Protein AF-0000000081026151 (afdb_homodimer)

Organism: Petromyzon marinus (NCBI:txid7757)

Structure (mmCIF, N/CA/C/O backbone):
data_AF-0000000081026151-model_v1
#
loop_
_entity.id
_entity.type
_entity.pdbx_description
1 polymer 'Formin-binding protein 1-like'
#
loop_
_atom_site.group_PDB
_atom_site.id
_atom_site.type_symbol
_atom_site.label_atom_id
_atom_site.label_alt_id
_atom_site.label_comp_id
_atom_site.label_asym_id
_atom_site.label_entity_id
_atom_site.label_seq_id
_atom_site.pdbx_PDB_ins_code
_atom_site.Cartn_x
_atom_site.Cartn_y
_atom_site.Cartn_z
_atom_site.occupancy
_atom_site.B_iso_or_equiv
_atom_site.auth_seq_id
_atom_site.auth_comp_id
_atom_site.auth_asym_id
_atom_site.auth_atom_id
_atom_site.pdbx_PDB_model_num
ATOM 1 N N . MET A 1 1 ? -4.771 -45.297 -5.489 1 75.77 1 MET A N 1
ATOM 2 C CA . MET A 1 1 ? -4.758 -44.981 -6.915 1 75.77 1 MET A CA 1
ATOM 3 C C . MET A 1 1 ? -3.414 -44.392 -7.329 1 75.77 1 MET A C 1
ATOM 5 O O . MET A 1 1 ? -2.868 -43.532 -6.636 1 75.77 1 MET A O 1
ATOM 9 N N . ALA A 1 2 ? -2.714 -45.149 -8.142 1 89.31 2 ALA A N 1
ATOM 10 C CA . ALA A 1 2 ? -1.409 -44.763 -8.671 1 89.31 2 ALA A CA 1
ATOM 11 C C . ALA A 1 2 ? -1.439 -44.674 -10.195 1 89.31 2 ALA A C 1
ATOM 13 O O . ALA A 1 2 ? -2.162 -45.426 -10.852 1 89.31 2 ALA A O 1
ATOM 14 N N . TRP A 1 3 ? -0.783 -43.691 -10.734 1 95.64 3 TRP A N 1
ATOM 15 C CA . TRP A 1 3 ? -0.807 -43.449 -12.173 1 95.64 3 TRP A CA 1
ATOM 16 C C . TRP A 1 3 ? -0.325 -44.677 -12.939 1 95.64 3 TRP A C 1
ATOM 18 O O . TRP A 1 3 ? -0.889 -45.028 -13.978 1 95.64 3 TRP A O 1
ATOM 28 N N . GLY A 1 4 ? 0.71 -45.338 -12.323 1 91.32 4 GLY A N 1
ATOM 29 C CA . GLY A 1 4 ? 1.267 -46.502 -12.992 1 91.32 4 GLY A CA 1
ATOM 30 C C . GLY A 1 4 ? 0.285 -47.653 -13.103 1 91.32 4 GLY A C 1
ATOM 31 O O . GLY A 1 4 ? 0.382 -48.473 -14.019 1 91.32 4 GLY A O 1
ATOM 32 N N . VAL A 1 5 ? -0.725 -47.719 -12.237 1 89.96 5 VAL A N 1
ATOM 33 C CA . VAL A 1 5 ? -1.685 -48.817 -12.19 1 89.96 5 VAL A CA 1
ATOM 34 C C . VAL A 1 5 ? -2.96 -48.42 -12.93 1 89.96 5 VAL A C 1
ATOM 36 O O . VAL A 1 5 ? -3.459 -49.174 -13.769 1 89.96 5 VAL A O 1
ATOM 39 N N . ASP A 1 6 ? -3.437 -47.22 -12.746 1 91.91 6 ASP A N 1
ATOM 40 C CA . ASP A 1 6 ? -4.77 -46.821 -13.191 1 91.91 6 ASP A CA 1
ATOM 41 C C . ASP A 1 6 ? -4.71 -46.122 -14.547 1 91.91 6 ASP A C 1
ATOM 43 O O . ASP A 1 6 ? -5.722 -46.016 -15.242 1 91.91 6 ASP A O 1
ATOM 47 N N . LEU A 1 7 ? -3.517 -45.635 -14.962 1 93.61 7 LEU A N 1
ATOM 48 C CA . LEU A 1 7 ? -3.441 -44.811 -16.163 1 93.61 7 LEU A CA 1
ATOM 49 C C . LEU A 1 7 ? -2.477 -45.416 -17.178 1 93.61 7 LEU A C 1
ATOM 51 O O . LEU A 1 7 ? -1.86 -44.692 -17.963 1 93.61 7 LEU A O 1
ATOM 55 N N . TRP A 1 8 ? -2.321 -46.635 -17.198 1 88.56 8 TRP A N 1
ATOM 56 C CA . TRP A 1 8 ? -1.344 -47.341 -18.021 1 88.56 8 TRP A CA 1
ATOM 57 C C . TRP A 1 8 ? -1.61 -47.105 -19.504 1 88.56 8 TRP A C 1
ATOM 59 O O . TRP A 1 8 ? -0.701 -47.218 -20.329 1 88.56 8 TRP A O 1
ATOM 69 N N . ASP A 1 9 ? -2.842 -46.676 -19.928 1 88.82 9 ASP A N 1
ATOM 70 C CA . ASP A 1 9 ? -3.213 -46.468 -21.324 1 88.82 9 ASP A CA 1
ATOM 71 C C . ASP A 1 9 ? -3.466 -44.99 -21.611 1 88.82 9 ASP A C 1
ATOM 73 O O . ASP A 1 9 ? -3.957 -44.636 -22.685 1 88.82 9 ASP A O 1
ATOM 77 N N . GLN A 1 10 ? -3.22 -44.195 -20.695 1 93.34 10 GLN A N 1
ATOM 78 C CA . GLN A 1 10 ? -3.649 -42.805 -20.805 1 93.34 10 GLN A CA 1
ATOM 79 C C . GLN A 1 10 ? -2.452 -41.869 -20.95 1 93.34 10 GLN A C 1
ATOM 81 O O . GLN A 1 10 ? -2.383 -40.833 -20.286 1 93.34 10 GLN A O 1
ATOM 86 N N . PHE A 1 11 ? -1.473 -42.222 -21.752 1 94.69 11 PHE A N 1
ATOM 87 C CA . PHE A 1 11 ? -0.254 -41.437 -21.905 1 94.69 11 PHE A CA 1
ATOM 88 C C . PHE A 1 11 ? -0.577 -40.021 -22.366 1 94.69 11 PHE A C 1
ATOM 90 O O . PHE A 1 11 ? -0.049 -39.049 -21.821 1 94.69 11 PHE A O 1
ATOM 97 N N . ASP A 1 12 ? -1.51 -39.792 -23.312 1 94.33 12 ASP A N 1
ATOM 98 C CA . ASP A 1 12 ? -1.834 -38.476 -23.854 1 94.33 12 ASP A CA 1
ATOM 99 C C . ASP A 1 12 ? -2.497 -37.595 -22.798 1 94.33 12 ASP A C 1
ATOM 101 O O . ASP A 1 12 ? -2.241 -36.39 -22.737 1 94.33 12 ASP A O 1
ATOM 105 N N . ALA A 1 13 ? -3.354 -38.199 -22.033 1 95.09 13 ALA A N 1
ATOM 106 C CA . ALA A 1 13 ? -4.035 -37.448 -20.983 1 95.09 13 ALA A CA 1
ATOM 107 C C . ALA A 1 13 ? -3.047 -36.961 -19.927 1 95.09 13 ALA A C 1
ATOM 109 O O . ALA A 1 13 ? -3.13 -35.819 -19.47 1 95.09 13 ALA A O 1
ATOM 110 N N . VAL A 1 14 ? -2.109 -37.816 -19.592 1 96.63 14 VAL A N 1
ATOM 111 C CA . VAL A 1 14 ? -1.106 -37.463 -18.593 1 96.63 14 VAL A CA 1
ATOM 112 C C . VAL A 1 14 ? -0.18 -36.383 -19.148 1 96.63 14 VAL A C 1
ATOM 114 O O . VAL A 1 14 ? 0.225 -35.472 -18.423 1 96.63 14 VAL A O 1
ATOM 117 N N . GLU A 1 15 ? 0.134 -36.499 -20.4 1 96.65 15 GLU A N 1
ATOM 118 C CA . GLU A 1 15 ? 0.95 -35.48 -21.054 1 96.65 15 GLU A CA 1
ATOM 119 C C . GLU A 1 15 ? 0.268 -34.115 -21.009 1 96.65 15 GLU A C 1
ATOM 121 O O . GLU A 1 15 ? 0.903 -33.109 -20.685 1 96.65 15 GLU A O 1
ATOM 126 N N . ARG A 1 16 ? -0.965 -34.072 -21.315 1 96.53 16 ARG A N 1
ATOM 127 C CA . ARG A 1 16 ? -1.717 -32.821 -21.298 1 96.53 16 ARG A CA 1
ATOM 128 C C . ARG A 1 16 ? -1.774 -32.236 -19.891 1 96.53 16 ARG A C 1
ATOM 130 O O . ARG A 1 16 ? -1.583 -31.032 -19.705 1 96.53 16 ARG A O 1
ATOM 137 N N . HIS A 1 17 ? -1.991 -33.056 -18.915 1 96.72 17 HIS A N 1
ATOM 138 C CA . HIS A 1 17 ? -2.114 -32.594 -17.537 1 96.72 17 HIS A CA 1
ATOM 139 C C . HIS A 1 17 ? -0.795 -32.023 -17.027 1 96.72 17 HIS A C 1
ATOM 141 O O . HIS A 1 17 ? -0.777 -30.976 -16.377 1 96.72 17 HIS A O 1
ATOM 147 N N . THR A 1 18 ? 0.289 -32.788 -17.216 1 97.27 18 THR A N 1
ATOM 148 C CA . THR A 1 18 ? 1.577 -32.309 -16.727 1 97.27 18 THR A CA 1
ATOM 149 C C . THR A 1 18 ? 1.971 -31.01 -17.423 1 97.27 18 THR A C 1
ATOM 151 O O . THR A 1 18 ? 2.654 -30.168 -16.837 1 97.27 18 THR A O 1
ATOM 154 N N . GLY A 1 19 ? 1.565 -30.889 -18.731 1 97.41 19 GLY A N 1
ATOM 155 C CA . GLY A 1 19 ? 1.757 -29.616 -19.408 1 97.41 19 GLY A CA 1
ATOM 156 C C . GLY A 1 19 ? 0.989 -28.477 -18.765 1 97.41 19 GLY A C 1
ATOM 157 O O . GLY A 1 19 ? 1.53 -27.385 -18.575 1 97.41 19 GLY A O 1
ATOM 158 N N . TRP A 1 20 ? -0.258 -28.712 -18.457 1 95.92 20 TRP A N 1
ATOM 159 C CA . TRP A 1 20 ? -1.103 -27.748 -17.761 1 95.92 20 TRP A CA 1
ATOM 160 C C . TRP A 1 20 ? -0.501 -27.371 -16.411 1 95.92 20 TRP A C 1
ATOM 162 O O . TRP A 1 20 ? -0.542 -26.206 -16.01 1 95.92 20 TRP A O 1
ATOM 172 N N . GLY A 1 21 ? 0.062 -28.384 -15.755 1 96.33 21 GLY A N 1
ATOM 173 C CA . GLY A 1 21 ? 0.699 -28.126 -14.473 1 96.33 21 GLY A CA 1
ATOM 174 C C . GLY A 1 21 ? 1.841 -27.131 -14.565 1 96.33 21 GLY A C 1
ATOM 175 O O . GLY A 1 21 ? 1.97 -26.247 -13.716 1 96.33 21 GLY A O 1
ATOM 176 N N . LEU A 1 22 ? 2.62 -27.263 -15.542 1 96.24 22 LEU A N 1
ATOM 177 C CA . LEU A 1 22 ? 3.739 -26.348 -15.738 1 96.24 22 LEU A CA 1
ATOM 178 C C . LEU A 1 22 ? 3.243 -24.942 -16.057 1 96.24 22 LEU A C 1
ATOM 180 O O . LEU A 1 22 ? 3.818 -23.955 -15.591 1 96.24 22 LEU A O 1
ATOM 184 N N . GLU A 1 23 ? 2.23 -24.822 -16.836 1 95.21 23 GLU A N 1
ATOM 185 C CA . GLU A 1 23 ? 1.638 -23.523 -17.14 1 95.21 23 GLU A CA 1
ATOM 186 C C . GLU A 1 23 ? 1.092 -22.857 -15.88 1 95.21 23 GLU A C 1
ATOM 188 O O . GLU A 1 23 ? 1.168 -21.635 -15.735 1 95.21 23 GLU A O 1
ATOM 193 N N . PHE A 1 24 ? 0.54 -23.692 -15.071 1 95.17 24 PHE A N 1
ATOM 194 C CA . PHE A 1 24 ? 0.029 -23.188 -13.802 1 95.17 24 PHE A CA 1
ATOM 195 C C . PHE A 1 24 ? 1.154 -22.588 -12.966 1 95.17 24 PHE A C 1
ATOM 197 O O . PHE A 1 24 ? 0.983 -21.531 -12.354 1 95.17 24 PHE A O 1
ATOM 204 N N . LEU A 1 25 ? 2.233 -23.273 -12.938 1 94.88 25 LEU A N 1
ATOM 205 C CA . LEU A 1 25 ? 3.394 -22.775 -12.209 1 94.88 25 LEU A CA 1
ATOM 206 C C . LEU A 1 25 ? 3.856 -21.435 -12.772 1 94.88 25 LEU A C 1
ATOM 208 O O . LEU A 1 25 ? 4.218 -20.531 -12.015 1 94.88 25 LEU A O 1
ATOM 212 N N . GLU A 1 26 ? 3.852 -21.303 -14 1 94.11 26 GLU A N 1
ATOM 213 C CA . GLU A 1 26 ? 4.231 -20.055 -14.655 1 94.11 26 GLU A CA 1
ATOM 214 C C . GLU A 1 26 ? 3.248 -18.936 -14.321 1 94.11 26 GLU A C 1
ATOM 216 O O . GLU A 1 26 ? 3.651 -17.79 -14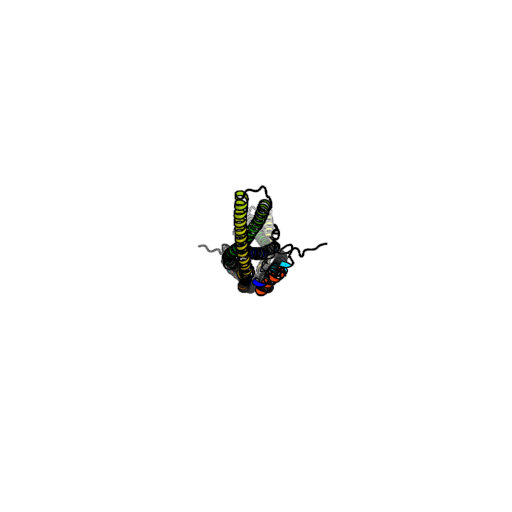.113 1 94.11 26 GLU A O 1
ATOM 221 N N . ARG A 1 27 ? 2.021 -19.232 -14.337 1 94.75 27 ARG A N 1
ATOM 222 C CA . ARG A 1 27 ? 0.983 -18.268 -13.987 1 94.75 27 ARG A CA 1
ATOM 223 C C . ARG A 1 27 ? 1.164 -17.761 -12.56 1 94.75 27 ARG A C 1
ATOM 225 O O . ARG A 1 27 ? 1.039 -16.562 -12.301 1 94.75 27 ARG A O 1
ATOM 232 N N . LEU A 1 28 ? 1.459 -18.698 -11.676 1 95.71 28 LEU A N 1
ATOM 233 C CA . LEU A 1 28 ? 1.71 -18.332 -10.287 1 95.71 28 LEU A CA 1
ATOM 234 C C . LEU A 1 28 ? 2.911 -17.397 -10.179 1 95.71 28 LEU A C 1
ATOM 236 O O . LEU A 1 28 ? 2.867 -16.404 -9.45 1 95.71 28 LEU A O 1
ATOM 240 N N . SER A 1 29 ? 3.954 -17.727 -10.896 1 95.9 29 SER A N 1
ATOM 241 C CA . SER A 1 29 ? 5.155 -16.898 -10.89 1 95.9 29 SER A CA 1
ATOM 242 C C . SER A 1 29 ? 4.862 -15.495 -11.41 1 95.9 29 SER A C 1
ATOM 244 O O . SER A 1 29 ? 5.329 -14.506 -10.841 1 95.9 29 SER A O 1
ATOM 246 N N . LYS A 1 30 ? 4.141 -15.392 -12.441 1 96.26 30 LYS A N 1
ATOM 247 C CA . LYS A 1 30 ? 3.781 -14.104 -13.025 1 96.26 30 LYS A CA 1
ATOM 248 C C . LYS A 1 30 ? 2.927 -13.282 -12.064 1 96.26 30 LYS A C 1
ATOM 250 O O . LYS A 1 30 ? 3.103 -12.067 -11.951 1 96.26 30 LYS A O 1
ATOM 255 N N . PHE A 1 31 ? 2.02 -13.914 -11.396 1 97.86 31 PHE A N 1
ATOM 256 C CA . PHE A 1 31 ? 1.183 -13.257 -10.399 1 97.86 31 PHE A CA 1
ATOM 257 C C . PHE A 1 31 ? 2.037 -12.613 -9.314 1 97.86 31 PHE A C 1
ATOM 259 O O . PHE A 1 31 ? 1.859 -11.436 -8.992 1 97.86 31 PHE A O 1
ATOM 266 N N . VAL A 1 32 ? 2.938 -13.373 -8.774 1 97.83 32 VAL A N 1
ATOM 267 C CA . VAL A 1 32 ? 3.764 -12.873 -7.68 1 97.83 32 VAL A CA 1
ATOM 268 C C . VAL A 1 32 ? 4.659 -11.743 -8.183 1 97.83 32 VAL A C 1
ATOM 270 O O . VAL A 1 32 ? 4.894 -10.764 -7.47 1 97.83 32 VAL A O 1
ATOM 273 N N . ARG A 1 33 ? 5.132 -11.888 -9.393 1 97.59 33 ARG A N 1
ATOM 274 C CA . ARG A 1 33 ? 5.965 -10.84 -9.975 1 97.59 33 ARG A CA 1
ATOM 275 C C . ARG A 1 33 ? 5.197 -9.527 -10.084 1 97.59 33 ARG A C 1
ATOM 277 O O . ARG A 1 33 ? 5.71 -8.469 -9.714 1 97.59 33 ARG A O 1
ATOM 284 N N . GLU A 1 34 ? 4.034 -9.6 -10.565 1 98.34 34 GLU A N 1
ATOM 285 C CA . GLU A 1 34 ? 3.222 -8.397 -10.72 1 98.34 34 GLU A CA 1
ATOM 286 C C . GLU A 1 34 ? 2.807 -7.833 -9.364 1 98.34 34 GLU A C 1
ATOM 288 O O . GLU A 1 34 ? 2.677 -6.617 -9.205 1 98.34 34 GLU A O 1
ATOM 293 N N . ARG A 1 35 ? 2.594 -8.743 -8.437 1 98.39 35 ARG A N 1
ATOM 294 C CA . ARG A 1 35 ? 2.341 -8.291 -7.073 1 98.39 35 ARG A CA 1
ATOM 295 C C . ARG A 1 35 ? 3.534 -7.514 -6.524 1 98.39 35 ARG A C 1
ATOM 297 O O . ARG A 1 35 ? 3.361 -6.504 -5.839 1 98.39 35 ARG A O 1
ATOM 304 N N . ALA A 1 36 ? 4.699 -7.995 -6.762 1 98.16 36 ALA A N 1
ATOM 305 C CA . ALA A 1 36 ? 5.915 -7.299 -6.35 1 98.16 36 ALA A CA 1
ATOM 306 C C . ALA A 1 36 ? 6.015 -5.929 -7.014 1 98.16 36 ALA A C 1
ATOM 308 O O . ALA A 1 36 ? 6.426 -4.953 -6.381 1 98.16 36 ALA A O 1
ATOM 309 N N . ASP A 1 37 ? 5.613 -5.859 -8.265 1 98.35 37 ASP A N 1
ATOM 310 C CA . ASP A 1 37 ? 5.652 -4.594 -8.992 1 98.35 37 ASP A CA 1
ATOM 311 C C . ASP A 1 37 ? 4.685 -3.581 -8.383 1 98.35 37 ASP A C 1
ATOM 313 O O . ASP A 1 37 ? 5.004 -2.395 -8.28 1 98.35 37 ASP A O 1
ATOM 317 N N . VAL A 1 38 ? 3.51 -4.019 -8.038 1 98.61 38 VAL A N 1
ATOM 318 C CA . VAL A 1 38 ? 2.514 -3.157 -7.411 1 98.61 38 VAL A CA 1
ATOM 319 C C . VAL A 1 38 ? 3.055 -2.619 -6.088 1 98.61 38 VAL A C 1
ATOM 321 O O . VAL A 1 38 ? 2.899 -1.435 -5.781 1 98.61 38 VAL A O 1
ATOM 324 N N . GLU A 1 39 ? 3.719 -3.481 -5.354 1 98.3 39 GLU A N 1
ATOM 325 C CA . GLU A 1 39 ? 4.301 -3.08 -4.077 1 98.3 39 GLU A CA 1
ATOM 326 C C . GLU A 1 39 ? 5.415 -2.056 -4.275 1 98.3 39 GLU A C 1
ATOM 328 O O . GLU A 1 39 ? 5.526 -1.096 -3.509 1 98.3 39 GLU A O 1
ATOM 333 N N . ALA A 1 40 ? 6.21 -2.267 -5.223 1 98.45 40 ALA A N 1
ATOM 334 C CA . ALA A 1 40 ? 7.299 -1.34 -5.518 1 98.45 40 ALA A CA 1
ATOM 335 C C . ALA A 1 40 ? 6.761 0.031 -5.918 1 98.45 40 ALA A C 1
ATOM 337 O O . ALA A 1 40 ? 7.309 1.06 -5.518 1 98.45 40 ALA A O 1
ATOM 338 N N . ALA A 1 41 ? 5.721 0.032 -6.691 1 98.58 41 ALA A N 1
ATOM 339 C CA . ALA A 1 41 ? 5.097 1.286 -7.106 1 98.58 41 ALA A CA 1
ATOM 340 C C . ALA A 1 41 ? 4.501 2.024 -5.911 1 98.58 41 ALA A C 1
ATOM 342 O O . ALA A 1 41 ? 4.621 3.248 -5.807 1 98.58 41 ALA A O 1
ATOM 343 N N . TYR A 1 42 ? 3.878 1.34 -5.042 1 98.63 42 TYR A N 1
ATOM 344 C CA . TYR A 1 42 ? 3.309 1.909 -3.825 1 98.63 42 TYR A CA 1
ATOM 345 C C . TYR A 1 42 ? 4.393 2.545 -2.963 1 98.63 42 TYR A C 1
ATOM 347 O O . TYR A 1 42 ? 4.247 3.684 -2.512 1 98.63 42 TYR A O 1
ATOM 355 N N . ALA A 1 43 ? 5.501 1.822 -2.789 1 98.62 43 ALA A N 1
ATOM 356 C CA . ALA A 1 43 ? 6.622 2.327 -2 1 98.62 43 ALA A CA 1
ATOM 357 C C . ALA A 1 43 ? 7.186 3.61 -2.606 1 98.62 43 ALA A C 1
ATOM 359 O O . ALA A 1 43 ? 7.498 4.559 -1.884 1 98.62 43 ALA A O 1
ATOM 360 N N . LYS A 1 44 ? 7.29 3.616 -3.869 1 98.58 44 LYS A N 1
ATOM 361 C CA . LYS A 1 44 ? 7.814 4.786 -4.568 1 98.58 44 LYS A CA 1
ATOM 362 C C . LYS A 1 44 ? 6.912 6 -4.362 1 98.58 44 LYS A C 1
ATOM 364 O O . LYS A 1 44 ? 7.398 7.112 -4.149 1 98.58 44 LYS A O 1
ATOM 369 N N . GLN A 1 45 ? 5.599 5.827 -4.43 1 98.71 45 GLN A N 1
ATOM 370 C CA . GLN A 1 45 ? 4.651 6.917 -4.224 1 98.71 45 GLN A CA 1
ATOM 371 C C . GLN A 1 45 ? 4.739 7.46 -2.8 1 98.71 45 GLN A C 1
ATOM 373 O O . GLN A 1 45 ? 4.651 8.671 -2.586 1 98.71 45 GLN A O 1
ATOM 378 N N . LEU A 1 46 ? 4.912 6.569 -1.81 1 98.5 46 LEU A N 1
ATOM 379 C CA . LEU A 1 46 ? 5.065 6.983 -0.419 1 98.5 46 LEU A CA 1
ATOM 380 C C . LEU A 1 46 ? 6.337 7.805 -0.234 1 98.5 46 LEU A C 1
ATOM 382 O O . LEU A 1 46 ? 6.326 8.823 0.462 1 98.5 46 LEU A O 1
ATOM 386 N N . ARG A 1 47 ? 7.431 7.381 -0.916 1 98.16 47 ARG A N 1
ATOM 387 C CA . ARG A 1 47 ? 8.696 8.105 -0.847 1 98.16 47 ARG A CA 1
ATOM 388 C C . ARG A 1 47 ? 8.565 9.496 -1.459 1 98.16 47 ARG A C 1
ATOM 390 O O . ARG A 1 47 ? 9.114 10.466 -0.933 1 98.16 47 ARG A O 1
ATOM 397 N N . ASN A 1 48 ? 7.883 9.536 -2.551 1 98.13 48 ASN A N 1
ATOM 398 C CA . ASN A 1 48 ? 7.67 10.821 -3.209 1 98.13 48 ASN A CA 1
ATOM 399 C C . ASN A 1 48 ? 6.853 11.77 -2.336 1 98.13 48 ASN A C 1
ATOM 401 O O . ASN A 1 48 ? 7.124 12.971 -2.295 1 98.13 48 ASN A O 1
ATOM 405 N N . LEU A 1 49 ? 5.869 11.243 -1.709 1 98.24 49 LEU A N 1
ATOM 406 C CA . LEU A 1 49 ? 5.041 12.039 -0.81 1 98.24 49 LEU A CA 1
ATOM 407 C C . LEU A 1 49 ? 5.865 12.576 0.356 1 98.24 49 LEU A C 1
ATOM 409 O O . LEU A 1 49 ? 5.736 13.745 0.726 1 98.24 49 LEU A O 1
ATOM 413 N N . GLN A 1 50 ? 6.687 11.756 0.968 1 97.94 50 GLN A N 1
ATOM 414 C CA . GLN A 1 50 ? 7.574 12.169 2.05 1 97.94 50 GLN A CA 1
ATOM 415 C C . GLN A 1 50 ? 8.49 13.307 1.607 1 97.94 50 GLN A C 1
ATOM 417 O O . GLN A 1 50 ? 8.643 14.301 2.32 1 97.94 50 GLN A O 1
ATOM 422 N N . LYS A 1 51 ? 9.131 13.176 0.429 1 96.9 51 LYS A N 1
ATOM 423 C CA . LYS A 1 51 ? 10.074 14.161 -0.093 1 96.9 51 LYS A CA 1
ATOM 424 C C . LYS A 1 51 ? 9.381 15.491 -0.374 1 96.9 51 LYS A C 1
ATOM 426 O O . LYS A 1 51 ? 9.97 16.557 -0.182 1 96.9 51 LYS A O 1
ATOM 431 N N . LYS A 1 52 ? 8.174 15.397 -0.847 1 97 52 LYS A N 1
ATOM 432 C CA . LYS A 1 52 ? 7.409 16.588 -1.203 1 97 52 LYS A CA 1
ATOM 433 C C . LYS A 1 52 ? 7.148 17.461 0.021 1 97 52 LYS A C 1
ATOM 435 O O . LYS A 1 52 ? 7.191 18.69 -0.065 1 97 52 LYS A O 1
ATOM 440 N N . TYR A 1 53 ? 6.947 16.878 1.213 1 96.96 53 TYR A N 1
ATOM 441 C CA . TYR A 1 53 ? 6.502 17.639 2.375 1 96.96 53 TYR A CA 1
ATOM 442 C C . TYR A 1 53 ? 7.645 17.85 3.36 1 96.96 53 TYR A C 1
ATOM 444 O O . TYR A 1 53 ? 7.528 18.644 4.297 1 96.96 53 TYR A O 1
ATOM 452 N N . LEU A 1 54 ? 8.719 17.112 3.131 1 92.88 54 LEU A N 1
ATOM 453 C CA . LEU A 1 54 ? 9.905 17.352 3.946 1 92.88 54 LEU A CA 1
ATOM 454 C C . LEU A 1 54 ? 10.602 18.641 3.524 1 92.88 54 LEU A C 1
ATOM 456 O O . LEU A 1 54 ? 10.986 18.793 2.362 1 92.88 54 LEU A O 1
ATOM 460 N N . PRO A 1 55 ? 10.665 19.574 4.365 1 86.91 55 PRO A N 1
ATOM 461 C CA . PRO A 1 55 ? 11.324 20.828 3.993 1 86.91 55 PRO A CA 1
ATOM 462 C C . PRO A 1 55 ? 12.811 20.648 3.696 1 86.91 55 PRO A C 1
ATOM 464 O O . PRO A 1 55 ? 13.485 19.854 4.357 1 86.91 55 PRO A O 1
ATOM 467 N N . LYS A 1 56 ? 13.198 21.278 2.639 1 84.12 56 LYS A N 1
ATOM 468 C CA . LYS A 1 56 ? 14.611 21.237 2.273 1 84.12 56 LYS A CA 1
ATOM 469 C C . LYS A 1 56 ? 15.48 21.853 3.366 1 84.12 56 LYS A C 1
ATOM 471 O O . LYS A 1 56 ? 16.553 21.334 3.68 1 84.12 56 LYS A O 1
ATOM 476 N N . ARG A 1 57 ? 15.01 22.978 4.079 1 87.78 57 ARG A N 1
ATOM 477 C CA . ARG A 1 57 ? 15.695 23.626 5.193 1 87.78 57 ARG A CA 1
ATOM 478 C C . ARG A 1 57 ? 14.74 23.873 6.355 1 87.78 57 ARG A C 1
ATOM 480 O O . ARG A 1 57 ? 13.694 24.502 6.184 1 87.78 57 ARG A O 1
ATOM 487 N N . VAL A 1 58 ? 15.113 23.284 7.479 1 85.21 58 VAL A N 1
ATOM 488 C CA . VAL A 1 58 ? 14.315 23.489 8.684 1 85.21 58 VAL A CA 1
ATOM 489 C C . VAL A 1 58 ? 14.928 24.607 9.525 1 85.21 58 VAL A C 1
ATOM 491 O O . VAL A 1 58 ? 16.099 24.536 9.904 1 85.21 58 VAL A O 1
ATOM 494 N N . THR A 1 59 ? 14.12 25.61 9.751 1 88.83 59 THR A N 1
ATOM 495 C CA . THR A 1 59 ? 14.607 26.739 10.535 1 88.83 59 THR A CA 1
ATOM 496 C C . THR A 1 59 ? 14.656 26.387 12.019 1 88.83 59 THR A C 1
ATOM 498 O O . THR A 1 59 ? 13.955 25.479 12.47 1 88.83 59 THR A O 1
ATOM 501 N N . GLU A 1 60 ? 15.515 27.069 12.694 1 87.88 60 GLU A N 1
ATOM 502 C CA . GLU A 1 60 ? 15.629 26.853 14.133 1 87.88 60 GLU A CA 1
ATOM 503 C C . GLU A 1 60 ? 14.307 27.138 14.84 1 87.88 60 GLU A C 1
ATOM 505 O O . GLU A 1 60 ? 13.978 26.492 15.837 1 87.88 60 GLU A O 1
ATOM 510 N N . GLU A 1 61 ? 13.557 28.028 14.327 1 88.87 61 GLU A N 1
ATOM 511 C CA . GLU A 1 61 ? 12.257 28.364 14.899 1 88.87 61 GLU A CA 1
ATOM 512 C C . GLU A 1 61 ? 11.274 27.206 14.754 1 88.87 61 GLU A C 1
ATOM 514 O O . GLU A 1 61 ? 10.598 26.835 15.716 1 88.87 61 GLU A O 1
ATOM 519 N N . GLU A 1 62 ? 11.26 26.709 13.656 1 89.81 62 GLU A N 1
ATOM 520 C CA . GLU A 1 62 ? 10.345 25.6 13.401 1 89.81 62 GLU A CA 1
ATOM 521 C C . GLU A 1 62 ? 10.665 24.403 14.292 1 89.81 62 GLU A C 1
ATOM 523 O O . GLU A 1 62 ? 9.759 23.714 14.763 1 89.81 62 GLU A O 1
ATOM 528 N N . LYS A 1 63 ? 11.884 24.192 14.643 1 90 63 LYS A N 1
ATOM 529 C CA . LYS A 1 63 ? 12.326 23.07 15.466 1 90 63 LYS A CA 1
ATOM 530 C C . LYS A 1 63 ? 11.902 23.254 16.92 1 90 63 LYS A C 1
ATOM 532 O O . LYS A 1 63 ? 11.849 22.288 17.684 1 90 63 LYS A O 1
ATOM 537 N N . SER A 1 64 ? 11.657 24.403 17.154 1 94.84 64 SER A N 1
ATOM 538 C CA . SER A 1 64 ? 11.354 24.697 18.551 1 94.84 64 SER A CA 1
ATOM 539 C C . SER A 1 64 ? 9.901 24.369 18.882 1 94.84 64 SER A C 1
ATOM 541 O O . SER A 1 64 ? 9.541 24.239 20.054 1 94.84 64 SER A O 1
ATOM 543 N N . TYR A 1 65 ? 9.08 24.3 17.927 1 96.75 65 TYR A N 1
ATOM 544 C CA . TYR A 1 65 ? 7.668 24.013 18.155 1 96.75 65 TYR A CA 1
ATOM 545 C C . TYR A 1 65 ? 7.413 22.511 18.179 1 96.75 65 TYR A C 1
ATOM 547 O O . TYR A 1 65 ? 7.876 21.782 17.299 1 96.75 65 TYR A O 1
ATOM 555 N N . THR A 1 66 ? 6.712 22.017 19.147 1 97.93 66 THR A N 1
ATOM 556 C CA . THR A 1 66 ? 6.415 20.596 19.29 1 97.93 66 THR A CA 1
ATOM 557 C C . THR A 1 66 ? 5.543 20.107 18.138 1 97.93 66 THR A C 1
ATOM 559 O O . THR A 1 66 ? 5.657 18.955 17.712 1 97.93 66 THR A O 1
ATOM 562 N N . SER A 1 67 ? 4.632 20.926 17.641 1 97.17 67 SER A N 1
ATOM 563 C CA . SER A 1 67 ? 3.772 20.56 16.52 1 97.17 67 SER A CA 1
ATOM 564 C C . SER A 1 67 ? 4.59 20.281 15.264 1 97.17 67 SER A C 1
ATOM 566 O O . SER A 1 67 ? 4.334 19.306 14.554 1 97.17 67 SER A O 1
ATOM 568 N N . CYS A 1 68 ? 5.59 21.088 14.986 1 96.28 68 CYS A N 1
ATOM 569 C CA . CYS A 1 68 ? 6.444 20.892 13.82 1 96.28 68 CYS A CA 1
ATOM 570 C C . CYS A 1 68 ? 7.277 19.624 13.961 1 96.28 68 CYS A C 1
ATOM 572 O O . CYS A 1 68 ? 7.401 18.848 13.012 1 96.28 68 CYS A O 1
ATOM 574 N N . ARG A 1 69 ? 7.829 19.441 15.164 1 96.74 69 ARG A N 1
ATOM 575 C CA . ARG A 1 69 ? 8.621 18.239 15.407 1 96.74 69 ARG A CA 1
ATOM 576 C C . ARG A 1 69 ? 7.787 16.981 15.195 1 96.74 69 ARG A C 1
ATOM 578 O O . ARG A 1 69 ? 8.276 15.991 14.647 1 96.74 69 ARG A O 1
ATOM 585 N N . ALA A 1 70 ? 6.598 17.064 15.66 1 98.09 70 ALA A N 1
ATOM 586 C CA . ALA A 1 70 ? 5.708 15.917 15.496 1 98.09 70 ALA A CA 1
ATOM 587 C C . ALA A 1 70 ? 5.428 15.646 14.021 1 98.09 70 ALA A C 1
ATOM 589 O O . ALA A 1 70 ? 5.431 14.493 13.584 1 98.09 70 ALA A O 1
ATOM 590 N N . PHE A 1 71 ? 5.213 16.656 13.264 1 97.54 71 PHE A N 1
ATOM 591 C CA . PHE A 1 71 ? 4.949 16.495 11.839 1 97.54 71 PHE A CA 1
ATOM 592 C C . PHE A 1 71 ? 6.176 15.947 11.119 1 97.54 71 PHE A C 1
ATOM 594 O O . PHE A 1 71 ? 6.063 15.039 10.293 1 97.54 71 PHE A O 1
ATOM 601 N N . PHE A 1 72 ? 7.335 16.468 11.46 1 96.62 72 PHE A N 1
ATOM 602 C CA . PHE A 1 72 ? 8.568 15.977 10.855 1 96.62 72 PHE A CA 1
ATOM 603 C C . PHE A 1 72 ? 8.791 14.509 11.196 1 96.62 72 PHE A C 1
ATOM 605 O O . PHE A 1 72 ? 9.208 13.724 10.342 1 96.62 72 PHE A O 1
ATOM 612 N N . ALA A 1 73 ? 8.5 14.174 12.447 1 97.11 73 ALA A N 1
ATOM 613 C CA . ALA A 1 73 ? 8.613 12.777 12.856 1 97.11 73 ALA A CA 1
ATOM 614 C C . ALA A 1 73 ? 7.676 11.889 12.042 1 97.11 73 ALA A C 1
ATOM 616 O O . ALA A 1 73 ? 8.042 10.776 11.659 1 97.11 73 ALA A O 1
ATOM 617 N N . THR A 1 74 ? 6.492 12.385 11.79 1 97.95 74 THR A N 1
ATOM 618 C CA . THR A 1 74 ? 5.523 11.658 10.977 1 97.95 74 THR A CA 1
ATOM 619 C C . THR A 1 74 ? 6.063 11.428 9.569 1 97.95 74 THR A C 1
ATOM 621 O O . THR A 1 74 ? 5.955 10.325 9.029 1 97.95 74 THR A O 1
ATOM 624 N N . LEU A 1 75 ? 6.666 12.419 8.978 1 97.84 75 LEU A N 1
ATOM 625 C CA . LEU A 1 75 ? 7.223 12.309 7.634 1 97.84 75 LEU A CA 1
ATOM 626 C C . LEU A 1 75 ? 8.389 11.326 7.608 1 97.84 75 LEU A C 1
ATOM 628 O O . LEU A 1 75 ? 8.53 10.549 6.662 1 97.84 75 LEU A O 1
ATOM 632 N N . HIS A 1 76 ? 9.159 11.372 8.669 1 97.45 76 HIS A N 1
ATOM 633 C CA . HIS A 1 76 ? 10.261 10.421 8.758 1 97.45 76 HIS A CA 1
ATOM 634 C C . HIS A 1 76 ? 9.747 8.987 8.841 1 97.45 76 HIS A C 1
ATOM 636 O O . HIS A 1 76 ? 10.289 8.09 8.191 1 97.45 76 HIS A O 1
ATOM 642 N N . GLN A 1 77 ? 8.747 8.829 9.622 1 98.32 77 GLN A N 1
ATOM 643 C CA . GLN A 1 77 ? 8.171 7.494 9.751 1 98.32 77 GLN A CA 1
ATOM 644 C C . GLN A 1 77 ? 7.531 7.043 8.441 1 98.32 77 GLN A C 1
ATOM 646 O O . GLN A 1 77 ? 7.535 5.853 8.12 1 98.32 77 GLN A O 1
ATOM 651 N N . LEU A 1 78 ? 6.976 7.975 7.692 1 97.88 78 LEU A N 1
ATOM 652 C CA . LEU A 1 78 ? 6.459 7.642 6.37 1 97.88 78 LEU A CA 1
ATOM 653 C C . LEU A 1 78 ? 7.566 7.098 5.474 1 97.88 78 LEU A C 1
ATOM 655 O O . LEU A 1 78 ? 7.335 6.185 4.678 1 97.88 78 LEU A O 1
ATOM 659 N N . GLY A 1 79 ? 8.744 7.661 5.625 1 97.88 79 GLY A N 1
ATOM 660 C CA . GLY A 1 79 ? 9.891 7.15 4.893 1 97.88 79 GLY A CA 1
ATOM 661 C C . GLY A 1 79 ? 10.249 5.723 5.264 1 97.88 79 GLY A C 1
ATOM 662 O O . GLY A 1 79 ? 10.527 4.9 4.389 1 97.88 79 GLY A O 1
ATOM 663 N N . GLU A 1 80 ? 10.278 5.453 6.518 1 98.38 80 GLU A N 1
ATOM 664 C CA . GLU A 1 80 ? 10.529 4.092 6.984 1 98.38 80 GLU A CA 1
ATOM 665 C C . GLU A 1 80 ? 9.444 3.134 6.5 1 98.38 80 GLU A C 1
ATOM 667 O O . GLU A 1 80 ? 9.737 2.004 6.104 1 98.38 80 GLU A O 1
ATOM 672 N N . TYR A 1 81 ? 8.238 3.629 6.638 1 97.97 81 TYR A N 1
ATOM 673 C CA . TYR A 1 81 ? 7.078 2.898 6.138 1 97.97 81 TYR A CA 1
ATOM 674 C C . TYR A 1 81 ? 7.268 2.509 4.677 1 97.97 81 TYR A C 1
ATOM 676 O O . TYR A 1 81 ? 7.063 1.351 4.305 1 97.97 81 TYR A O 1
ATOM 684 N N . ALA A 1 82 ? 7.7 3.419 3.833 1 98.22 82 ALA A N 1
ATOM 685 C CA . ALA A 1 82 ? 7.989 3.161 2.425 1 98.22 82 ALA A CA 1
ATOM 686 C C . ALA A 1 82 ? 9.113 2.14 2.273 1 98.22 82 ALA A C 1
ATOM 688 O O . ALA A 1 82 ? 9.051 1.265 1.407 1 98.22 82 ALA A O 1
ATOM 689 N N . GLY A 1 83 ? 10.121 2.231 3.092 1 98.43 83 GLY A N 1
ATOM 690 C CA . GLY A 1 83 ? 11.242 1.305 3.059 1 98.43 83 GLY A CA 1
ATOM 691 C C . GLY A 1 83 ? 10.834 -0.136 3.302 1 98.43 83 GLY A C 1
ATOM 692 O O . GLY A 1 83 ? 11.357 -1.051 2.663 1 98.43 83 GLY A O 1
ATOM 693 N N . HIS A 1 84 ? 9.906 -0.35 4.189 1 98.15 84 HIS A N 1
ATOM 694 C CA . HIS A 1 84 ? 9.423 -1.696 4.473 1 98.15 84 HIS A CA 1
ATOM 695 C C . HIS A 1 84 ? 8.694 -2.285 3.269 1 98.15 84 HIS A C 1
ATOM 697 O O . HIS A 1 84 ? 8.828 -3.476 2.979 1 98.15 84 HIS A O 1
ATOM 703 N N . HIS A 1 85 ? 7.922 -1.487 2.557 1 97.84 85 HIS A N 1
ATOM 704 C CA . HIS A 1 85 ? 7.236 -1.954 1.357 1 97.84 85 HIS A CA 1
ATOM 705 C C . HIS A 1 85 ? 8.225 -2.225 0.228 1 97.84 85 HIS A C 1
ATOM 707 O O . HIS A 1 85 ? 8.027 -3.145 -0.568 1 97.84 85 HIS A O 1
ATOM 713 N N . GLU A 1 86 ? 9.304 -1.441 0.15 1 97.85 86 GLU A N 1
ATOM 714 C CA . GLU A 1 86 ? 10.365 -1.708 -0.817 1 97.85 86 GLU A CA 1
ATOM 715 C C . GLU A 1 86 ? 11.027 -3.057 -0.55 1 97.85 86 GLU A C 1
ATOM 717 O O . GLU A 1 86 ? 11.266 -3.832 -1.479 1 97.85 86 GLU A O 1
ATOM 722 N N . GLN A 1 87 ? 11.346 -3.243 0.678 1 97.76 87 GLN A N 1
ATOM 723 C CA . GLN A 1 87 ? 11.968 -4.506 1.062 1 97.76 87 GLN A CA 1
ATOM 724 C C . GLN A 1 87 ? 11.052 -5.686 0.752 1 97.76 87 GLN A C 1
ATOM 726 O O . GLN A 1 87 ? 11.519 -6.744 0.323 1 97.76 87 GLN A O 1
ATOM 731 N N . LEU A 1 88 ? 9.782 -5.559 1.016 1 97.97 88 LEU A N 1
ATOM 732 C CA . LEU A 1 88 ? 8.813 -6.598 0.688 1 97.97 88 LEU A CA 1
ATOM 733 C C . LEU A 1 88 ? 8.816 -6.891 -0.809 1 97.97 88 LEU A C 1
ATOM 735 O O . LEU A 1 88 ? 8.854 -8.053 -1.219 1 97.97 88 LEU A O 1
ATOM 739 N N . ALA A 1 89 ? 8.775 -5.845 -1.639 1 97.91 89 ALA A N 1
ATOM 740 C CA . ALA A 1 89 ? 8.809 -6.012 -3.089 1 97.91 89 ALA A CA 1
ATOM 741 C C . ALA A 1 89 ? 10.052 -6.784 -3.523 1 97.91 89 ALA A C 1
ATOM 743 O O . ALA A 1 89 ? 9.966 -7.701 -4.344 1 97.91 89 ALA A O 1
ATOM 744 N N . ASP A 1 90 ? 11.142 -6.496 -2.929 1 97.17 90 ASP A N 1
ATOM 745 C CA . ASP A 1 90 ? 12.403 -7.155 -3.255 1 97.17 90 ASP A CA 1
ATOM 746 C C . ASP A 1 90 ? 12.38 -8.624 -2.84 1 97.17 90 ASP A C 1
ATOM 748 O O . ASP A 1 90 ? 12.863 -9.489 -3.572 1 97.17 90 ASP A O 1
ATOM 752 N N . THR A 1 91 ? 11.884 -8.816 -1.66 1 97.05 91 THR A N 1
ATOM 753 C CA . THR A 1 91 ? 11.81 -10.183 -1.155 1 97.05 91 THR A CA 1
ATOM 754 C C . THR A 1 91 ? 10.93 -11.045 -2.056 1 97.05 91 THR A C 1
ATOM 756 O O . THR A 1 91 ? 11.288 -12.179 -2.381 1 97.05 91 THR A O 1
ATOM 759 N N . LEU A 1 92 ? 9.754 -10.556 -2.489 1 97.22 92 LEU A N 1
ATOM 760 C CA . LEU A 1 92 ? 8.855 -11.282 -3.379 1 97.22 92 LEU A CA 1
ATOM 761 C C . LEU A 1 92 ? 9.522 -11.552 -4.723 1 97.22 92 LEU A C 1
ATOM 763 O O . LEU A 1 92 ? 9.448 -12.666 -5.246 1 97.22 92 LEU A O 1
ATOM 767 N N . ALA A 1 93 ? 10.234 -10.582 -5.274 1 95.04 93 ALA A N 1
ATOM 768 C CA . ALA A 1 93 ? 10.871 -10.705 -6.583 1 95.04 93 ALA A CA 1
ATOM 769 C C . ALA A 1 93 ? 12.019 -11.71 -6.543 1 95.04 93 ALA A C 1
ATOM 771 O O . ALA A 1 93 ? 12.112 -12.589 -7.402 1 95.04 93 ALA A O 1
ATOM 772 N N . ASP A 1 94 ? 12.786 -11.633 -5.505 1 92.6 94 ASP A N 1
ATOM 773 C CA . ASP A 1 94 ? 14.012 -12.425 -5.468 1 92.6 94 ASP A CA 1
ATOM 774 C C . ASP A 1 94 ? 13.75 -13.815 -4.893 1 92.6 94 ASP A C 1
ATOM 776 O O . ASP A 1 94 ? 14.09 -14.824 -5.516 1 92.6 94 ASP A O 1
ATOM 780 N N . ARG A 1 95 ? 13.117 -13.887 -3.76 1 89.75 95 ARG A N 1
ATOM 781 C CA . ARG A 1 95 ? 13.035 -15.144 -3.025 1 89.75 95 ARG A CA 1
ATOM 782 C C . ARG A 1 95 ? 11.877 -15.999 -3.529 1 89.75 95 ARG A C 1
ATOM 784 O O . ARG A 1 95 ? 11.91 -17.226 -3.417 1 89.75 95 ARG A O 1
ATOM 791 N N . VAL A 1 96 ? 10.924 -15.372 -4.116 1 92.97 96 VAL A N 1
ATOM 792 C CA . VAL A 1 96 ? 9.781 -16.167 -4.553 1 92.97 96 VAL A CA 1
ATOM 793 C C . VAL A 1 96 ? 9.815 -16.331 -6.071 1 92.97 96 VAL A C 1
ATOM 795 O O . VAL A 1 96 ? 9.981 -17.443 -6.579 1 92.97 96 VAL A O 1
ATOM 798 N N . VAL A 1 97 ? 9.835 -15.246 -6.8 1 93.42 97 VAL A N 1
ATOM 799 C CA . VAL A 1 97 ? 9.781 -15.292 -8.258 1 93.42 97 VAL A CA 1
ATOM 800 C C . VAL A 1 97 ? 11.062 -15.918 -8.804 1 93.42 97 VAL A C 1
ATOM 802 O O . VAL A 1 97 ? 11.012 -16.797 -9.667 1 93.42 97 VAL A O 1
ATOM 805 N N . GLY A 1 98 ? 12.224 -15.447 -8.277 1 93.11 98 GLY A N 1
ATOM 806 C CA . GLY A 1 98 ? 13.487 -16.002 -8.737 1 93.11 98 GLY A CA 1
ATOM 807 C C . GLY A 1 98 ? 13.606 -17.495 -8.495 1 93.11 98 GLY A C 1
ATOM 808 O O . GLY A 1 98 ? 14.027 -18.241 -9.381 1 93.11 98 GLY A O 1
ATOM 809 N N . SER A 1 99 ? 13.173 -17.967 -7.346 1 92.38 99 SER A N 1
ATOM 810 C CA . SER A 1 99 ? 13.233 -19.382 -6.996 1 92.38 99 SER A CA 1
ATOM 811 C C . SER A 1 99 ? 12.246 -20.198 -7.824 1 92.38 99 SER A C 1
ATOM 813 O O . SER A 1 99 ? 12.558 -21.312 -8.252 1 92.38 99 SER A O 1
ATOM 815 N N . LEU A 1 100 ? 11.106 -19.669 -8.064 1 92.64 100 LEU A N 1
ATOM 816 C CA . LEU A 1 100 ? 10.086 -20.336 -8.865 1 92.64 100 LEU A CA 1
ATOM 817 C C . LEU A 1 100 ? 10.549 -20.498 -10.309 1 92.64 100 LEU A C 1
ATOM 819 O O . LEU A 1 100 ? 10.286 -21.526 -10.938 1 92.64 100 LEU A O 1
ATOM 823 N N . ALA A 1 101 ? 11.25 -19.522 -10.856 1 91.81 101 ALA A N 1
ATOM 824 C CA . ALA A 1 101 ? 11.757 -19.568 -12.225 1 91.81 101 ALA A CA 1
ATOM 825 C C . ALA A 1 101 ? 12.811 -20.66 -12.384 1 91.81 101 ALA A C 1
ATOM 827 O O . ALA A 1 101 ? 12.837 -21.363 -13.397 1 91.81 101 ALA A O 1
ATOM 828 N N . ARG A 1 102 ? 13.661 -20.817 -11.415 1 93.79 102 ARG A N 1
ATOM 829 C CA . ARG A 1 102 ? 14.685 -21.856 -11.445 1 93.79 102 ARG A CA 1
ATOM 830 C C . ARG A 1 102 ? 14.056 -23.245 -11.421 1 93.79 102 ARG A C 1
ATOM 832 O O . ARG A 1 102 ? 14.422 -24.112 -12.218 1 93.79 102 ARG A O 1
ATOM 839 N N . TYR A 1 103 ? 13.158 -23.402 -10.56 1 95.95 103 TYR A N 1
ATOM 840 C CA . TYR A 1 103 ? 12.493 -24.698 -10.482 1 95.95 103 TYR A CA 1
ATOM 841 C C . TYR A 1 103 ? 11.712 -24.987 -11.758 1 95.95 103 TYR A C 1
ATOM 843 O O . TYR A 1 103 ? 11.678 -26.127 -12.228 1 95.95 103 TYR A O 1
ATOM 851 N N . HIS A 1 104 ? 11 -23.982 -12.269 1 95.06 104 HIS A N 1
ATOM 852 C CA . HIS A 1 104 ? 10.227 -24.145 -13.495 1 95.06 104 HIS A CA 1
ATOM 853 C C . HIS A 1 104 ? 11.094 -24.693 -14.624 1 95.06 104 HIS A C 1
ATOM 855 O O . HIS A 1 104 ? 10.673 -25.593 -15.355 1 95.06 104 HIS A O 1
ATOM 861 N N . ALA A 1 105 ? 12.293 -24.178 -14.771 1 95.27 105 ALA A N 1
ATOM 862 C CA . ALA A 1 105 ? 13.219 -24.634 -15.805 1 95.27 105 ALA A CA 1
ATOM 863 C C . ALA A 1 105 ? 13.61 -26.093 -15.586 1 95.27 105 ALA A C 1
ATOM 865 O O . ALA A 1 105 ? 13.672 -26.875 -16.538 1 95.27 105 ALA A O 1
ATOM 866 N N . GLU A 1 106 ? 13.8 -26.407 -14.345 1 96.13 106 GLU A N 1
ATOM 867 C CA . GLU A 1 106 ? 14.17 -27.777 -14.002 1 96.13 106 GLU A CA 1
ATOM 868 C C . GLU A 1 106 ? 13.022 -28.744 -14.28 1 96.13 106 GLU A C 1
ATOM 870 O O . GLU A 1 106 ? 13.234 -29.824 -14.836 1 96.13 106 GLU A O 1
ATOM 875 N N . ALA A 1 107 ? 11.86 -28.388 -13.89 1 96.05 107 ALA A N 1
ATOM 876 C CA . ALA A 1 107 ? 10.679 -29.225 -14.084 1 96.05 107 ALA A CA 1
ATOM 877 C C . ALA A 1 107 ? 10.375 -29.41 -15.568 1 96.05 107 ALA A C 1
ATOM 879 O O . ALA A 1 107 ? 9.955 -30.489 -15.992 1 96.05 107 ALA A O 1
ATOM 880 N N . LYS A 1 108 ? 10.599 -28.379 -16.361 1 96.72 108 LYS A N 1
ATOM 881 C CA . LYS A 1 108 ? 10.382 -28.439 -17.803 1 96.72 108 LYS A CA 1
ATOM 882 C C . LYS A 1 108 ? 11.321 -29.447 -18.459 1 96.72 108 LYS A C 1
ATOM 884 O O . LYS A 1 108 ? 10.901 -30.231 -19.313 1 96.72 108 LYS A O 1
ATOM 889 N N . GLN A 1 109 ? 12.573 -29.483 -18.036 1 97.67 109 GLN A N 1
ATOM 890 C CA . GLN A 1 109 ? 13.563 -30.407 -18.579 1 97.67 109 GLN A CA 1
ATOM 891 C C . GLN A 1 109 ? 13.245 -31.847 -18.186 1 97.67 109 GLN A C 1
ATOM 893 O O . GLN A 1 109 ? 13.365 -32.76 -19.006 1 97.67 109 GLN A O 1
ATOM 898 N N . GLN A 1 110 ? 12.862 -32.025 -16.969 1 97.7 110 GLN A N 1
ATOM 899 C CA . GLN A 1 110 ? 12.493 -33.356 -16.498 1 97.7 110 GLN A CA 1
ATOM 900 C C . GLN A 1 110 ? 11.291 -33.898 -17.266 1 97.7 110 GLN A C 1
ATOM 902 O O . GLN A 1 110 ? 11.283 -35.06 -17.678 1 97.7 110 GLN A O 1
ATOM 907 N N . ARG A 1 111 ? 10.271 -33.103 -17.444 1 98.04 111 ARG A N 1
ATOM 908 C CA . ARG A 1 111 ? 9.078 -33.498 -18.187 1 98.04 111 ARG A CA 1
ATOM 909 C C . ARG A 1 111 ? 9.429 -33.884 -19.62 1 98.04 111 ARG A C 1
ATOM 911 O O . ARG A 1 111 ? 8.948 -34.899 -20.13 1 98.04 111 ARG A O 1
ATOM 918 N N . LYS A 1 112 ? 10.269 -33.076 -20.279 1 97.97 112 LYS A N 1
ATOM 919 C CA . LYS A 1 112 ? 10.675 -33.348 -21.654 1 97.97 112 LYS A CA 1
ATOM 920 C C . LYS A 1 112 ? 11.351 -34.711 -21.769 1 97.97 112 LYS A C 1
ATOM 922 O O . LYS A 1 112 ? 11.079 -35.468 -22.703 1 97.97 112 LYS A O 1
ATOM 927 N N . ALA A 1 113 ? 12.211 -35.035 -20.824 1 98.01 113 ALA A N 1
ATOM 928 C CA . ALA A 1 113 ? 12.927 -36.309 -20.826 1 98.01 113 ALA A CA 1
ATOM 929 C C . ALA A 1 113 ? 11.963 -37.48 -20.661 1 98.01 113 ALA A C 1
ATOM 931 O O . ALA A 1 113 ? 12.08 -38.491 -21.358 1 98.01 113 ALA A O 1
ATOM 932 N N . LEU A 1 114 ? 11.035 -37.378 -19.781 1 97.73 114 LEU A N 1
ATOM 933 C CA . LEU A 1 114 ? 10.084 -38.45 -19.509 1 97.73 114 LEU A CA 1
ATOM 934 C C . LEU A 1 114 ? 9.144 -38.656 -20.693 1 97.73 114 LEU A C 1
ATOM 936 O O . LEU A 1 114 ? 8.833 -39.793 -21.053 1 97.73 114 LEU A O 1
ATOM 940 N N . LEU A 1 115 ? 8.689 -37.564 -21.317 1 97.63 115 LEU A N 1
ATOM 941 C CA . LEU A 1 115 ? 7.805 -37.663 -22.474 1 97.63 115 LEU A CA 1
ATOM 942 C C . LEU A 1 115 ? 8.532 -38.281 -23.663 1 97.63 115 LEU A C 1
ATOM 944 O O . LEU A 1 115 ? 7.93 -39.012 -24.453 1 97.63 115 LEU A O 1
ATOM 948 N N . PHE A 1 116 ? 9.848 -37.938 -23.747 1 97.92 116 PHE A N 1
ATOM 949 C CA . PHE A 1 116 ? 10.651 -38.538 -24.805 1 97.92 116 PHE A CA 1
ATOM 950 C C . PHE A 1 116 ? 10.719 -40.052 -24.641 1 97.92 116 PHE A C 1
ATOM 952 O O . PHE A 1 116 ? 10.55 -40.795 -25.611 1 97.92 116 PHE A O 1
ATOM 959 N N . GLU A 1 117 ? 10.914 -40.477 -23.439 1 97.07 117 GLU A N 1
ATOM 960 C CA . GLU A 1 117 ? 10.953 -41.906 -23.145 1 97.07 117 GLU A CA 1
ATOM 961 C C . GLU A 1 117 ? 9.605 -42.564 -23.424 1 97.07 117 GLU A C 1
ATOM 963 O O . GLU A 1 117 ? 9.55 -43.685 -23.934 1 97.07 117 GLU A O 1
ATOM 968 N N . GLY A 1 118 ? 8.52 -41.88 -23.028 1 96.44 118 GLY A N 1
ATOM 969 C CA . GLY A 1 118 ? 7.19 -42.41 -23.287 1 96.44 118 GLY A CA 1
ATOM 970 C C . GLY A 1 118 ? 6.888 -42.565 -24.765 1 96.44 118 GLY A C 1
ATOM 971 O O . GLY A 1 118 ? 6.366 -43.597 -25.193 1 96.44 118 GLY A O 1
ATOM 972 N N . ARG A 1 119 ? 7.266 -41.657 -25.636 1 96.81 119 ARG A N 1
ATOM 973 C CA . ARG A 1 119 ? 7.051 -41.709 -27.079 1 96.81 119 ARG A CA 1
ATOM 974 C C . ARG A 1 119 ? 7.895 -42.806 -27.719 1 96.81 119 ARG A C 1
ATOM 976 O O . ARG A 1 119 ? 7.445 -43.482 -28.646 1 96.81 119 ARG A O 1
ATOM 983 N N . ARG A 1 120 ? 9.083 -42.896 -27.203 1 97.25 120 ARG A N 1
ATOM 984 C CA . ARG A 1 120 ? 9.968 -43.946 -27.696 1 97.25 120 ARG A CA 1
ATOM 985 C C . ARG A 1 120 ? 9.37 -45.327 -27.448 1 97.25 120 ARG A C 1
ATOM 987 O O . ARG A 1 120 ? 9.413 -46.194 -28.323 1 97.25 120 ARG A O 1
ATOM 994 N N . ALA A 1 121 ? 8.84 -45.511 -26.242 1 96.31 121 ALA A N 1
ATOM 995 C CA . ALA A 1 121 ? 8.226 -46.788 -25.888 1 96.31 121 ALA A CA 1
ATOM 996 C C . ALA A 1 121 ? 7.008 -47.072 -26.762 1 96.31 121 ALA A C 1
ATOM 998 O O . ALA A 1 121 ? 6.799 -48.208 -27.195 1 96.31 121 ALA A O 1
ATOM 999 N N . GLN A 1 122 ? 6.219 -46.089 -27.035 1 94.53 122 GLN A N 1
ATOM 1000 C CA . GLN A 1 122 ? 5.041 -46.238 -27.882 1 94.53 122 GLN A CA 1
ATOM 1001 C C . GLN A 1 122 ? 5.433 -46.588 -29.315 1 94.53 122 GLN A C 1
ATOM 1003 O O . GLN A 1 122 ? 4.842 -47.48 -29.926 1 94.53 122 GLN A O 1
ATOM 1008 N N . ARG A 1 123 ? 6.437 -45.952 -29.873 1 96.05 123 ARG A N 1
ATOM 1009 C CA . ARG A 1 123 ? 6.906 -46.204 -31.232 1 96.05 123 ARG A CA 1
ATOM 1010 C C . ARG A 1 123 ? 7.471 -47.614 -31.364 1 96.05 123 ARG A C 1
ATOM 1012 O O . ARG A 1 123 ? 7.277 -48.273 -32.388 1 96.05 123 ARG A O 1
ATOM 1019 N N . HIS A 1 124 ? 8.196 -48.031 -30.329 1 96.14 124 HIS A N 1
ATOM 1020 C CA . HIS A 1 124 ? 8.76 -49.376 -30.329 1 96.14 124 HIS A CA 1
ATOM 1021 C C . HIS A 1 124 ? 7.665 -50.433 -30.422 1 96.14 124 HIS A C 1
ATOM 1023 O O . HIS A 1 124 ? 7.769 -51.373 -31.214 1 96.14 124 HIS A O 1
ATOM 1029 N N . LEU A 1 125 ? 6.649 -50.306 -29.635 1 94.24 125 LEU A N 1
ATOM 1030 C CA . LEU A 1 125 ? 5.547 -51.262 -29.661 1 94.24 125 LEU A CA 1
ATOM 1031 C C . LEU A 1 125 ? 4.859 -51.261 -31.022 1 94.24 125 LEU A C 1
ATOM 1033 O O . LEU A 1 125 ? 4.514 -52.321 -31.549 1 94.24 125 LEU A O 1
ATOM 1037 N N . ASP A 1 126 ? 4.683 -50.1 -31.607 1 94.83 126 ASP A N 1
ATOM 1038 C CA . ASP A 1 126 ? 4.088 -49.969 -32.934 1 94.83 126 ASP A CA 1
ATOM 1039 C C . ASP A 1 126 ? 4.932 -50.684 -33.987 1 94.83 126 ASP A C 1
ATOM 1041 O O . ASP A 1 126 ? 4.393 -51.33 -34.888 1 94.83 126 ASP A O 1
ATOM 1045 N N . THR A 1 127 ? 6.234 -50.513 -33.86 1 96.74 127 THR A N 1
ATOM 1046 C CA . THR A 1 127 ? 7.145 -51.158 -34.798 1 96.74 127 THR A CA 1
ATOM 1047 C C . THR A 1 127 ? 7.037 -52.677 -34.701 1 96.74 127 THR A C 1
ATOM 1049 O O . THR A 1 127 ? 7.024 -53.371 -35.72 1 96.74 127 THR A O 1
ATOM 1052 N N . CYS A 1 128 ? 6.924 -53.198 -33.485 1 94.78 128 CYS A N 1
ATOM 1053 C CA . CYS A 1 128 ? 6.767 -54.632 -33.27 1 94.78 128 CYS A CA 1
ATOM 1054 C C . CYS A 1 128 ? 5.461 -55.135 -33.874 1 94.78 128 CYS A C 1
ATOM 1056 O O . CYS A 1 128 ? 5.425 -56.208 -34.479 1 94.78 128 CYS A O 1
ATOM 1058 N N . TRP A 1 129 ? 4.469 -54.331 -33.739 1 94.11 129 TRP A N 1
ATOM 1059 C CA . TRP A 1 129 ? 3.169 -54.69 -34.297 1 94.11 129 TRP A CA 1
ATOM 1060 C C . TRP A 1 129 ? 3.223 -54.731 -35.82 1 94.11 129 TRP A C 1
ATOM 1062 O O . TRP A 1 129 ? 2.702 -55.66 -36.441 1 94.11 129 TRP A O 1
ATOM 1072 N N . LYS A 1 130 ? 3.861 -53.811 -36.443 1 95.79 130 LYS A N 1
ATOM 1073 C CA . LYS A 1 130 ? 3.994 -53.755 -37.896 1 95.79 130 LYS A CA 1
ATOM 1074 C C . LYS A 1 130 ? 4.751 -54.97 -38.425 1 95.79 130 LYS A C 1
ATOM 1076 O O . LYS A 1 130 ? 4.434 -55.486 -39.499 1 95.79 130 LYS A O 1
ATOM 1081 N N . GLN A 1 131 ? 5.702 -55.472 -37.676 1 95.82 131 GLN A N 1
ATOM 1082 C CA . GLN A 1 131 ? 6.474 -56.649 -38.063 1 95.82 131 GLN A CA 1
ATOM 1083 C C . GLN A 1 131 ? 5.605 -57.903 -38.055 1 95.82 131 GLN A C 1
ATOM 1085 O O . GLN A 1 131 ? 5.733 -58.759 -38.934 1 95.82 131 GLN A O 1
ATOM 1090 N N . VAL A 1 132 ? 4.738 -57.906 -37.078 1 94.23 132 VAL A N 1
ATOM 1091 C CA . VAL A 1 132 ? 3.814 -59.033 -37.005 1 94.23 132 VAL A CA 1
ATOM 1092 C C . VAL A 1 132 ? 2.867 -59.004 -38.202 1 94.23 132 VAL A C 1
ATOM 1094 O O . VAL A 1 132 ? 2.632 -60.032 -38.841 1 94.23 132 VAL A O 1
ATOM 1097 N N . GLU A 1 133 ? 2.394 -57.858 -38.501 1 93.3 133 GLU A N 1
ATOM 1098 C CA . GLU A 1 133 ? 1.47 -57.701 -39.62 1 93.3 133 GLU A CA 1
ATOM 1099 C C . GLU A 1 133 ? 2.136 -58.072 -40.942 1 93.3 133 GLU A C 1
ATOM 1101 O O . GLU A 1 133 ? 1.531 -58.741 -41.782 1 93.3 133 GLU A O 1
ATOM 1106 N N . GLU A 1 134 ? 3.34 -57.722 -41.153 1 95.63 134 GLU A N 1
ATOM 1107 C CA . GLU A 1 134 ? 4.085 -58.027 -42.371 1 95.63 134 GLU A CA 1
ATOM 1108 C C . GLU A 1 134 ? 4.352 -59.525 -42.493 1 95.63 134 GLU A C 1
ATOM 1110 O O . GLU A 1 134 ? 4.215 -60.099 -43.576 1 95.63 134 GLU A O 1
ATOM 1115 N N . SER A 1 135 ? 4.753 -60.128 -41.395 1 95.46 135 SER A N 1
ATOM 1116 C CA . SER A 1 135 ? 5.015 -61.563 -41.395 1 95.46 135 SER A CA 1
ATOM 1117 C C . SER A 1 135 ? 3.738 -62.359 -41.64 1 95.46 135 SER A C 1
ATOM 1119 O O . SER A 1 135 ? 3.769 -63.408 -42.286 1 95.46 135 SER A O 1
ATOM 1121 N N . LYS A 1 136 ? 2.667 -61.86 -41.061 1 93.1 136 LYS A N 1
ATOM 1122 C CA . LYS A 1 136 ? 1.373 -62.499 -41.287 1 93.1 136 LYS A CA 1
ATOM 1123 C C . LYS A 1 136 ? 0.987 -62.452 -42.762 1 93.1 136 LYS A C 1
ATOM 1125 O O . LYS A 1 136 ? 0.559 -63.459 -43.329 1 93.1 136 LYS A O 1
ATOM 1130 N N . ARG A 1 137 ? 1.161 -61.361 -43.408 1 95.28 137 ARG A N 1
ATOM 1131 C CA . ARG A 1 137 ? 0.849 -61.206 -44.825 1 95.28 137 ARG A CA 1
ATOM 1132 C C . ARG A 1 137 ? 1.714 -62.126 -45.68 1 95.28 137 ARG A C 1
ATOM 1134 O O . ARG A 1 137 ? 1.228 -62.728 -46.64 1 95.28 137 ARG A O 1
ATOM 1141 N N . LYS A 1 138 ? 2.936 -62.272 -45.324 1 96.11 138 LYS A N 1
ATOM 1142 C CA . LYS A 1 138 ? 3.851 -63.152 -46.044 1 96.11 138 LYS A CA 1
ATOM 1143 C C . LYS A 1 138 ? 3.448 -64.615 -45.883 1 96.11 138 LYS A C 1
ATOM 1145 O O . LYS A 1 138 ? 3.465 -65.379 -46.851 1 96.11 138 LYS A O 1
ATOM 1150 N N . CYS A 1 139 ? 3.139 -64.948 -44.678 1 94.67 139 CYS A N 1
ATOM 1151 C CA . CYS A 1 139 ? 2.698 -66.308 -44.392 1 94.67 139 CYS A CA 1
ATOM 1152 C C . CYS A 1 139 ? 1.443 -66.653 -45.186 1 94.67 139 CYS A C 1
ATOM 1154 O O . CYS A 1 139 ? 1.357 -67.726 -45.784 1 94.67 139 CYS A O 1
ATOM 1156 N N . GLU A 1 140 ? 0.549 -65.726 -45.235 1 93.81 140 GLU A N 1
ATOM 1157 C CA . GLU A 1 140 ? -0.685 -65.93 -45.987 1 93.81 140 GLU A CA 1
ATOM 1158 C C . GLU A 1 140 ? -0.405 -66.066 -47.481 1 93.81 140 GLU A C 1
ATOM 1160 O O . GLU A 1 140 ? -0.974 -66.932 -48.149 1 93.81 140 GLU A O 1
ATOM 1165 N N . ARG A 1 141 ? 0.416 -65.323 -47.982 1 95.85 141 ARG A N 1
ATOM 1166 C CA . ARG A 1 141 ? 0.8 -65.373 -49.389 1 95.85 141 ARG A CA 1
ATOM 1167 C C . ARG A 1 141 ? 1.479 -66.697 -49.725 1 95.85 141 ARG A C 1
ATOM 1169 O O . ARG A 1 141 ? 1.122 -67.353 -50.706 1 95.85 141 ARG A O 1
ATOM 1176 N N . ASP A 1 142 ? 2.391 -67.086 -48.849 1 96 142 ASP A N 1
ATOM 1177 C CA . ASP A 1 142 ? 3.149 -68.309 -49.096 1 96 142 ASP A CA 1
ATOM 1178 C C . ASP A 1 142 ? 2.258 -69.543 -48.966 1 96 142 ASP A C 1
ATOM 1180 O O . ASP A 1 142 ? 2.462 -70.538 -49.664 1 96 142 ASP A O 1
ATOM 1184 N N . THR A 1 143 ? 1.302 -69.462 -48.092 1 94.6 143 THR A N 1
ATOM 1185 C CA . THR A 1 143 ? 0.35 -70.558 -47.95 1 94.6 143 THR A CA 1
ATOM 1186 C C . THR A 1 143 ? -0.531 -70.673 -49.19 1 94.6 143 THR A C 1
ATOM 1188 O O . THR A 1 143 ? -0.779 -71.777 -49.681 1 94.6 143 THR A O 1
ATOM 1191 N N . ARG A 1 144 ? -0.9 -69.594 -49.736 1 96 144 ARG A N 1
ATOM 1192 C CA . ARG A 1 144 ? -1.698 -69.595 -50.958 1 96 144 ARG A CA 1
ATOM 1193 C C . ARG A 1 144 ? -0.89 -70.121 -52.139 1 96 144 ARG A C 1
ATOM 1195 O O . ARG A 1 144 ? -1.397 -70.904 -52.945 1 96 144 ARG A O 1
ATOM 1202 N N . GLU A 1 145 ? 0.331 -69.755 -52.145 1 95.97 145 GLU A N 1
ATOM 1203 C CA . GLU A 1 145 ? 1.214 -70.2 -53.219 1 95.97 145 GLU A CA 1
ATOM 1204 C C . GLU A 1 145 ? 1.515 -71.692 -53.103 1 95.97 145 GLU A C 1
ATOM 1206 O O . GLU A 1 145 ? 1.627 -72.388 -54.114 1 95.97 145 GLU A O 1
ATOM 1211 N N . SER A 1 146 ? 1.655 -72.119 -51.919 1 95.37 146 SER A N 1
ATOM 1212 C CA . SER A 1 146 ? 1.867 -73.544 -51.685 1 95.37 146 SER A CA 1
ATOM 1213 C C . SER A 1 146 ? 0.656 -74.362 -52.121 1 95.37 146 SER A C 1
ATOM 1215 O O . SER A 1 146 ? 0.804 -75.417 -52.741 1 95.37 146 SER A O 1
ATOM 1217 N N . ASP A 1 147 ? -0.493 -73.842 -51.851 1 95.13 147 ASP A N 1
ATOM 1218 C CA . ASP A 1 147 ? -1.726 -74.508 -52.256 1 95.13 147 ASP A CA 1
ATOM 1219 C C . ASP A 1 147 ? -1.863 -74.533 -53.776 1 95.13 147 ASP A C 1
ATOM 1221 O O . ASP A 1 147 ? -2.249 -75.551 -54.354 1 95.13 147 ASP A O 1
ATOM 1225 N N . ARG A 1 148 ? -1.492 -73.501 -54.369 1 95.78 148 ARG A N 1
ATOM 1226 C CA . ARG A 1 148 ? -1.54 -73.421 -55.825 1 95.78 148 ARG A CA 1
ATOM 1227 C C . ARG A 1 148 ? -0.553 -74.395 -56.46 1 95.78 148 ARG A C 1
ATOM 1229 O O . ARG A 1 148 ? -0.869 -75.043 -57.46 1 95.78 148 ARG A O 1
ATOM 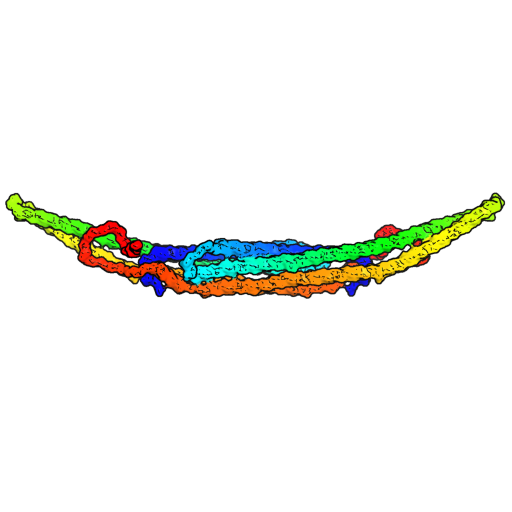1236 N N . ALA A 1 149 ? 0.637 -74.529 -55.863 1 95.78 149 ALA A N 1
ATOM 1237 C CA . ALA A 1 149 ? 1.662 -75.435 -56.374 1 95.78 149 ALA A CA 1
ATOM 1238 C C . ALA A 1 149 ? 1.242 -76.892 -56.202 1 95.78 149 ALA A C 1
ATOM 1240 O O . ALA A 1 149 ? 1.526 -77.732 -57.06 1 95.78 149 ALA A O 1
ATOM 1241 N N . ARG A 1 150 ? 0.569 -77.178 -55.157 1 94.32 150 ARG A N 1
ATOM 1242 C CA . ARG A 1 150 ? 0.053 -78.519 -54.901 1 94.32 150 ARG A CA 1
ATOM 1243 C C . ARG A 1 150 ? -1.035 -78.888 -55.904 1 94.32 150 ARG A C 1
ATOM 1245 O O . ARG A 1 150 ? -1.064 -80.011 -56.411 1 94.32 150 ARG A O 1
ATOM 1252 N N . GLN A 1 151 ? -1.822 -77.943 -56.257 1 94.97 151 GLN A N 1
ATOM 1253 C CA . GLN A 1 151 ? -2.874 -78.176 -57.241 1 94.97 151 GLN A CA 1
ATOM 1254 C C . GLN A 1 151 ? -2.286 -78.403 -58.631 1 94.97 151 GLN A C 1
ATOM 1256 O O . GLN A 1 151 ? -2.743 -79.28 -59.368 1 94.97 151 GLN A O 1
ATOM 1261 N N . THR A 1 152 ? -1.287 -77.646 -58.888 1 94.9 152 THR A N 1
ATOM 1262 C CA . THR A 1 152 ? -0.606 -77.79 -60.17 1 94.9 152 THR A CA 1
ATOM 1263 C C . THR A 1 152 ? 0.061 -79.159 -60.277 1 94.9 152 THR A C 1
ATOM 1265 O O . THR A 1 152 ? -0.001 -79.805 -61.325 1 94.9 152 THR A O 1
ATOM 1268 N N . MET A 1 153 ? 0.656 -79.644 -59.269 1 94.93 153 MET A N 1
ATOM 1269 C CA . MET A 1 153 ? 1.297 -80.954 -59.216 1 94.93 153 MET A CA 1
ATOM 1270 C C . MET A 1 153 ? 0.273 -82.069 -59.397 1 94.93 153 MET A C 1
ATOM 1272 O O . MET A 1 153 ? 0.512 -83.023 -60.14 1 94.93 153 MET A O 1
ATOM 1276 N N . GLN A 1 154 ? -0.908 -81.844 -58.804 1 93.48 154 GLN A N 1
ATOM 1277 C CA . GLN A 1 154 ? -1.97 -82.839 -58.903 1 93.48 154 GLN A CA 1
ATOM 1278 C C . GLN A 1 154 ? -2.539 -82.897 -60.318 1 93.48 154 GLN A C 1
ATOM 1280 O O . GLN A 1 154 ? -2.858 -83.977 -60.821 1 93.48 154 GLN A O 1
ATOM 1285 N N . ARG A 1 155 ? -2.581 -81.788 -60.954 1 93.59 155 ARG A N 1
ATOM 1286 C CA . ARG A 1 155 ? -3.087 -81.723 -62.321 1 93.59 155 ARG A CA 1
ATOM 1287 C C . ARG A 1 155 ? -2.163 -82.462 -63.283 1 93.59 155 ARG A C 1
ATOM 1289 O O . ARG A 1 155 ? -2.628 -83.187 -64.165 1 93.59 155 ARG A O 1
ATOM 1296 N N . HIS A 1 156 ? -0.862 -82.37 -63.104 1 92.88 156 HIS A N 1
ATOM 1297 C CA . HIS A 1 156 ? 0.119 -83.04 -63.95 1 92.88 156 HIS A CA 1
ATOM 1298 C C . HIS A 1 156 ? 0.164 -84.537 -63.661 1 92.88 156 HIS A C 1
ATOM 1300 O O . HIS A 1 156 ? 0.363 -85.344 -64.572 1 92.88 156 HIS A O 1
ATOM 1306 N N . ASP A 1 157 ? -0.087 -84.883 -62.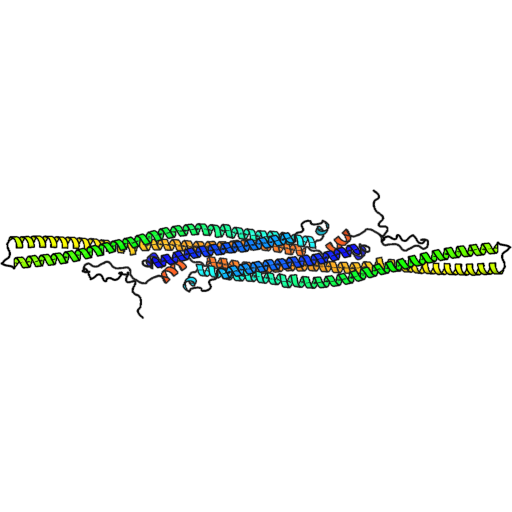447 1 89.48 157 ASP A N 1
ATOM 1307 C CA . ASP A 1 157 ? -0.034 -86.282 -62.036 1 89.48 157 ASP A CA 1
ATOM 1308 C C . ASP A 1 157 ? -1.227 -87.061 -62.584 1 89.48 157 ASP A C 1
ATOM 1310 O O . ASP A 1 157 ? -1.127 -88.263 -62.84 1 89.48 157 ASP A O 1
ATOM 1314 N N . CYS A 1 158 ? -2.338 -86.364 -62.759 1 89.79 158 CYS A N 1
ATOM 1315 C CA . CYS A 1 158 ? -3.551 -87.039 -63.206 1 89.79 158 CYS A CA 1
ATOM 1316 C C . CYS A 1 158 ? -3.693 -86.962 -64.721 1 89.79 158 CYS A C 1
ATOM 1318 O O . CYS A 1 158 ? -4.531 -87.65 -65.307 1 89.79 158 CYS A O 1
ATOM 1320 N N . ASP A 1 159 ? -2.836 -86.128 -65.328 1 90.31 159 ASP A N 1
ATOM 1321 C CA . ASP A 1 159 ? -2.91 -85.956 -66.776 1 90.31 159 ASP A CA 1
ATOM 1322 C C . ASP A 1 159 ? -2.069 -87.007 -67.497 1 90.31 159 ASP A C 1
ATOM 1324 O O . ASP A 1 159 ? -0.84 -86.996 -67.406 1 90.31 159 ASP A O 1
ATOM 1328 N N . PRO A 1 160 ? -2.666 -87.941 -68.207 1 90.19 160 PRO A N 1
ATOM 1329 C CA . PRO A 1 160 ? -1.916 -88.981 -68.915 1 90.19 160 PRO A CA 1
ATOM 1330 C C . PRO A 1 160 ? -1.022 -88.418 -70.017 1 90.19 160 PRO A C 1
ATOM 1332 O O . PRO A 1 160 ? -0.093 -89.092 -70.468 1 90.19 160 PRO A O 1
ATOM 1335 N N . ASN A 1 161 ? -1.323 -87.233 -70.495 1 92.29 161 ASN A N 1
ATOM 1336 C CA . ASN A 1 161 ? -0.545 -86.627 -71.57 1 92.29 161 ASN A CA 1
ATOM 1337 C C . ASN A 1 161 ? 0.647 -85.843 -71.027 1 92.29 161 ASN A C 1
ATOM 1339 O O . ASN A 1 161 ? 1.456 -85.322 -71.796 1 92.29 161 ASN A O 1
ATOM 1343 N N . SER A 1 162 ? 0.793 -85.985 -69.782 1 89.78 162 SER A N 1
ATOM 1344 C CA . SER A 1 162 ? 1.907 -85.248 -69.194 1 89.78 162 SER A CA 1
ATOM 1345 C C . SER A 1 162 ? 3.202 -86.049 -69.27 1 89.78 162 SER A C 1
ATOM 1347 O O . SER A 1 162 ? 3.201 -87.263 -69.057 1 89.78 162 SER A O 1
ATOM 1349 N N . SER A 1 163 ? 4.279 -85.348 -69.596 1 93.39 163 SER A N 1
ATOM 1350 C CA . SER A 1 163 ? 5.58 -86.006 -69.657 1 93.39 163 SER A CA 1
ATOM 1351 C C . SER A 1 163 ? 6.125 -86.285 -68.26 1 93.39 163 SER A C 1
ATOM 1353 O O . SER A 1 163 ? 5.736 -85.625 -67.294 1 93.39 163 SER A O 1
ATOM 1355 N N . ARG A 1 164 ? 6.957 -87.32 -68.019 1 92.28 164 ARG A N 1
ATOM 1356 C CA . ARG A 1 164 ? 7.582 -87.619 -66.734 1 92.28 164 ARG A CA 1
ATOM 1357 C C . ARG A 1 164 ? 8.352 -86.414 -66.205 1 92.28 164 ARG A C 1
ATOM 1359 O O . ARG A 1 164 ? 8.372 -86.164 -64.998 1 92.28 164 ARG A O 1
ATOM 1366 N N . ALA A 1 165 ? 8.957 -85.605 -67.197 1 91.76 165 ALA A N 1
ATOM 1367 C CA . ALA A 1 165 ? 9.741 -84.423 -66.848 1 91.76 165 ALA A CA 1
ATOM 1368 C C . ALA A 1 165 ? 8.852 -83.327 -66.267 1 91.76 165 ALA A C 1
ATOM 1370 O O . ALA A 1 165 ? 9.245 -82.633 -65.327 1 91.76 165 ALA A O 1
ATOM 1371 N N . ASP A 1 166 ? 7.617 -83.214 -66.737 1 92.16 166 ASP A N 1
ATOM 1372 C CA . ASP A 1 166 ? 6.672 -82.212 -66.253 1 92.16 166 ASP A CA 1
ATOM 1373 C C . ASP A 1 166 ? 6.164 -82.566 -64.857 1 92.16 166 ASP A C 1
ATOM 1375 O O . ASP A 1 166 ? 5.992 -81.685 -64.012 1 92.16 166 ASP A O 1
ATOM 1379 N N . VAL A 1 167 ? 5.997 -83.832 -64.64 1 91.76 167 VAL A N 1
ATOM 1380 C CA . VAL A 1 167 ? 5.517 -84.302 -63.345 1 91.76 167 VAL A CA 1
ATOM 1381 C C . VAL A 1 167 ? 6.598 -84.098 -62.286 1 91.76 167 VAL A C 1
ATOM 1383 O O . VAL A 1 167 ? 6.312 -83.638 -61.178 1 91.76 167 VAL A O 1
ATOM 1386 N N . GLU A 1 168 ? 7.86 -84.34 -62.67 1 92.49 168 GLU A N 1
ATOM 1387 C CA . GLU A 1 168 ? 8.964 -84.185 -61.729 1 92.49 168 GLU A CA 1
ATOM 1388 C C . GLU A 1 168 ? 9.212 -82.714 -61.407 1 92.49 168 GLU A C 1
ATOM 1390 O O . GLU A 1 168 ? 9.527 -82.367 -60.266 1 92.49 168 GLU A O 1
ATOM 1395 N N . LYS A 1 169 ? 8.993 -81.861 -62.349 1 93.79 169 LYS A N 1
ATOM 1396 C CA . LYS A 1 169 ? 9.155 -80.423 -62.151 1 93.79 169 LYS A CA 1
ATOM 1397 C C . LYS A 1 169 ? 8.063 -79.868 -61.241 1 93.79 169 LYS A C 1
ATOM 1399 O O . LYS A 1 169 ? 8.338 -79.048 -60.362 1 93.79 169 LYS A O 1
ATOM 1404 N N . ALA A 1 170 ? 6.878 -80.283 -61.33 1 92.99 170 ALA A N 1
ATOM 1405 C CA . ALA A 1 170 ? 5.753 -79.853 -60.504 1 92.99 170 ALA A CA 1
ATOM 1406 C C . ALA A 1 170 ? 5.905 -80.35 -59.069 1 92.99 170 ALA A C 1
ATOM 1408 O O . ALA A 1 170 ? 5.553 -79.644 -58.121 1 92.99 170 ALA A O 1
ATOM 1409 N N . ARG A 1 171 ? 6.448 -81.546 -58.906 1 93.89 171 ARG A N 1
ATOM 1410 C CA . ARG A 1 171 ? 6.672 -82.118 -57.583 1 93.89 171 ARG A CA 1
ATOM 1411 C C . ARG A 1 171 ? 7.737 -81.336 -56.821 1 93.89 171 ARG A C 1
ATOM 1413 O O . ARG A 1 171 ? 7.578 -81.055 -55.632 1 93.89 171 ARG A O 1
ATOM 1420 N N . THR A 1 172 ? 8.817 -80.962 -57.58 1 95.27 172 THR A N 1
ATOM 1421 C CA . THR A 1 172 ? 9.9 -80.198 -56.97 1 95.27 172 THR A CA 1
ATOM 1422 C C . THR A 1 172 ? 9.428 -78.796 -56.596 1 95.27 172 THR A C 1
ATOM 1424 O O . THR A 1 172 ? 9.774 -78.283 -55.53 1 95.27 172 THR A O 1
ATOM 1427 N N . ALA A 1 173 ? 8.586 -78.22 -57.411 1 93.67 173 ALA A N 1
ATOM 1428 C CA . ALA A 1 173 ? 8.049 -76.887 -57.148 1 93.67 173 ALA A CA 1
ATOM 1429 C C . ALA A 1 173 ? 7.102 -76.904 -55.951 1 93.67 173 ALA A C 1
ATOM 1431 O O . ALA A 1 173 ? 7.135 -76 -55.113 1 93.67 173 ALA A O 1
ATOM 1432 N N . ALA A 1 174 ? 6.318 -77.86 -55.798 1 92.9 174 ALA A N 1
ATOM 1433 C CA . ALA A 1 174 ? 5.38 -77.992 -54.687 1 92.9 174 ALA A CA 1
ATOM 1434 C C . ALA A 1 174 ? 6.118 -78.193 -53.367 1 92.9 174 ALA A C 1
ATOM 1436 O O . ALA A 1 174 ? 5.716 -77.65 -52.335 1 92.9 174 ALA A O 1
ATOM 1437 N N . ALA A 1 175 ? 7.159 -78.969 -53.487 1 94.39 175 ALA A N 1
ATOM 1438 C CA . ALA A 1 175 ? 7.959 -79.208 -52.288 1 94.39 175 ALA A CA 1
ATOM 1439 C C . ALA A 1 175 ? 8.656 -77.93 -51.831 1 94.39 175 ALA A C 1
ATOM 1441 O O . ALA A 1 175 ? 8.749 -77.661 -50.631 1 94.39 175 ALA A O 1
ATOM 1442 N N . ALA A 1 176 ? 9.081 -77.181 -52.806 1 95.81 176 ALA A N 1
ATOM 1443 C CA . ALA A 1 176 ? 9.772 -75.932 -52.496 1 95.81 176 ALA A CA 1
ATOM 1444 C C . ALA A 1 176 ? 8.815 -74.914 -51.883 1 95.81 176 ALA A C 1
ATOM 1446 O O . ALA A 1 176 ? 9.163 -74.227 -50.92 1 95.81 176 ALA A O 1
ATOM 1447 N N . ARG A 1 177 ? 7.594 -74.829 -52.41 1 95.46 177 ARG A N 1
ATOM 1448 C CA . ARG A 1 177 ? 6.609 -73.88 -51.902 1 95.46 177 ARG A CA 1
ATOM 1449 C C . ARG A 1 177 ? 6.096 -74.305 -50.53 1 95.46 177 ARG A C 1
ATOM 1451 O O . ARG A 1 177 ? 5.786 -73.459 -49.689 1 95.46 177 ARG A O 1
ATOM 1458 N N . LYS A 1 178 ? 6.013 -75.564 -50.357 1 92.8 178 LYS A N 1
ATOM 1459 C CA . LYS A 1 178 ? 5.615 -76.068 -49.046 1 92.8 178 LYS A CA 1
ATOM 1460 C C . LYS A 1 178 ? 6.637 -75.689 -47.978 1 92.8 178 LYS A C 1
ATOM 1462 O O . LYS A 1 178 ? 6.267 -75.265 -46.881 1 92.8 178 LYS A O 1
ATOM 1467 N N . ARG A 1 179 ? 7.907 -75.869 -48.347 1 95.99 179 ARG A N 1
ATOM 1468 C CA . ARG A 1 179 ? 8.972 -75.499 -47.421 1 95.99 179 ARG A CA 1
ATOM 1469 C C . ARG A 1 179 ? 8.953 -74.002 -47.133 1 95.99 179 ARG A C 1
ATOM 1471 O O . ARG A 1 179 ? 9.137 -73.582 -45.989 1 95.99 179 ARG A O 1
ATOM 1478 N N . ALA A 1 180 ? 8.662 -73.221 -48.117 1 94.5 180 ALA A N 1
ATOM 1479 C CA . ALA A 1 180 ? 8.596 -71.771 -47.957 1 94.5 180 ALA A CA 1
ATOM 1480 C C . ALA A 1 180 ? 7.435 -71.372 -47.051 1 94.5 180 ALA A C 1
ATOM 1482 O O . ALA A 1 180 ? 7.563 -70.454 -46.236 1 94.5 180 ALA A O 1
ATOM 1483 N N . ALA A 1 181 ? 6.343 -71.969 -47.167 1 94.17 181 ALA A N 1
ATOM 1484 C CA . ALA A 1 181 ? 5.171 -71.701 -46.337 1 94.17 181 ALA A CA 1
ATOM 1485 C C . ALA A 1 181 ? 5.433 -72.076 -44.881 1 94.17 181 ALA A C 1
ATOM 1487 O O . ALA A 1 181 ? 5.002 -71.373 -43.965 1 94.17 181 ALA A O 1
ATOM 1488 N N . GLU A 1 182 ? 6.198 -73.184 -44.745 1 94.63 182 GLU A N 1
ATOM 1489 C CA . GLU A 1 182 ? 6.542 -73.608 -43.392 1 94.63 182 GLU A CA 1
ATOM 1490 C C . GLU A 1 182 ? 7.503 -72.623 -42.732 1 94.63 182 GLU A C 1
ATOM 1492 O O . GLU A 1 182 ? 7.37 -72.319 -41.545 1 94.63 182 GLU A O 1
ATOM 1497 N N . ASP A 1 183 ? 8.386 -72.141 -43.534 1 95.3 183 ASP A N 1
ATOM 1498 C CA . ASP A 1 183 ? 9.342 -71.163 -43.021 1 95.3 183 ASP A CA 1
ATOM 1499 C C . ASP A 1 183 ? 8.645 -69.857 -42.649 1 95.3 183 ASP A C 1
ATOM 1501 O O . ASP A 1 183 ? 8.941 -69.263 -41.61 1 95.3 183 ASP A O 1
ATOM 1505 N N . SER A 1 184 ? 7.735 -69.439 -43.445 1 95.02 184 SER A N 1
ATOM 1506 C CA . SER A 1 184 ? 7.02 -68.195 -43.182 1 95.02 184 SER A CA 1
ATOM 1507 C C . SER A 1 184 ? 6.1 -68.33 -41.973 1 95.02 184 SER A C 1
ATOM 1509 O O . SER A 1 184 ? 5.908 -67.372 -41.222 1 95.02 184 SER A O 1
ATOM 1511 N N . ARG A 1 185 ? 5.556 -69.456 -41.812 1 93.03 185 ARG A N 1
ATOM 1512 C CA . ARG A 1 185 ? 4.725 -69.711 -40.64 1 93.03 185 ARG A CA 1
ATOM 1513 C C . ARG A 1 185 ? 5.555 -69.664 -39.361 1 93.03 185 ARG A C 1
ATOM 1515 O O . ARG A 1 185 ? 5.122 -69.099 -38.355 1 93.03 185 ARG A O 1
ATOM 1522 N N . ALA A 1 186 ? 6.749 -70.324 -39.485 1 93.41 186 ALA A N 1
ATOM 1523 C CA . ALA A 1 186 ? 7.649 -70.3 -38.335 1 93.41 186 ALA A CA 1
ATOM 1524 C C . ALA A 1 186 ? 8.06 -68.871 -37.989 1 93.41 186 ALA A C 1
ATOM 1526 O O . ALA A 1 186 ? 8.15 -68.511 -36.813 1 93.41 186 ALA A O 1
ATOM 1527 N N . ASP A 1 187 ? 8.25 -68.126 -39.004 1 94.29 187 ASP A N 1
ATOM 1528 C CA . ASP A 1 187 ? 8.617 -66.727 -38.807 1 94.29 187 ASP A CA 1
ATOM 1529 C C . ASP A 1 187 ? 7.469 -65.941 -38.177 1 94.29 187 ASP A C 1
ATOM 1531 O O . ASP A 1 187 ? 7.689 -65.122 -37.282 1 94.29 187 ASP A O 1
ATOM 1535 N N . PHE A 1 188 ? 6.284 -66.097 -38.644 1 93 188 PHE A N 1
ATOM 1536 C CA . PHE A 1 188 ? 5.104 -65.431 -38.108 1 93 188 PHE A CA 1
ATOM 1537 C C . PHE A 1 188 ? 4.911 -65.773 -36.635 1 93 188 PHE A C 1
ATOM 1539 O O . PHE A 1 188 ? 4.67 -64.886 -35.813 1 93 188 PHE A O 1
ATOM 1546 N N . VAL A 1 189 ? 5.102 -67.062 -36.269 1 92.12 189 VAL A N 1
ATOM 1547 C CA . VAL A 1 189 ? 4.948 -67.503 -34.887 1 92.12 189 VAL A CA 1
ATOM 1548 C C . VAL A 1 189 ? 6.004 -66.834 -34.011 1 92.12 189 VAL A C 1
ATOM 1550 O O . VAL A 1 189 ? 5.707 -66.392 -32.898 1 92.12 189 VAL A O 1
ATOM 1553 N N . GLY A 1 190 ? 7.192 -66.787 -34.566 1 93.47 190 GLY A N 1
ATOM 1554 C CA . GLY A 1 190 ? 8.256 -66.113 -33.839 1 93.47 190 GLY A CA 1
ATOM 1555 C C . GLY A 1 190 ? 7.975 -64.642 -33.598 1 93.47 190 GLY A C 1
ATOM 1556 O O . GLY A 1 190 ? 8.195 -64.136 -32.496 1 93.47 190 GLY A O 1
ATOM 1557 N N . GLN A 1 191 ? 7.477 -63.934 -34.602 1 94.08 191 GLN A N 1
ATOM 1558 C CA . GLN A 1 191 ? 7.161 -62.514 -34.485 1 94.08 191 GLN A CA 1
ATOM 1559 C C . GLN A 1 191 ? 5.989 -62.288 -33.534 1 94.08 191 GLN A C 1
ATOM 1561 O O . GLN A 1 191 ? 5.986 -61.327 -32.761 1 94.08 191 GLN A O 1
ATOM 1566 N N . ARG A 1 192 ? 5.019 -63.044 -33.62 1 92.31 192 ARG A N 1
ATOM 1567 C CA . ARG A 1 192 ? 3.852 -62.953 -32.748 1 92.31 192 ARG A CA 1
ATOM 1568 C C . ARG A 1 192 ? 4.248 -63.119 -31.285 1 92.31 192 ARG A C 1
ATOM 1570 O O . ARG A 1 192 ? 3.835 -62.331 -30.432 1 92.31 192 ARG A O 1
ATOM 1577 N N . ASP A 1 193 ? 5.024 -64.246 -31.003 1 94.03 193 ASP A N 1
ATOM 1578 C CA . ASP A 1 193 ? 5.474 -64.491 -29.636 1 94.03 193 ASP A CA 1
ATOM 1579 C C . ASP A 1 193 ? 6.332 -63.335 -29.125 1 94.03 193 ASP A C 1
ATOM 1581 O O . ASP A 1 193 ? 6.253 -62.969 -27.95 1 94.03 193 ASP A O 1
ATOM 1585 N N . GLY A 1 194 ? 7.146 -62.839 -30.059 1 95.03 194 GLY A N 1
ATOM 1586 C CA . GLY A 1 194 ? 7.936 -61.671 -29.704 1 95.03 194 GLY A CA 1
ATOM 1587 C C . GLY A 1 194 ? 7.09 -60.453 -29.384 1 95.03 194 GLY A C 1
ATOM 1588 O O . GLY A 1 194 ? 7.361 -59.739 -28.416 1 95.03 194 GLY A O 1
ATOM 1589 N N . PHE A 1 195 ? 6.081 -60.19 -30.092 1 95.27 195 PHE A N 1
ATOM 1590 C CA . PHE A 1 195 ? 5.18 -59.066 -29.865 1 95.27 195 PHE A CA 1
ATOM 1591 C C . PHE A 1 195 ? 4.446 -59.22 -28.538 1 95.27 195 PHE A C 1
ATOM 1593 O O . PHE A 1 195 ? 4.287 -58.25 -27.795 1 95.27 195 PHE A O 1
ATOM 1600 N N . ASN A 1 196 ? 3.949 -60.43 -28.251 1 94.11 196 ASN A N 1
ATOM 1601 C CA . ASN A 1 196 ? 3.244 -60.671 -26.996 1 94.11 196 ASN A CA 1
ATOM 1602 C C . ASN A 1 196 ? 4.121 -60.35 -25.789 1 94.11 196 ASN A C 1
ATOM 1604 O O . ASN A 1 196 ? 3.643 -59.79 -24.801 1 94.11 196 ASN A O 1
ATOM 1608 N N . ARG A 1 197 ? 5.363 -60.651 -25.877 1 95.41 197 ARG A N 1
ATOM 1609 C CA . ARG A 1 197 ? 6.295 -60.327 -24.802 1 95.41 197 ARG A CA 1
ATOM 1610 C C . ARG A 1 197 ? 6.482 -58.818 -24.675 1 95.41 197 ARG A C 1
ATOM 1612 O O . ARG A 1 197 ? 6.449 -58.274 -23.57 1 95.41 197 ARG A O 1
ATOM 1619 N N . GLU A 1 198 ? 6.654 -58.168 -25.813 1 94.95 198 GLU A N 1
ATOM 1620 C CA . GLU A 1 198 ? 6.86 -56.722 -25.816 1 94.95 198 GLU A CA 1
ATOM 1621 C C . GLU A 1 198 ? 5.619 -55.987 -25.319 1 94.95 198 GLU A C 1
ATOM 1623 O O . GLU A 1 198 ? 5.728 -54.958 -24.649 1 94.95 198 GLU A O 1
ATOM 1628 N N . GLN A 1 199 ? 4.491 -56.476 -25.716 1 94.38 199 GLN A N 1
ATOM 1629 C CA . GLN A 1 199 ? 3.233 -55.887 -25.27 1 94.38 199 GLN A CA 1
ATOM 1630 C C . GLN A 1 199 ? 3.081 -55.995 -23.756 1 94.38 199 GLN A C 1
ATOM 1632 O O . GLN A 1 199 ? 2.702 -55.027 -23.094 1 94.38 199 GLN A O 1
ATOM 1637 N N . ALA A 1 200 ? 3.362 -57.19 -23.214 1 93.2 200 ALA A N 1
ATOM 1638 C CA . ALA A 1 200 ? 3.31 -57.379 -21.766 1 93.2 200 ALA A CA 1
ATOM 1639 C C . ALA A 1 200 ? 4.284 -56.443 -21.055 1 93.2 200 ALA A C 1
ATOM 1641 O O . ALA A 1 200 ? 3.934 -55.819 -20.051 1 93.2 200 ALA A O 1
ATOM 1642 N N . ASP A 1 201 ? 5.503 -56.353 -21.614 1 94.79 201 ASP A N 1
ATOM 1643 C CA . ASP A 1 201 ? 6.507 -55.471 -21.027 1 94.79 201 ASP A CA 1
ATOM 1644 C C . ASP A 1 201 ? 6.053 -54.014 -21.074 1 94.79 201 ASP A C 1
ATOM 1646 O O . ASP A 1 201 ? 6.229 -53.272 -20.105 1 94.79 201 ASP A O 1
ATOM 1650 N N . HIS A 1 202 ? 5.495 -53.688 -22.159 1 94.39 202 HIS A N 1
ATOM 1651 C CA . HIS A 1 202 ? 5.037 -52.317 -22.349 1 94.39 202 HIS A CA 1
ATOM 1652 C C . HIS A 1 202 ? 3.974 -51.944 -21.321 1 94.39 202 HIS A C 1
ATOM 1654 O O . HIS A 1 202 ? 4.113 -50.944 -20.613 1 94.39 202 HIS A O 1
ATOM 1660 N N . PHE A 1 203 ? 2.982 -52.71 -21.121 1 93.3 203 PHE A N 1
ATOM 1661 C CA . PHE A 1 203 ? 1.804 -52.317 -20.357 1 93.3 203 PHE A CA 1
ATOM 1662 C C . PHE A 1 203 ? 1.969 -52.674 -18.885 1 93.3 203 PHE A C 1
ATOM 1664 O O . PHE A 1 203 ? 1.293 -52.108 -18.023 1 93.3 203 PHE A O 1
ATOM 1671 N N . TYR A 1 204 ? 2.93 -53.556 -18.513 1 93.01 204 TYR A N 1
ATOM 1672 C CA . TYR A 1 204 ? 3.036 -53.992 -17.125 1 93.01 204 TYR A CA 1
ATOM 1673 C C . TYR A 1 204 ? 4.332 -53.498 -16.495 1 93.01 204 TYR A C 1
ATOM 1675 O O . TYR A 1 204 ? 4.487 -53.528 -15.272 1 93.01 204 TYR A O 1
ATOM 1683 N N . SER A 1 205 ? 5.298 -52.993 -17.308 1 94.3 205 SER A N 1
ATOM 1684 C CA . SER A 1 205 ? 6.577 -52.59 -16.733 1 94.3 205 SER A CA 1
ATOM 1685 C C . SER A 1 205 ? 6.981 -51.197 -17.203 1 94.3 205 SER A C 1
ATOM 1687 O O . SER A 1 205 ? 7.052 -50.262 -16.403 1 94.3 205 SER A O 1
ATOM 1689 N N . VAL A 1 206 ? 7.073 -50.994 -18.518 1 95.04 206 VAL A N 1
ATOM 1690 C CA . VAL A 1 206 ? 7.662 -49.776 -19.063 1 95.04 206 VAL A CA 1
ATOM 1691 C C . VAL A 1 206 ? 6.746 -48.587 -18.779 1 95.04 206 VAL A C 1
ATOM 1693 O O . VAL A 1 206 ? 7.169 -47.601 -18.17 1 95.04 206 VAL A O 1
ATOM 1696 N N . MET A 1 207 ? 5.468 -48.734 -19.176 1 94.4 207 MET A N 1
ATOM 1697 C CA . MET A 1 207 ? 4.55 -47.607 -19.032 1 94.4 207 MET A CA 1
ATOM 1698 C C . MET A 1 207 ? 4.232 -47.35 -17.563 1 94.4 207 MET A C 1
ATOM 1700 O O . MET A 1 207 ? 4.247 -46.203 -17.112 1 94.4 207 MET A O 1
ATOM 1704 N N . PRO A 1 208 ? 3.99 -48.358 -16.767 1 94.58 208 PRO A N 1
ATOM 1705 C CA . PRO A 1 208 ? 3.754 -48.116 -15.341 1 94.58 208 PRO A CA 1
ATOM 1706 C C . PRO A 1 208 ? 4.93 -47.424 -14.657 1 94.58 208 PRO A C 1
ATOM 1708 O O . PRO A 1 208 ? 4.73 -46.531 -13.83 1 94.58 208 PRO A O 1
ATOM 1711 N N . ALA A 1 209 ? 6.175 -47.797 -14.982 1 95.64 209 ALA A N 1
ATOM 1712 C CA . ALA A 1 209 ? 7.352 -47.149 -14.41 1 95.64 209 ALA A CA 1
ATOM 1713 C C . ALA A 1 209 ? 7.427 -45.683 -14.824 1 95.64 209 ALA A C 1
ATOM 1715 O O . ALA A 1 209 ? 7.768 -44.819 -14.013 1 95.64 209 ALA A O 1
ATOM 1716 N N . LEU A 1 210 ? 7.154 -45.448 -16.074 1 96.97 210 LEU A N 1
ATOM 1717 C CA . LEU A 1 210 ? 7.149 -44.082 -16.587 1 96.97 210 LEU A CA 1
ATOM 1718 C C . LEU A 1 210 ? 6.098 -43.238 -15.876 1 96.97 210 LEU A C 1
ATOM 1720 O O . LEU A 1 210 ? 6.37 -42.101 -15.482 1 96.97 210 LEU A O 1
ATOM 1724 N N . PHE A 1 211 ? 4.9 -43.767 -15.669 1 97.25 211 PHE A N 1
ATOM 1725 C CA . PHE A 1 211 ? 3.811 -43.042 -15.024 1 97.25 211 PHE A CA 1
ATOM 1726 C C . PHE A 1 211 ? 4.127 -42.785 -13.555 1 97.25 211 PHE A C 1
ATOM 1728 O O . PHE A 1 211 ? 3.721 -41.764 -12.997 1 97.25 211 PHE A O 1
ATOM 1735 N N . HIS A 1 212 ? 4.844 -43.726 -12.944 1 96.38 212 HIS A N 1
ATOM 1736 C CA . HIS A 1 212 ? 5.289 -43.494 -11.574 1 96.38 212 HIS A CA 1
ATOM 1737 C C . HIS A 1 212 ? 6.221 -42.29 -11.493 1 96.38 212 HIS A C 1
ATOM 1739 O O . HIS A 1 212 ? 6.097 -41.464 -10.586 1 96.38 212 HIS A O 1
ATOM 1745 N N . GLU A 1 213 ? 7.123 -42.174 -12.414 1 97.12 213 GLU A N 1
ATOM 1746 C CA . GLU A 1 213 ? 8.05 -41.047 -12.442 1 97.12 213 GLU A CA 1
ATOM 1747 C C . GLU A 1 213 ? 7.318 -39.737 -12.719 1 97.12 213 GLU A C 1
ATOM 1749 O O . GLU A 1 213 ? 7.636 -38.704 -12.125 1 97.12 213 GLU A O 1
ATOM 1754 N N . LEU A 1 214 ? 6.37 -39.801 -13.605 1 97.61 214 LEU A N 1
ATOM 1755 C CA . LEU A 1 214 ? 5.584 -38.612 -13.914 1 97.61 214 LEU A CA 1
ATOM 1756 C C . LEU A 1 214 ? 4.757 -38.178 -12.709 1 97.61 214 LEU A C 1
ATOM 1758 O O . LEU A 1 214 ? 4.6 -36.981 -12.457 1 97.61 214 LEU A O 1
ATOM 1762 N N . GLU A 1 215 ? 4.204 -39.126 -12.031 1 97.51 215 GLU A N 1
ATOM 1763 C CA . GLU A 1 215 ? 3.453 -38.844 -10.812 1 97.51 215 GLU A CA 1
ATOM 1764 C C . GLU A 1 215 ? 4.339 -38.189 -9.757 1 97.51 215 GLU A C 1
ATOM 1766 O O . GLU A 1 215 ? 3.914 -37.255 -9.074 1 97.51 215 GLU A O 1
ATOM 1771 N N . GLU A 1 216 ? 5.572 -38.698 -9.597 1 97.05 216 GLU A N 1
ATOM 1772 C CA . GLU A 1 216 ? 6.52 -38.109 -8.656 1 97.05 216 GLU A CA 1
ATOM 1773 C C . GLU A 1 216 ? 6.864 -36.674 -9.043 1 97.05 216 GLU A C 1
ATOM 1775 O O . GLU A 1 216 ? 6.973 -35.801 -8.179 1 97.05 216 GLU A O 1
ATOM 1780 N N . MET A 1 217 ? 7.084 -36.435 -10.275 1 96.97 217 MET A N 1
ATOM 1781 C CA . MET A 1 217 ? 7.352 -35.084 -10.76 1 96.97 217 MET A CA 1
ATOM 1782 C C . MET A 1 217 ? 6.195 -34.147 -10.43 1 96.97 217 MET A C 1
ATOM 1784 O O . MET A 1 217 ? 6.412 -33.021 -9.978 1 96.97 217 MET A O 1
ATOM 1788 N N . GLU A 1 218 ? 4.978 -34.659 -10.659 1 97.01 218 GLU A N 1
ATOM 1789 C CA . GLU A 1 218 ? 3.782 -33.873 -10.37 1 97.01 218 GLU A CA 1
ATOM 1790 C C . GLU A 1 218 ? 3.661 -33.582 -8.877 1 97.01 218 GLU A C 1
ATOM 1792 O O . GLU A 1 218 ? 3.334 -32.46 -8.482 1 97.01 218 GLU A O 1
ATOM 1797 N N . ALA A 1 219 ? 3.87 -34.569 -8.074 1 97.1 219 ALA A N 1
ATOM 1798 C CA . ALA A 1 219 ? 3.827 -34.384 -6.626 1 97.1 219 ALA A CA 1
ATOM 1799 C C . ALA A 1 219 ? 4.846 -33.342 -6.175 1 97.1 219 ALA A C 1
ATOM 1801 O O . ALA A 1 219 ? 4.564 -32.531 -5.29 1 97.1 219 ALA A O 1
ATOM 1802 N N . CYS A 1 220 ? 6.018 -33.382 -6.741 1 97.18 220 CYS A N 1
ATOM 1803 C CA . CYS A 1 220 ? 7.05 -32.402 -6.421 1 97.18 220 CYS A CA 1
ATOM 1804 C C . CYS A 1 220 ? 6.615 -30.999 -6.827 1 97.18 220 CYS A C 1
ATOM 1806 O O . CYS A 1 220 ? 6.8 -30.044 -6.071 1 97.18 220 CYS A O 1
ATOM 1808 N N . ARG A 1 221 ? 6.073 -30.899 -8.005 1 96.94 221 ARG A N 1
ATOM 1809 C CA . ARG A 1 221 ? 5.592 -29.605 -8.478 1 96.94 221 ARG A CA 1
ATOM 1810 C C . ARG A 1 221 ? 4.546 -29.029 -7.531 1 96.94 221 ARG A C 1
ATOM 1812 O O . ARG A 1 221 ? 4.585 -27.842 -7.201 1 96.94 221 ARG A O 1
ATOM 1819 N N . LEU A 1 222 ? 3.639 -29.851 -7.083 1 97.7 222 LEU A N 1
ATOM 1820 C CA . LEU A 1 222 ? 2.582 -29.422 -6.173 1 97.7 222 LEU A CA 1
ATOM 1821 C C . LEU A 1 222 ? 3.162 -28.986 -4.832 1 97.7 222 LEU A C 1
ATOM 1823 O O . LEU A 1 222 ? 2.707 -28.003 -4.244 1 97.7 222 LEU A O 1
ATOM 1827 N N . SER A 1 223 ? 4.151 -29.727 -4.369 1 97.08 223 SER A N 1
ATOM 1828 C CA . SER A 1 223 ? 4.832 -29.342 -3.137 1 97.08 223 SER A CA 1
ATOM 1829 C C . SER A 1 223 ? 5.49 -27.973 -3.273 1 97.08 223 SER A C 1
ATOM 1831 O O . SER A 1 223 ? 5.494 -27.183 -2.327 1 97.08 223 SER A O 1
ATOM 1833 N N . LYS A 1 224 ? 6.068 -27.74 -4.402 1 96.15 224 LYS A N 1
ATOM 1834 C CA . LYS A 1 224 ? 6.702 -26.448 -4.648 1 96.15 224 LYS A CA 1
ATOM 1835 C C . LYS A 1 224 ? 5.666 -25.328 -4.696 1 96.15 224 LYS A C 1
ATOM 1837 O O . LYS A 1 224 ? 5.917 -24.223 -4.211 1 96.15 224 LYS A O 1
ATOM 1842 N N . VAL A 1 225 ? 4.529 -25.576 -5.296 1 96.43 225 VAL A N 1
ATOM 1843 C CA . VAL A 1 225 ? 3.449 -24.595 -5.303 1 96.43 225 VAL A CA 1
ATOM 1844 C C . VAL A 1 225 ? 3.065 -24.239 -3.868 1 96.43 225 VAL A C 1
ATOM 1846 O O . VAL A 1 225 ? 2.903 -23.062 -3.537 1 96.43 225 VAL A O 1
ATOM 1849 N N . ARG A 1 226 ? 2.894 -25.267 -3.033 1 97.76 226 ARG A N 1
ATOM 1850 C CA . ARG A 1 226 ? 2.595 -25.05 -1.621 1 97.76 226 ARG A CA 1
ATOM 1851 C C . ARG A 1 226 ? 3.663 -24.183 -0.962 1 97.76 226 ARG A C 1
ATOM 1853 O O . ARG A 1 226 ? 3.343 -23.222 -0.259 1 97.76 226 ARG A O 1
ATOM 1860 N N . GLU A 1 227 ? 4.873 -24.527 -1.21 1 96.83 227 GLU A N 1
ATOM 1861 C CA . GLU A 1 227 ? 6.007 -23.83 -0.61 1 96.83 227 GLU A CA 1
ATOM 1862 C C . GLU A 1 227 ? 6.028 -22.36 -1.016 1 96.83 227 GLU A C 1
ATOM 1864 O O . GLU A 1 227 ? 6.181 -21.478 -0.167 1 96.83 227 GLU A O 1
ATOM 1869 N N . TYR A 1 228 ? 5.864 -22.106 -2.25 1 95.75 228 TYR A N 1
ATOM 1870 C CA . TYR A 1 228 ? 6.027 -20.743 -2.744 1 95.75 228 TYR A CA 1
ATOM 1871 C C . TYR A 1 228 ? 4.828 -19.88 -2.369 1 95.75 228 TYR A C 1
ATOM 1873 O O . TYR A 1 228 ? 4.975 -18.687 -2.096 1 95.75 228 TYR A O 1
ATOM 1881 N N . LEU A 1 229 ? 3.61 -20.434 -2.345 1 96.2 229 LEU A N 1
ATOM 1882 C CA . LEU A 1 229 ? 2.45 -19.699 -1.852 1 96.2 229 LEU A CA 1
ATOM 1883 C C . LEU A 1 229 ? 2.612 -19.355 -0.376 1 96.2 229 LEU A C 1
ATOM 1885 O O . LEU A 1 229 ? 2.248 -18.258 0.054 1 96.2 229 LEU A O 1
ATOM 1889 N N . ARG A 1 230 ? 3.22 -20.336 0.331 1 97.36 230 ARG A N 1
ATOM 1890 C CA . ARG A 1 230 ? 3.483 -20.097 1.746 1 97.36 230 ARG A CA 1
ATOM 1891 C C . ARG A 1 230 ? 4.522 -18.996 1.932 1 97.36 230 ARG A C 1
ATOM 1893 O O . ARG A 1 230 ? 4.372 -18.134 2.801 1 97.36 230 ARG A O 1
ATOM 1900 N N . ARG A 1 231 ? 5.547 -19.048 1.145 1 96.71 231 ARG A N 1
ATOM 1901 C CA . ARG A 1 231 ? 6.585 -18.025 1.207 1 96.71 231 ARG A CA 1
ATOM 1902 C C . ARG A 1 231 ? 6.021 -16.65 0.863 1 96.71 231 ARG A C 1
ATOM 1904 O O . ARG A 1 231 ? 6.437 -15.641 1.437 1 96.71 231 ARG A O 1
ATOM 1911 N N . TYR A 1 232 ? 5.133 -16.654 -0.068 1 96.96 232 TYR A N 1
ATOM 1912 C CA . TYR A 1 232 ? 4.447 -15.421 -0.438 1 96.96 232 TYR A CA 1
ATOM 1913 C C . TYR A 1 232 ? 3.708 -14.829 0.756 1 96.96 232 TYR A C 1
ATOM 1915 O O . TYR A 1 232 ? 3.88 -13.651 1.079 1 96.96 232 TYR A O 1
ATOM 1923 N N . ALA A 1 233 ? 2.895 -15.576 1.443 1 97.39 233 ALA A N 1
ATOM 1924 C CA . ALA A 1 233 ? 2.141 -15.118 2.607 1 97.39 233 ALA A CA 1
ATOM 1925 C C . ALA A 1 233 ? 3.077 -14.702 3.738 1 97.39 233 ALA A C 1
ATOM 1927 O O . ALA A 1 233 ? 2.881 -13.656 4.362 1 97.39 233 ALA A O 1
ATOM 1928 N N . ASP A 1 234 ? 4.115 -15.461 3.934 1 97.1 234 ASP A N 1
ATOM 1929 C CA . ASP A 1 234 ? 5.041 -15.217 5.036 1 97.1 234 ASP A CA 1
ATOM 1930 C C . ASP A 1 234 ? 5.823 -13.923 4.82 1 97.1 234 ASP A C 1
ATOM 1932 O O . ASP A 1 234 ? 6.134 -13.212 5.778 1 97.1 234 ASP A O 1
ATOM 1936 N N . ALA A 1 235 ? 6.21 -13.69 3.605 1 96.56 235 ALA A N 1
ATOM 1937 C CA . ALA A 1 235 ? 6.942 -12.464 3.297 1 96.56 235 ALA A CA 1
ATOM 1938 C C . ALA A 1 235 ? 6.135 -11.23 3.688 1 96.56 235 ALA A C 1
ATOM 1940 O O . ALA A 1 235 ? 6.68 -10.275 4.248 1 96.56 235 ALA A O 1
ATOM 1941 N N . GLU A 1 236 ? 4.856 -11.227 3.448 1 96.27 236 GLU A N 1
ATOM 1942 C CA . GLU A 1 236 ? 3.987 -10.102 3.78 1 96.27 236 GLU A CA 1
ATOM 1943 C C . GLU A 1 236 ? 3.744 -10.017 5.284 1 96.27 236 GLU A C 1
ATOM 1945 O O . GLU A 1 236 ? 3.748 -8.926 5.858 1 96.27 236 GLU A O 1
ATOM 1950 N N . LEU A 1 237 ? 3.51 -11.161 5.916 1 97.19 237 LEU A N 1
ATOM 1951 C CA . LEU A 1 237 ? 3.234 -11.211 7.347 1 97.19 237 LEU A CA 1
ATOM 1952 C C . LEU A 1 237 ? 4.419 -10.684 8.148 1 97.19 237 LEU A C 1
ATOM 1954 O O . LEU A 1 237 ? 4.237 -10.05 9.19 1 97.19 237 LEU A O 1
ATOM 1958 N N . LYS A 1 238 ? 5.591 -10.867 7.677 1 95.92 238 LYS A N 1
ATOM 1959 C CA . LYS A 1 238 ? 6.809 -10.499 8.393 1 95.92 238 LYS A CA 1
ATOM 1960 C C . LYS A 1 238 ? 6.99 -8.984 8.428 1 95.92 238 LYS A C 1
ATOM 1962 O O . LYS A 1 238 ? 7.651 -8.453 9.323 1 95.92 238 LYS A O 1
ATOM 1967 N N . VAL A 1 239 ? 6.406 -8.293 7.511 1 96.13 239 VAL A N 1
ATOM 1968 C CA . VAL A 1 239 ? 6.605 -6.853 7.388 1 96.13 239 VAL A CA 1
ATOM 1969 C C . VAL A 1 239 ? 5.605 -6.115 8.274 1 96.13 239 VAL A C 1
ATOM 1971 O O . VAL A 1 239 ? 5.828 -4.961 8.646 1 96.13 239 VAL A O 1
ATOM 1974 N N . LEU A 1 240 ? 4.457 -6.732 8.707 1 96.43 240 LEU A N 1
ATOM 1975 C CA . LEU A 1 240 ? 3.332 -6.086 9.376 1 96.43 240 LEU A CA 1
ATOM 1976 C C . LEU A 1 240 ? 3.756 -5.517 10.726 1 96.43 240 LEU A C 1
ATOM 1978 O O . LEU A 1 240 ? 3.429 -4.374 11.053 1 96.43 240 LEU A O 1
ATOM 1982 N N . PRO A 1 241 ? 4.594 -6.225 11.515 1 96.57 241 PRO A N 1
ATOM 1983 C CA . PRO A 1 241 ? 5.014 -5.649 12.794 1 96.57 241 PRO A CA 1
ATOM 1984 C C . PRO A 1 241 ? 5.86 -4.388 12.624 1 96.57 241 PRO A C 1
ATOM 1986 O O . PRO A 1 241 ? 5.735 -3.446 13.411 1 96.57 241 PRO A O 1
ATOM 1989 N N . ALA A 1 242 ? 6.717 -4.341 11.648 1 97.56 242 ALA A N 1
ATOM 1990 C CA . ALA A 1 242 ? 7.536 -3.16 11.392 1 97.56 242 ALA A CA 1
ATOM 1991 C C . ALA A 1 242 ? 6.671 -1.97 10.984 1 97.56 242 ALA A C 1
ATOM 1993 O O . ALA A 1 242 ? 6.912 -0.842 11.419 1 97.56 242 ALA A O 1
ATOM 1994 N N . ILE A 1 243 ? 5.695 -2.219 10.207 1 96.94 243 ILE A N 1
ATOM 1995 C CA . ILE A 1 243 ? 4.752 -1.187 9.791 1 96.94 243 ILE A CA 1
ATOM 1996 C C . ILE A 1 243 ? 3.986 -0.668 11.006 1 96.94 243 ILE A C 1
ATOM 1998 O O . ILE A 1 243 ? 3.832 0.543 11.18 1 96.94 243 ILE A O 1
ATOM 2002 N N . GLY A 1 244 ? 3.497 -1.633 11.815 1 97 244 GLY A N 1
ATOM 2003 C CA . GLY A 1 244 ? 2.826 -1.243 13.045 1 97 244 GLY A CA 1
ATOM 2004 C C . GLY A 1 244 ? 3.689 -0.382 13.948 1 97 244 GLY A C 1
ATOM 2005 O O . GLY A 1 244 ? 3.199 0.57 14.56 1 97 244 GLY A O 1
ATOM 2006 N N . GLY A 1 245 ? 5.001 -0.685 14.009 1 97.85 245 GLY A N 1
ATOM 2007 C CA . GLY A 1 245 ? 5.936 0.107 14.791 1 97.85 245 GLY A CA 1
ATOM 2008 C C . G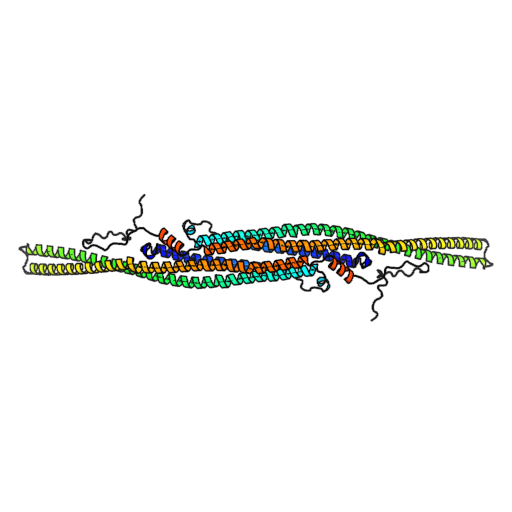LY A 1 245 ? 6.07 1.535 14.296 1 97.85 245 GLY A C 1
ATOM 2009 O O . GLY A 1 245 ? 6.138 2.471 15.095 1 97.85 245 GLY A O 1
ATOM 2010 N N . CYS A 1 246 ? 6.116 1.699 12.983 1 97.08 246 CYS A N 1
ATOM 2011 C CA . CYS A 1 246 ? 6.178 3.032 12.394 1 97.08 246 CYS A CA 1
ATOM 2012 C C . CYS A 1 246 ? 4.95 3.852 12.77 1 97.08 246 CYS A C 1
ATOM 2014 O O . CYS A 1 246 ? 5.068 5.025 13.128 1 97.08 246 CYS A O 1
ATOM 2016 N N . LEU A 1 247 ? 3.791 3.25 12.739 1 97.69 247 LEU A N 1
ATOM 2017 C CA . LEU A 1 247 ? 2.536 3.942 13.012 1 97.69 247 LEU A CA 1
ATOM 2018 C C . LEU A 1 247 ? 2.409 4.273 14.495 1 97.69 247 LEU A C 1
ATOM 2020 O O . LEU A 1 247 ? 1.868 5.32 14.858 1 97.69 247 LEU A O 1
ATOM 2024 N N . ASP A 1 248 ? 2.965 3.415 15.34 1 98.29 248 ASP A N 1
ATOM 2025 C CA . ASP A 1 248 ? 2.999 3.697 16.772 1 98.29 248 ASP A CA 1
ATOM 2026 C C . ASP A 1 248 ? 3.861 4.922 17.071 1 98.29 248 ASP A C 1
ATOM 2028 O O . ASP A 1 248 ? 3.524 5.726 17.942 1 98.29 248 ASP A O 1
ATOM 2032 N N . GLU A 1 249 ? 4.968 4.99 16.356 1 98.34 249 GLU A N 1
ATOM 2033 C CA . GLU A 1 249 ? 5.84 6.147 16.528 1 98.34 249 GLU A CA 1
ATOM 2034 C C . GLU A 1 249 ? 5.142 7.434 16.098 1 98.34 249 GLU A C 1
ATOM 2036 O O . GLU A 1 249 ? 5.35 8.49 16.698 1 98.34 249 GLU A O 1
ATOM 2041 N N . VAL A 1 250 ? 4.343 7.387 15.043 1 98.06 250 VAL A N 1
ATOM 2042 C CA . VAL A 1 250 ? 3.572 8.547 14.607 1 98.06 250 VAL A CA 1
ATOM 2043 C C . VAL A 1 250 ? 2.573 8.943 15.692 1 98.06 250 VAL A C 1
ATOM 2045 O O . VAL A 1 250 ? 2.415 10.127 15.996 1 98.06 250 VAL A O 1
ATOM 2048 N N . ALA A 1 251 ? 1.851 7.958 16.258 1 98.35 251 ALA A N 1
ATOM 2049 C CA . ALA A 1 251 ? 0.9 8.219 17.335 1 98.35 251 ALA A CA 1
ATOM 2050 C C . ALA A 1 251 ? 1.592 8.867 18.531 1 98.35 251 ALA A C 1
ATOM 2052 O O . ALA A 1 251 ? 1.067 9.815 19.121 1 98.35 251 ALA A O 1
ATOM 2053 N N . ARG A 1 252 ? 2.792 8.374 18.846 1 98.37 252 ARG A N 1
ATOM 2054 C CA . ARG A 1 252 ? 3.558 8.933 19.955 1 98.37 252 ARG A CA 1
ATOM 2055 C C . ARG A 1 252 ? 3.972 10.371 19.664 1 98.37 252 ARG A C 1
ATOM 2057 O O . ARG A 1 252 ? 3.963 11.219 20.559 1 98.37 252 ARG A O 1
ATOM 2064 N N . ALA A 1 253 ? 4.404 10.577 18.419 1 98.26 253 ALA A N 1
ATOM 2065 C CA . ALA A 1 253 ? 4.774 11.932 18.019 1 98.26 253 ALA A CA 1
ATOM 2066 C C . ALA A 1 253 ? 3.588 12.885 18.147 1 98.26 253 ALA A C 1
ATOM 2068 O O . ALA A 1 253 ? 3.736 14.007 18.637 1 98.26 253 ALA A O 1
ATOM 2069 N N . ALA A 1 254 ? 2.393 12.472 17.712 1 98.17 254 ALA A N 1
ATOM 2070 C CA . ALA A 1 254 ? 1.184 13.281 17.844 1 98.17 254 ALA A CA 1
ATOM 2071 C C . ALA A 1 254 ? 0.906 13.616 19.306 1 98.17 254 ALA A C 1
ATOM 2073 O O . ALA A 1 254 ? 0.595 14.762 19.639 1 98.17 254 ALA A O 1
ATOM 2074 N N . ASP A 1 255 ? 1.091 12.672 20.177 1 98.25 255 ASP A N 1
ATOM 2075 C CA . ASP A 1 255 ? 0.79 12.826 21.597 1 98.25 255 ASP A CA 1
ATOM 2076 C C . ASP A 1 255 ? 1.805 13.743 22.278 1 98.25 255 ASP A C 1
ATOM 2078 O O . ASP A 1 255 ? 1.56 14.238 23.38 1 98.25 255 ASP A O 1
ATOM 2082 N N . SER A 1 256 ? 2.948 13.979 21.633 1 98.15 256 SER A N 1
ATOM 2083 C CA . SER A 1 256 ? 4.009 14.795 22.215 1 98.15 256 SER A CA 1
ATOM 2084 C C . SER A 1 256 ? 3.751 16.281 21.987 1 98.15 256 SER A C 1
ATOM 2086 O O . SER A 1 256 ? 4.45 17.13 22.545 1 98.15 256 SER A O 1
ATOM 2088 N N . ILE A 1 257 ? 2.739 16.626 21.156 1 98.46 257 ILE A N 1
ATOM 2089 C CA . ILE A 1 257 ? 2.405 18.023 20.899 1 98.46 257 ILE A CA 1
ATOM 2090 C C . ILE A 1 257 ? 1.868 18.668 22.175 1 98.46 257 ILE A C 1
ATOM 2092 O O . ILE A 1 257 ? 0.942 18.145 22.8 1 98.46 257 ILE A O 1
ATOM 2096 N N . ASN A 1 258 ? 2.509 19.7 22.551 1 98.1 258 ASN A N 1
ATOM 2097 C CA . ASN A 1 258 ? 2.157 20.429 23.765 1 98.1 258 ASN A CA 1
ATOM 2098 C C . ASN A 1 258 ? 1.792 21.879 23.462 1 98.1 258 ASN A C 1
ATOM 2100 O O . ASN A 1 258 ? 2.671 22.709 23.226 1 98.1 258 ASN A O 1
ATOM 2104 N N . GLU A 1 259 ? 0.487 22.252 23.571 1 96.56 259 GLU A N 1
ATOM 2105 C CA . GLU A 1 259 ? -0.032 23.57 23.219 1 96.56 259 GLU A CA 1
ATOM 2106 C C . GLU A 1 259 ? 0.582 24.657 24.096 1 96.56 259 GLU A C 1
ATOM 2108 O O . GLU A 1 259 ? 0.938 25.73 23.605 1 96.56 259 GLU A O 1
ATOM 2113 N N . ARG A 1 260 ? 0.747 24.371 25.37 1 95.91 260 ARG A N 1
ATOM 2114 C CA . ARG A 1 260 ? 1.276 25.353 26.31 1 95.91 260 ARG A CA 1
ATOM 2115 C C . ARG A 1 260 ? 2.741 25.658 26.017 1 95.91 260 ARG A C 1
ATOM 2117 O O . ARG A 1 260 ? 3.155 26.819 26.037 1 95.91 260 ARG A O 1
ATOM 2124 N N . GLN A 1 261 ? 3.448 24.611 25.774 1 96.82 261 GLN A N 1
ATOM 2125 C CA . GLN A 1 261 ? 4.863 24.787 25.465 1 96.82 261 GLN A CA 1
ATOM 2126 C C . GLN A 1 261 ? 5.05 25.592 24.182 1 96.82 261 GLN A C 1
ATOM 2128 O O . GLN A 1 261 ? 5.917 26.465 24.111 1 96.82 261 GLN A O 1
ATOM 2133 N N . ASP A 1 262 ? 4.263 25.392 23.195 1 97.53 262 ASP A N 1
ATOM 2134 C CA . ASP A 1 262 ? 4.384 26.106 21.928 1 97.53 262 ASP A CA 1
ATOM 2135 C C . ASP A 1 262 ? 3.984 27.572 22.083 1 97.53 262 ASP A C 1
ATOM 2137 O O . ASP A 1 262 ? 4.632 28.459 21.524 1 97.53 262 ASP A O 1
ATOM 2141 N N . CYS A 1 263 ? 2.91 27.81 22.83 1 96.56 263 CYS A N 1
ATOM 2142 C CA . CYS A 1 263 ? 2.512 29.191 23.08 1 96.56 263 CYS A CA 1
ATOM 2143 C C . CYS A 1 263 ? 3.594 29.939 23.85 1 96.56 263 CYS A C 1
ATOM 2145 O O . CYS A 1 263 ? 3.867 31.107 23.567 1 96.56 263 CYS A O 1
ATOM 2147 N N . HIS A 1 264 ? 4.247 29.229 24.786 1 96.2 264 HIS A N 1
ATOM 2148 C CA . HIS A 1 264 ? 5.341 29.822 25.547 1 96.2 264 HIS A CA 1
ATOM 2149 C C . HIS A 1 264 ? 6.526 30.149 24.644 1 96.2 264 HIS A C 1
ATOM 2151 O O . HIS A 1 264 ? 7.188 31.173 24.828 1 96.2 264 HIS A O 1
ATOM 2157 N N . THR A 1 265 ? 6.808 29.233 23.73 1 96.1 265 THR A N 1
ATOM 2158 C CA . THR A 1 265 ? 7.91 29.444 22.798 1 96.1 265 THR A CA 1
ATOM 2159 C C . THR A 1 265 ? 7.682 30.704 21.968 1 96.1 265 THR A C 1
ATOM 2161 O O . THR A 1 265 ? 8.624 31.451 21.693 1 96.1 265 THR A O 1
ATOM 2164 N N . VAL A 1 266 ? 6.42 30.999 21.569 1 96.1 266 VAL A N 1
ATOM 2165 C CA . VAL A 1 266 ? 6.093 32.199 20.806 1 96.1 266 VAL A CA 1
ATOM 2166 C C . VAL A 1 266 ? 6.397 33.442 21.641 1 96.1 266 VAL A C 1
ATOM 2168 O O . VAL A 1 266 ? 6.994 34.4 21.144 1 96.1 266 VAL A O 1
ATOM 2171 N N . ALA A 1 267 ? 5.952 33.413 22.945 1 95.74 267 ALA A N 1
ATOM 2172 C CA . ALA A 1 267 ? 6.199 34.542 23.838 1 95.74 267 ALA A CA 1
ATOM 2173 C C . ALA A 1 267 ? 7.695 34.783 24.017 1 95.74 267 ALA A C 1
ATOM 2175 O O . ALA A 1 267 ? 8.149 35.93 24.025 1 95.74 267 ALA A O 1
ATOM 2176 N N . ARG A 1 268 ? 8.46 33.724 24.076 1 93.6 268 ARG A N 1
ATOM 2177 C CA . ARG A 1 268 ? 9.903 33.813 24.278 1 93.6 268 ARG A CA 1
ATOM 2178 C C . ARG A 1 268 ? 10.595 34.38 23.043 1 93.6 268 ARG A C 1
ATOM 2180 O O . ARG A 1 268 ? 11.501 35.207 23.157 1 93.6 268 ARG A O 1
ATOM 2187 N N . LEU A 1 269 ? 10.168 34.017 21.931 1 92.95 269 LEU A N 1
ATOM 2188 C CA . LEU A 1 269 ? 10.83 34.391 20.686 1 92.95 269 LEU A CA 1
ATOM 2189 C C . LEU A 1 269 ? 10.519 35.837 20.317 1 92.95 269 LEU A C 1
ATOM 2191 O O . LEU A 1 269 ? 11.361 36.532 19.744 1 92.95 269 LEU A O 1
ATOM 2195 N N . TYR A 1 270 ? 9.272 36.335 20.699 1 92.96 270 TYR A N 1
ATOM 2196 C CA . TYR A 1 270 ? 8.86 37.622 20.15 1 92.96 270 TYR A CA 1
ATOM 2197 C C . TYR A 1 270 ? 8.828 38.692 21.234 1 92.96 270 TYR A C 1
ATOM 2199 O O . TYR A 1 270 ? 8.571 39.865 20.951 1 92.96 270 TYR A O 1
ATOM 2207 N N . ARG A 1 271 ? 9.138 38.3 22.44 1 92.76 271 ARG A N 1
ATOM 2208 C CA . ARG A 1 271 ? 9.162 39.304 23.499 1 92.76 271 ARG A CA 1
ATOM 2209 C C . ARG A 1 271 ? 10.18 40.397 23.196 1 92.76 271 ARG A C 1
ATOM 2211 O O . ARG A 1 271 ? 11.327 40.106 22.849 1 92.76 271 ARG A O 1
ATOM 2218 N N . SER A 1 272 ? 9.849 41.594 23.269 1 86.7 272 SER A N 1
ATOM 2219 C CA . SER A 1 272 ? 10.734 42.715 22.971 1 86.7 272 SER A CA 1
ATOM 2220 C C . SER A 1 272 ? 11.621 43.052 24.165 1 86.7 272 SER A C 1
ATOM 2222 O O . SER A 1 272 ? 12.742 43.535 23.996 1 86.7 272 SER A O 1
ATOM 2224 N N . GLY A 1 273 ? 11.154 42.858 25.429 1 83.59 273 GLY A N 1
ATOM 2225 C CA . GLY A 1 273 ? 11.861 43.234 26.643 1 83.59 273 GLY A CA 1
ATOM 2226 C C . GLY A 1 273 ? 11.647 44.684 27.033 1 83.59 273 GLY A C 1
ATOM 2227 O O . GLY A 1 273 ? 12.145 45.135 28.066 1 83.59 273 GLY A O 1
ATOM 2228 N N . TYR A 1 274 ? 10.86 45.484 26.229 1 83.31 274 TYR A N 1
ATOM 2229 C CA . TYR A 1 274 ? 10.613 46.893 26.513 1 83.31 274 TYR A CA 1
ATOM 2230 C C . TYR A 1 274 ? 9.549 47.053 27.592 1 83.31 274 TYR A C 1
ATOM 2232 O O . TYR A 1 274 ? 8.753 46.141 27.828 1 83.31 274 TYR A O 1
ATOM 2240 N N . GLU A 1 275 ? 9.596 48.17 28.241 1 84.64 275 GLU A N 1
ATOM 2241 C CA . GLU A 1 275 ? 8.555 48.512 29.207 1 84.64 275 GLU A CA 1
ATOM 2242 C C . GLU A 1 275 ? 7.407 49.262 28.538 1 84.64 275 GLU A C 1
ATOM 2244 O O . GLU A 1 275 ? 7.598 49.908 27.506 1 84.64 275 GLU A O 1
ATOM 2249 N N . ARG A 1 276 ? 6.201 49.17 29.122 1 88.72 276 ARG A N 1
ATOM 2250 C CA . ARG A 1 276 ? 5.026 49.869 28.611 1 88.72 276 ARG A CA 1
ATOM 2251 C C . ARG A 1 276 ? 5.223 51.381 28.662 1 88.72 276 ARG A C 1
ATOM 2253 O O . ARG A 1 276 ? 5.895 51.895 29.559 1 88.72 276 ARG A O 1
ATOM 2260 N N . PRO A 1 277 ? 4.727 52.006 27.65 1 85.09 277 PRO A N 1
ATOM 2261 C CA . PRO A 1 277 ? 4.934 53.454 27.572 1 85.09 277 PRO A CA 1
ATOM 2262 C C . PRO A 1 277 ? 4.394 54.194 28.794 1 85.09 277 PRO A C 1
ATOM 2264 O O . PRO A 1 277 ? 3.348 53.822 29.333 1 85.09 277 PRO A O 1
ATOM 2267 N N . ARG A 1 278 ? 5.113 55.311 29.257 1 84.27 278 ARG A N 1
ATOM 2268 C CA . ARG A 1 278 ? 4.727 56.152 30.385 1 84.27 278 ARG A CA 1
ATOM 2269 C C . ARG A 1 278 ? 3.811 57.285 29.935 1 84.27 278 ARG A C 1
ATOM 2271 O O . ARG A 1 278 ? 3.741 57.598 28.744 1 84.27 278 ARG A O 1
ATOM 2278 N N . ASP A 1 279 ? 3.085 57.837 30.917 1 83.65 279 ASP A N 1
ATOM 2279 C CA . ASP A 1 279 ? 2.183 58.952 30.646 1 83.65 279 ASP A CA 1
ATOM 2280 C C . ASP A 1 279 ? 2.954 60.175 30.153 1 83.65 279 ASP A C 1
ATOM 2282 O O . ASP A 1 279 ? 4.128 60.351 30.488 1 83.65 279 ASP A O 1
ATOM 2286 N N . LEU A 1 280 ? 2.355 60.949 29.364 1 80.69 280 LEU A N 1
ATOM 2287 C CA . LEU A 1 280 ? 2.899 62.23 28.929 1 80.69 280 LEU A CA 1
ATOM 2288 C C . LEU A 1 280 ? 2.926 63.229 30.081 1 80.69 280 LEU A C 1
ATOM 2290 O O . LEU A 1 280 ? 1.991 63.283 30.883 1 80.69 280 LEU A O 1
ATOM 2294 N N . ASP A 1 281 ? 4.115 63.932 30.488 1 73.6 281 ASP A N 1
ATOM 2295 C CA . ASP A 1 281 ? 4.256 64.884 31.586 1 73.6 281 ASP A CA 1
ATOM 2296 C C . ASP A 1 281 ? 3.865 66.293 31.145 1 73.6 281 ASP A C 1
ATOM 2298 O O . ASP A 1 281 ? 3.846 66.592 29.95 1 73.6 281 ASP A O 1
ATOM 2302 N N . VAL A 1 282 ? 3.357 67.215 32.125 1 60.05 282 VAL A N 1
ATOM 2303 C CA . VAL A 1 282 ? 2.981 68.617 31.978 1 60.05 282 VAL A CA 1
ATOM 2304 C C . VAL A 1 282 ? 4.101 69.382 31.277 1 60.05 282 VAL A C 1
ATOM 2306 O O . VAL A 1 282 ? 3.84 70.237 30.428 1 60.05 282 VAL A O 1
ATOM 2309 N N . GLU A 1 283 ? 5.262 69.542 31.911 1 50.97 283 GLU A N 1
ATOM 2310 C CA . GLU A 1 283 ? 6.35 70.392 31.437 1 50.97 283 GLU A CA 1
ATOM 2311 C C . GLU A 1 283 ? 6.741 70.041 30.005 1 50.97 283 GLU A C 1
ATOM 2313 O O . GLU A 1 283 ? 7.672 70.626 29.449 1 50.97 283 GLU A O 1
ATOM 2318 N N . ASP A 1 284 ? 6.246 69.018 29.487 1 45.89 284 ASP A N 1
ATOM 2319 C CA . ASP A 1 284 ? 6.667 68.765 28.113 1 45.89 284 ASP A CA 1
ATOM 2320 C C . ASP A 1 284 ? 6.224 69.895 27.186 1 45.89 284 ASP A C 1
ATOM 2322 O O . ASP A 1 284 ? 5.059 69.961 26.79 1 45.89 284 ASP A O 1
ATOM 2326 N N . SER A 1 285 ? 6.533 71.358 27.47 1 43.28 285 SER A N 1
ATOM 2327 C CA . SER A 1 285 ? 6.548 72.403 26.451 1 43.28 285 SER A CA 1
ATOM 2328 C C . SER A 1 285 ? 6.555 71.807 25.048 1 43.28 285 SER A C 1
ATOM 2330 O O . SER A 1 285 ? 7.018 70.682 24.847 1 43.28 285 SER A O 1
ATOM 2332 N N . PRO A 1 286 ? 5.761 72.644 24.06 1 37.66 286 PRO A N 1
ATOM 2333 C CA . PRO A 1 286 ? 5.776 72.123 22.691 1 37.66 286 PRO A CA 1
ATOM 2334 C C . PRO A 1 286 ? 7.146 71.593 22.276 1 37.66 286 PRO A C 1
ATOM 2336 O O . PRO A 1 286 ? 8.095 72.369 22.131 1 37.66 286 PRO A O 1
ATOM 2339 N N . PRO A 1 287 ? 7.825 70.926 22.968 1 35.24 287 PRO A N 1
ATOM 2340 C CA . PRO A 1 287 ? 9.101 70.574 22.341 1 35.24 287 PRO A CA 1
ATOM 2341 C C . PRO A 1 287 ? 8.973 70.327 20.84 1 35.24 287 PRO A C 1
ATOM 2343 O O . PRO A 1 287 ? 7.877 70.044 20.348 1 35.24 287 PRO A O 1
ATOM 2346 N N . ARG A 1 288 ? 9.753 71.19 19.993 1 33.69 288 ARG A N 1
ATOM 2347 C CA . ARG A 1 288 ? 9.94 70.804 18.598 1 33.69 288 ARG A CA 1
ATOM 2348 C C . ARG A 1 288 ? 9.662 69.317 18.4 1 33.69 288 ARG A C 1
ATOM 2350 O O . ARG A 1 288 ? 10.12 68.485 19.187 1 33.69 288 ARG A O 1
ATOM 2357 N N . LEU A 1 289 ? 8.49 69.062 17.872 1 29.62 289 LEU A N 1
ATOM 2358 C CA . LEU A 1 289 ? 8.164 67.714 17.418 1 29.62 289 LEU A CA 1
ATOM 2359 C C . LEU A 1 289 ? 9.391 67.027 16.829 1 29.62 289 LEU A C 1
ATOM 2361 O O . LEU A 1 289 ? 10.049 67.575 15.942 1 29.62 289 LEU A O 1
ATOM 2365 N N . PRO A 1 290 ? 10.211 66.39 17.505 1 28.09 290 PRO A N 1
ATOM 2366 C CA . PRO A 1 290 ? 11.044 65.582 16.612 1 28.09 290 PRO A CA 1
ATOM 2367 C C . PRO A 1 290 ? 10.253 64.977 15.455 1 28.09 290 PRO A C 1
ATOM 2369 O O . PRO A 1 290 ? 9.049 64.739 15.583 1 28.09 290 PRO A O 1
ATOM 2372 N N . HIS A 1 291 ? 10.283 65.552 14.294 1 26.02 291 HIS A N 1
ATOM 2373 C CA . HIS A 1 291 ? 9.799 65.047 13.014 1 26.02 291 HIS A CA 1
ATOM 2374 C C . HIS A 1 291 ? 9.538 63.546 13.077 1 26.02 291 HIS A C 1
ATOM 2376 O O . HIS A 1 291 ? 8.95 62.975 12.156 1 26.02 291 HIS A O 1
ATOM 2382 N N . GLY A 1 292 ? 10.574 62.906 13.48 1 25.18 292 GLY A N 1
ATOM 2383 C CA . GLY A 1 292 ? 10.539 61.502 13.104 1 25.18 292 GLY A CA 1
ATOM 2384 C C . GLY A 1 292 ? 9.353 60.757 13.686 1 25.18 292 GLY A C 1
ATOM 2385 O O . GLY A 1 292 ? 8.668 61.268 14.575 1 25.18 292 GLY A O 1
ATOM 2386 N N . SER A 1 293 ? 8.669 59.876 12.983 1 27.53 293 SER A N 1
ATOM 2387 C CA . SER A 1 293 ? 7.704 58.839 13.332 1 27.53 293 SER A CA 1
ATOM 2388 C C . SER A 1 293 ? 7.82 58.446 14.801 1 27.53 293 SER A C 1
ATOM 2390 O O . SER A 1 293 ? 8.875 57.988 15.245 1 27.53 293 SER A O 1
ATOM 2392 N N . PRO A 1 294 ? 7.494 59.228 15.679 1 27.41 294 PRO A N 1
ATOM 2393 C CA . PRO A 1 294 ? 7.719 58.607 16.986 1 27.41 294 PRO A CA 1
ATOM 2394 C C . PRO A 1 294 ? 7.359 57.123 17.003 1 27.41 294 PRO A C 1
ATOM 2396 O O . PRO A 1 294 ? 6.198 56.763 16.793 1 27.41 294 PRO A O 1
ATOM 2399 N N . ALA A 1 295 ? 8.102 56.287 16.44 1 31.67 295 ALA A N 1
ATOM 2400 C CA . ALA A 1 295 ? 8.23 54.867 16.757 1 31.67 295 ALA A CA 1
ATOM 2401 C C . ALA A 1 295 ? 7.939 54.606 18.232 1 31.67 295 ALA A C 1
ATOM 2403 O O . ALA A 1 295 ? 8.241 55.442 19.088 1 31.67 295 ALA A O 1
ATOM 2404 N N . VAL A 1 296 ? 7.108 54.114 18.798 1 33.61 296 VAL A N 1
ATOM 2405 C CA . VAL A 1 296 ? 7.539 53.607 20.097 1 33.61 296 VAL A CA 1
ATOM 2406 C C . VAL A 1 296 ? 9.064 53.553 20.151 1 33.61 296 VAL A C 1
ATOM 2408 O O . VAL A 1 296 ? 9.723 53.404 19.119 1 33.61 296 VAL A O 1
ATOM 2411 N N . PRO A 1 297 ? 9.944 54.206 20.814 1 27.96 297 PRO A N 1
ATOM 2412 C CA . PRO A 1 297 ? 11.34 53.78 20.691 1 27.96 297 PRO A CA 1
ATOM 2413 C C . PRO A 1 297 ? 11.477 52.339 20.204 1 27.96 297 PRO A C 1
ATOM 2415 O O . PRO A 1 297 ? 11.352 51.401 20.997 1 27.96 297 PRO A O 1
ATOM 2418 N N . LEU A 1 298 ? 10.817 51.89 19.329 1 28.54 298 LEU A N 1
ATOM 2419 C CA . LEU A 1 298 ? 11.217 50.638 18.696 1 28.54 298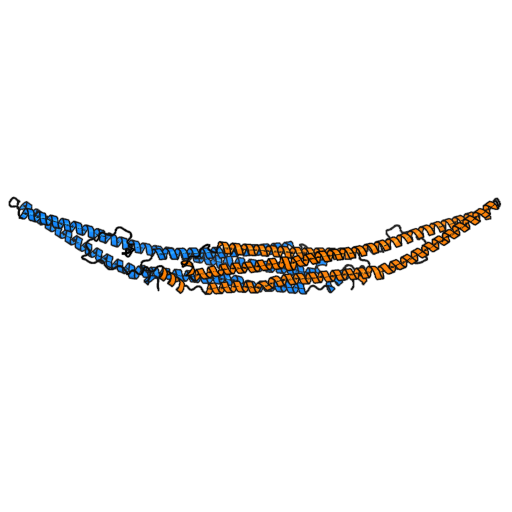 LEU A CA 1
ATOM 2420 C C . LEU A 1 298 ? 12.658 50.714 18.203 1 28.54 298 LEU A C 1
ATOM 2422 O O . LEU A 1 298 ? 13.121 49.825 17.485 1 28.54 298 LEU A O 1
ATOM 2426 N N . ARG A 1 299 ? 13.356 51.929 18.174 1 30.3 299 ARG A N 1
ATOM 2427 C CA . ARG A 1 299 ? 14.751 52.095 17.779 1 30.3 299 ARG A CA 1
ATOM 2428 C C . ARG A 1 299 ? 15.692 51.567 18.857 1 30.3 299 ARG A C 1
ATOM 2430 O O . ARG A 1 299 ? 16.621 52.262 19.272 1 30.3 299 ARG A O 1
ATOM 2437 N N . LEU A 1 300 ? 15.379 51.035 19.972 1 25.84 300 LEU A N 1
ATOM 2438 C CA . LEU A 1 300 ? 16.486 50.366 20.646 1 25.84 300 LEU A CA 1
ATOM 2439 C C . LEU A 1 300 ? 17.192 49.399 19.701 1 25.84 300 LEU A C 1
ATOM 2441 O O . LEU A 1 300 ? 16.857 48.213 19.656 1 25.84 300 LEU A O 1
ATOM 2445 N N . ARG A 1 301 ? 17.225 49.72 18.456 1 25.54 301 ARG A N 1
ATOM 2446 C CA . ARG A 1 301 ? 18.129 48.933 17.623 1 25.54 301 ARG A CA 1
ATOM 2447 C C . ARG A 1 301 ? 19.585 49.248 17.947 1 25.54 301 ARG A C 1
ATOM 2449 O O . ARG A 1 301 ? 19.982 50.414 17.977 1 25.54 301 ARG A O 1
ATOM 2456 N N . ALA A 1 302 ? 20.665 48.287 18.296 1 24.71 302 ALA A N 1
ATOM 2457 C CA . ALA A 1 302 ? 22.116 48.214 18.445 1 24.71 302 ALA A CA 1
ATOM 2458 C C . ALA A 1 302 ? 22.822 48.908 17.283 1 24.71 302 ALA A C 1
ATOM 2460 O O . ALA A 1 302 ? 22.423 48.756 16.126 1 24.71 302 ALA A O 1
ATOM 2461 N N . SER A 1 303 ? 23.552 49.987 17.361 1 21.94 303 SER A N 1
ATOM 2462 C CA . SER A 1 303 ? 24.732 50.183 16.526 1 21.94 303 SER A CA 1
ATOM 2463 C C . SER A 1 303 ? 25.498 48.877 16.337 1 21.94 303 SER A C 1
ATOM 2465 O O . SER A 1 303 ? 25.394 47.966 17.161 1 21.94 303 SER A O 1
ATOM 2467 N N . PRO A 1 304 ? 26.398 48.748 15.373 1 24.13 304 PRO A N 1
ATOM 2468 C CA . PRO A 1 304 ? 27.554 48.032 15.917 1 24.13 304 PRO A CA 1
ATOM 2469 C C . PRO A 1 304 ? 28.23 48.787 17.06 1 24.13 304 PRO A C 1
ATOM 2471 O O . PRO A 1 304 ? 28.138 50.015 17.134 1 24.13 304 PRO A O 1
ATOM 2474 N N . MET B 1 1 ? 4.61 32.537 31.13 1 75.86 1 MET B N 1
ATOM 2475 C CA . MET B 1 1 ? 4.654 33.435 29.98 1 75.86 1 MET B CA 1
ATOM 2476 C C . MET B 1 1 ? 3.338 33.4 29.211 1 75.86 1 MET B C 1
ATOM 2478 O O . MET B 1 1 ? 2.776 32.328 28.981 1 75.86 1 MET B O 1
ATOM 2482 N N . ALA B 1 2 ? 2.654 34.54 29.233 1 89.15 2 ALA B N 1
ATOM 2483 C CA . ALA B 1 2 ? 1.377 34.727 28.549 1 89.15 2 ALA B CA 1
ATOM 2484 C C . ALA B 1 2 ? 1.471 35.835 27.504 1 89.15 2 ALA B C 1
ATOM 2486 O O . ALA B 1 2 ? 2.205 36.809 27.688 1 89.15 2 ALA B O 1
ATOM 2487 N N . TRP B 1 3 ? 0.844 35.638 26.375 1 95.71 3 TRP B N 1
ATOM 2488 C CA . TRP B 1 3 ? 0.928 36.585 25.268 1 95.71 3 TRP B CA 1
ATOM 2489 C C . TRP B 1 3 ? 0.456 37.97 25.699 1 95.71 3 TRP B C 1
ATOM 2491 O O . TRP B 1 3 ? 1.056 38.981 25.326 1 95.71 3 TRP B O 1
ATOM 2501 N N . GLY B 1 4 ? -0.603 37.942 26.574 1 91.34 4 GLY B N 1
ATOM 2502 C CA . GLY B 1 4 ? -1.153 39.214 27.016 1 91.34 4 GLY B CA 1
ATOM 2503 C C . GLY B 1 4 ? -0.188 40.019 27.864 1 91.34 4 GLY B C 1
ATOM 2504 O O . GLY B 1 4 ? -0.261 41.25 27.899 1 91.34 4 GLY B O 1
ATOM 2505 N N . VAL B 1 5 ? 0.787 39.384 28.505 1 89.94 5 VAL B N 1
ATOM 2506 C CA . VAL B 1 5 ? 1.726 40.034 29.413 1 89.94 5 VAL B CA 1
ATOM 2507 C C . VAL B 1 5 ? 3.037 40.318 28.685 1 89.94 5 VAL B C 1
ATOM 2509 O O . VAL B 1 5 ? 3.565 41.431 28.755 1 89.94 5 VAL B O 1
ATOM 2512 N N . ASP B 1 6 ? 3.518 39.401 27.9 1 91.94 6 ASP B N 1
ATOM 2513 C CA . ASP B 1 6 ? 4.874 39.457 27.362 1 91.94 6 ASP B CA 1
ATOM 2514 C C . ASP B 1 6 ? 4.882 40.045 25.952 1 91.94 6 ASP B C 1
ATOM 2516 O O . ASP B 1 6 ? 5.924 40.487 25.464 1 91.94 6 ASP B O 1
ATOM 2520 N N . LEU B 1 7 ? 3.714 40.074 25.266 1 93.61 7 LEU B N 1
ATOM 2521 C CA . LEU B 1 7 ? 3.703 40.467 23.861 1 93.61 7 LEU B CA 1
ATOM 2522 C C . LEU B 1 7 ? 2.767 41.649 23.635 1 93.61 7 LEU B C 1
ATOM 2524 O O . LEU B 1 7 ? 2.191 41.793 22.554 1 93.61 7 LEU B O 1
ATOM 2528 N N . TRP B 1 8 ? 2.593 42.46 24.543 1 88.43 8 TRP B N 1
ATOM 2529 C CA . TRP B 1 8 ? 1.639 43.563 24.515 1 88.43 8 TRP B CA 1
ATOM 2530 C C . TRP B 1 8 ? 1.971 44.542 23.394 1 88.43 8 TRP B C 1
ATOM 2532 O O . TRP B 1 8 ? 1.096 45.265 22.912 1 88.43 8 TRP B O 1
ATOM 2542 N N . ASP B 1 9 ? 3.244 44.558 22.834 1 88.72 9 ASP B N 1
ATOM 2543 C CA . ASP B 1 9 ? 3.677 45.485 21.793 1 88.72 9 ASP B CA 1
ATOM 2544 C C . ASP B 1 9 ? 3.97 44.747 20.488 1 88.72 9 ASP B C 1
ATOM 2546 O O . ASP B 1 9 ? 4.512 45.331 19.547 1 88.72 9 ASP B O 1
ATOM 2550 N N . GLN B 1 10 ? 3.692 43.535 20.46 1 93.32 10 GLN B N 1
ATOM 2551 C CA . GLN B 1 10 ? 4.147 42.716 19.341 1 93.32 10 GLN B CA 1
ATOM 2552 C C . GLN B 1 10 ? 2.972 42.249 18.487 1 93.32 10 GLN B C 1
ATOM 2554 O O . GLN B 1 10 ? 2.893 41.076 18.118 1 93.32 10 GLN B O 1
ATOM 2559 N N . PHE B 1 11 ? 2.027 43.115 18.21 1 94.68 11 PHE B N 1
ATOM 2560 C CA . PHE B 1 11 ? 0.828 42.755 17.462 1 94.68 11 PHE B CA 1
ATOM 2561 C C . PHE B 1 11 ? 1.193 42.194 16.093 1 94.68 11 PHE B C 1
ATOM 2563 O O . PHE B 1 11 ? 0.65 41.172 15.67 1 94.68 11 PHE B O 1
ATOM 2570 N N . ASP B 1 12 ? 2.174 42.76 15.347 1 94.32 12 ASP B N 1
ATOM 2571 C CA . ASP B 1 12 ? 2.542 42.325 14.003 1 94.32 12 ASP B CA 1
ATOM 2572 C C . ASP B 1 12 ? 3.176 40.936 14.03 1 94.32 12 ASP B C 1
ATOM 2574 O O . ASP B 1 12 ? 2.942 40.123 13.134 1 94.32 12 ASP B O 1
ATOM 2578 N N . ALA B 1 13 ? 3.991 40.722 15.014 1 95.14 13 ALA B N 1
ATOM 2579 C CA . ALA B 1 13 ? 4.641 39.419 15.137 1 95.14 13 ALA B CA 1
ATOM 2580 C C . ALA B 1 13 ? 3.618 38.318 15.4 1 95.14 13 ALA B C 1
ATOM 2582 O O . ALA B 1 13 ? 3.708 37.23 14.826 1 95.14 13 ALA B O 1
ATOM 2583 N N . VAL B 1 14 ? 2.651 38.625 16.239 1 96.65 14 VAL B N 1
ATOM 2584 C CA . VAL B 1 14 ? 1.613 37.654 16.568 1 96.65 14 VAL B CA 1
ATOM 2585 C C . VAL B 1 14 ? 0.731 37.406 15.347 1 96.65 14 VAL B C 1
ATOM 2587 O O . VAL B 1 14 ? 0.306 36.275 15.1 1 96.65 14 VAL B O 1
ATOM 2590 N N . GLU B 1 15 ? 0.463 38.461 14.621 1 96.61 15 GLU B N 1
ATOM 2591 C CA . GLU B 1 15 ? -0.307 38.324 13.388 1 96.61 15 GLU B CA 1
ATOM 2592 C C . GLU B 1 15 ? 0.396 37.399 12.398 1 96.61 15 GLU B C 1
ATOM 2594 O O . GLU B 1 15 ? -0.233 36.518 11.809 1 96.61 15 GLU B O 1
ATOM 2599 N N . ARG B 1 16 ? 1.648 37.571 12.211 1 96.53 16 ARG B N 1
ATOM 2600 C CA . ARG B 1 16 ? 2.421 36.739 11.294 1 96.53 16 ARG B CA 1
ATOM 2601 C C . ARG B 1 16 ? 2.429 35.284 11.75 1 96.53 16 ARG B C 1
ATOM 2603 O O . ARG B 1 16 ? 2.256 34.372 10.938 1 96.53 16 ARG B O 1
ATOM 2610 N N . HIS B 1 17 ? 2.595 35.054 13.021 1 96.73 17 HIS B N 1
ATOM 2611 C CA . HIS B 1 17 ? 2.67 33.698 13.555 1 96.73 17 HIS B CA 1
ATOM 2612 C C . HIS B 1 17 ? 1.341 32.967 13.391 1 96.73 17 HIS B C 1
ATOM 2614 O O . HIS B 1 17 ? 1.315 31.797 13.003 1 96.73 17 HIS B O 1
ATOM 2620 N N . THR B 1 18 ? 0.247 33.63 13.817 1 97.31 18 THR B N 1
ATOM 2621 C CA . THR B 1 18 ? -1.052 32.975 13.713 1 97.31 18 THR B CA 1
ATOM 2622 C C . THR B 1 18 ? -1.397 32.686 12.255 1 97.31 18 THR B C 1
ATOM 2624 O O . THR B 1 18 ? -2.093 31.713 11.957 1 97.31 18 THR B O 1
ATOM 2627 N N . GLY B 1 19 ? -0.934 33.611 11.338 1 97.36 19 GLY B N 1
ATOM 2628 C CA . GLY B 1 19 ? -1.079 33.317 9.921 1 97.36 19 GLY B CA 1
ATOM 2629 C C . GLY B 1 19 ? -0.319 32.077 9.488 1 97.36 19 GLY B C 1
ATOM 2630 O O . GLY B 1 19 ? -0.849 31.245 8.748 1 97.36 19 GLY B O 1
ATOM 2631 N N . TRP B 1 20 ? 0.92 31.957 9.902 1 95.95 20 TRP B N 1
ATOM 2632 C CA . TRP B 1 20 ? 1.749 30.786 9.636 1 95.95 20 TRP B CA 1
ATOM 2633 C C . TRP B 1 20 ? 1.099 29.522 10.189 1 95.95 20 TRP B C 1
ATOM 2635 O O . TRP B 1 20 ? 1.146 28.465 9.556 1 95.95 20 TRP B O 1
ATOM 2645 N N . GLY B 1 21 ? 0.493 29.672 11.367 1 96.32 21 GLY B N 1
ATOM 2646 C CA . GLY B 1 21 ? -0.192 28.537 11.963 1 96.32 21 GLY B CA 1
ATOM 2647 C C . GLY B 1 21 ? -1.313 27.994 11.097 1 96.32 21 GLY B C 1
ATOM 2648 O O . GLY B 1 21 ? -1.464 26.779 10.957 1 96.32 21 GLY B O 1
ATOM 2649 N N . LEU B 1 22 ? -2.049 28.856 10.552 1 96.18 22 LEU B N 1
ATOM 2650 C CA . LEU B 1 22 ? -3.144 28.443 9.682 1 96.18 22 LEU B CA 1
ATOM 2651 C C . LEU B 1 22 ? -2.612 27.775 8.418 1 96.18 22 LEU B C 1
ATOM 2653 O O . LEU B 1 22 ? -3.192 26.8 7.934 1 96.18 22 LEU B O 1
ATOM 2657 N N . GLU B 1 23 ? -1.57 28.282 7.851 1 95.23 23 GLU B N 1
ATOM 2658 C CA . GLU B 1 23 ? -0.946 27.668 6.683 1 95.23 23 GLU B CA 1
ATOM 2659 C C . GLU B 1 23 ? -0.443 26.263 7.002 1 95.23 23 GLU B C 1
ATOM 2661 O O . GLU B 1 23 ? -0.508 25.368 6.156 1 95.23 23 GLU B O 1
ATOM 2666 N N . PHE B 1 24 ? 0.067 26.152 8.189 1 95.11 24 PHE B N 1
ATOM 2667 C CA . PHE B 1 24 ? 0.533 24.844 8.634 1 95.11 24 PHE B CA 1
ATOM 2668 C C . PHE B 1 24 ? -0.614 23.842 8.666 1 95.11 24 PHE B C 1
ATOM 2670 O O . PHE B 1 24 ? -0.453 22.692 8.253 1 95.11 24 PHE B O 1
ATOM 2677 N N . LEU B 1 25 ? -1.708 24.284 9.175 1 94.9 25 LEU B N 1
ATOM 2678 C CA . LEU B 1 25 ? -2.89 23.429 9.215 1 94.9 25 LEU B CA 1
ATOM 2679 C C . LEU B 1 25 ? -3.306 23.01 7.809 1 94.9 25 LEU B C 1
ATOM 2681 O O . LEU B 1 25 ? -3.684 21.858 7.587 1 94.9 25 LEU B O 1
ATOM 2685 N N . GLU B 1 26 ? -3.252 23.888 6.914 1 94.14 26 GLU B N 1
ATOM 2686 C CA . GLU B 1 26 ? -3.584 23.595 5.523 1 94.14 26 GLU B CA 1
ATOM 2687 C C . GLU B 1 26 ? -2.598 22.599 4.919 1 94.14 26 GLU B C 1
ATOM 2689 O O . GLU B 1 26 ? -2.991 21.713 4.157 1 94.14 26 GLU B O 1
ATOM 2694 N N . ARG B 1 27 ? -1.369 22.757 5.167 1 94.83 27 ARG B N 1
ATOM 2695 C CA . ARG B 1 27 ? -0.332 21.846 4.693 1 94.83 27 ARG B CA 1
ATOM 2696 C C . ARG B 1 27 ? -0.566 20.432 5.213 1 94.83 27 ARG B C 1
ATOM 2698 O O . ARG B 1 27 ? -0.436 19.46 4.466 1 94.83 27 ARG B O 1
ATOM 2705 N N . LEU B 1 28 ? -0.906 20.366 6.498 1 95.72 28 LEU B N 1
ATOM 2706 C CA . LEU B 1 28 ? -1.208 19.071 7.098 1 95.72 28 LEU B CA 1
ATOM 2707 C C . LEU B 1 28 ? -2.396 18.414 6.404 1 95.72 28 LEU B C 1
ATOM 2709 O O . LEU B 1 28 ? -2.367 17.215 6.115 1 95.72 28 LEU B O 1
ATOM 2713 N N . SER B 1 29 ? -3.413 19.207 6.164 1 95.89 29 SER B N 1
ATOM 2714 C CA . SER B 1 29 ? -4.6 18.695 5.486 1 95.89 29 SER B CA 1
ATOM 2715 C C . SER B 1 29 ? -4.262 18.184 4.09 1 95.89 29 SER B C 1
ATOM 2717 O O . SER B 1 29 ? -4.737 17.123 3.679 1 95.89 29 SER B O 1
ATOM 2719 N N . LYS B 1 30 ? -3.498 18.902 3.371 1 96.28 30 LYS B N 1
ATOM 2720 C CA . LYS B 1 30 ? -3.095 18.513 2.023 1 96.28 30 LYS B CA 1
ATOM 2721 C C . LYS B 1 30 ? -2.269 17.229 2.046 1 96.28 30 LYS B C 1
ATOM 2723 O O . LYS B 1 30 ? -2.429 16.367 1.179 1 96.28 30 LYS B O 1
ATOM 2728 N N . PHE B 1 31 ? -1.398 17.095 2.995 1 97.82 31 PHE B N 1
ATOM 2729 C CA . PHE B 1 31 ? -0.593 15.891 3.162 1 97.82 31 PHE B CA 1
ATOM 2730 C C . PHE B 1 31 ? -1.481 14.665 3.332 1 97.82 31 PHE B C 1
ATOM 2732 O O . PHE B 1 31 ? -1.298 13.658 2.645 1 97.82 31 PHE B O 1
ATOM 2739 N N . VAL B 1 32 ? -2.411 14.759 4.235 1 97.85 32 VAL B N 1
ATOM 2740 C CA . VAL B 1 32 ? -3.273 13.617 4.52 1 97.85 32 VAL B CA 1
ATOM 2741 C C . VAL B 1 32 ? -4.126 13.294 3.295 1 97.85 32 VAL B C 1
ATOM 2743 O O . VAL B 1 32 ? -4.373 12.124 2.994 1 97.85 32 VAL B O 1
ATOM 2746 N N . ARG B 1 33 ? -4.556 14.332 2.617 1 97.59 33 ARG B N 1
ATOM 2747 C CA . ARG B 1 33 ? -5.345 14.119 1.408 1 97.59 33 ARG B CA 1
ATOM 2748 C C . ARG B 1 33 ? -4.549 13.345 0.363 1 97.59 33 ARG B C 1
ATOM 2750 O O . ARG B 1 33 ? -5.057 12.391 -0.231 1 97.59 33 ARG B O 1
ATOM 2757 N N . GLU B 1 34 ? -3.377 13.736 0.146 1 98.34 34 GLU B N 1
ATOM 2758 C CA . GLU B 1 34 ? -2.539 13.065 -0.843 1 98.34 34 GLU B CA 1
ATOM 2759 C C . GLU B 1 34 ? -2.17 11.656 -0.388 1 98.34 34 GLU B C 1
ATOM 2761 O O . GLU B 1 34 ? -2.025 10.75 -1.212 1 98.34 34 GLU B O 1
ATOM 2766 N N . ARG B 1 35 ? -1.998 11.516 0.906 1 98.4 35 ARG B N 1
ATOM 2767 C CA . ARG B 1 35 ? -1.792 10.173 1.441 1 98.4 35 ARG B CA 1
ATOM 2768 C C . ARG B 1 35 ? -2.99 9.277 1.148 1 98.4 35 ARG B C 1
ATOM 2770 O O . ARG B 1 35 ? -2.827 8.101 0.818 1 98.4 35 ARG B O 1
ATOM 2777 N N . ALA B 1 36 ? -4.154 9.797 1.336 1 98.17 36 ALA B N 1
ATOM 2778 C CA . ALA B 1 36 ? -5.372 9.057 1.017 1 98.17 36 ALA B CA 1
ATOM 2779 C C . ALA B 1 36 ? -5.418 8.688 -0.463 1 98.17 36 ALA B C 1
ATOM 2781 O O . ALA B 1 36 ? -5.834 7.583 -0.821 1 98.17 36 ALA B O 1
ATOM 2782 N N . ASP B 1 37 ? -4.969 9.599 -1.311 1 98.36 37 ASP B N 1
ATOM 2783 C CA . ASP B 1 37 ? -4.954 9.343 -2.748 1 98.36 37 ASP B CA 1
ATOM 2784 C C . ASP B 1 37 ? -3.996 8.206 -3.093 1 98.36 37 ASP B C 1
ATOM 2786 O O . ASP B 1 37 ? -4.297 7.371 -3.949 1 98.36 37 ASP B O 1
ATOM 2790 N N . VAL B 1 38 ? -2.846 8.2 -2.495 1 98.63 38 VAL B N 1
ATOM 2791 C CA . VAL B 1 38 ? -1.861 7.145 -2.714 1 98.63 38 VAL B CA 1
ATOM 2792 C C . VAL B 1 38 ? -2.446 5.797 -2.299 1 98.63 38 VAL B C 1
ATOM 2794 O O . VAL B 1 38 ? -2.279 4.798 -3.002 1 98.63 38 VAL B O 1
ATOM 2797 N N . GLU B 1 39 ? -3.153 5.793 -1.187 1 98.31 39 GLU B N 1
ATOM 2798 C CA . GLU B 1 39 ? -3.777 4.567 -0.7 1 98.31 39 GLU B CA 1
ATOM 2799 C C . GLU B 1 39 ? -4.862 4.082 -1.657 1 98.31 39 GLU B C 1
ATOM 2801 O O . GLU B 1 39 ? -4.985 2.882 -1.908 1 98.31 39 GLU B O 1
ATOM 2806 N N . ALA B 1 40 ? -5.628 4.97 -2.126 1 98.47 40 ALA B N 1
ATOM 2807 C CA . ALA B 1 40 ? -6.688 4.62 -3.068 1 98.47 40 ALA B CA 1
ATOM 2808 C C . ALA B 1 40 ? -6.108 4.035 -4.353 1 98.47 40 ALA B C 1
ATOM 2810 O O . ALA B 1 40 ? -6.655 3.08 -4.909 1 98.47 40 ALA B O 1
ATOM 2811 N N . ALA B 1 41 ? -5.037 4.611 -4.82 1 98.59 41 ALA B N 1
ATOM 2812 C CA . ALA B 1 41 ? -4.374 4.111 -6.021 1 98.59 41 ALA B CA 1
ATOM 2813 C C . ALA B 1 41 ? -3.814 2.71 -5.796 1 98.59 41 ALA B C 1
ATOM 2815 O O . ALA B 1 41 ? -3.912 1.847 -6.671 1 98.59 41 ALA B O 1
ATOM 2816 N N . TYR B 1 42 ? -3.231 2.465 -4.686 1 98.64 42 TYR B N 1
ATOM 2817 C CA . TYR B 1 42 ? -2.702 1.155 -4.323 1 98.64 42 TYR B CA 1
ATOM 2818 C C . TYR B 1 42 ? -3.807 0.106 -4.302 1 98.64 42 TYR B C 1
ATOM 2820 O O . TYR B 1 42 ? -3.659 -0.972 -4.881 1 98.64 42 TYR B O 1
ATOM 2828 N N . ALA B 1 43 ? -4.935 0.46 -3.672 1 98.63 43 ALA B N 1
ATOM 2829 C CA . ALA B 1 43 ? -6.076 -0.449 -3.6 1 98.63 43 ALA B CA 1
ATOM 2830 C C . ALA B 1 43 ? -6.588 -0.798 -4.995 1 98.63 43 ALA B C 1
ATOM 2832 O O . ALA B 1 43 ? -6.908 -1.955 -5.274 1 98.63 43 ALA B O 1
ATOM 2833 N N . LYS B 1 44 ? -6.656 0.17 -5.817 1 98.6 44 LYS B N 1
ATOM 2834 C CA . LYS B 1 44 ? -7.127 -0.036 -7.184 1 98.6 44 LYS B CA 1
ATOM 2835 C C . LYS B 1 44 ? -6.211 -0.991 -7.943 1 98.6 44 LYS B C 1
ATOM 2837 O O . LYS B 1 44 ? -6.683 -1.86 -8.678 1 98.6 44 LYS B O 1
ATOM 2842 N N . GLN B 1 45 ? -4.901 -0.847 -7.807 1 98.73 45 GLN B N 1
ATOM 2843 C CA . GLN B 1 45 ? -3.943 -1.724 -8.472 1 98.73 45 GLN B CA 1
ATOM 2844 C C . GLN B 1 45 ? -4.076 -3.161 -7.977 1 98.73 45 GLN B C 1
ATOM 2846 O O . GLN B 1 45 ? -3.975 -4.106 -8.763 1 98.73 45 GLN B O 1
ATOM 2851 N N . LEU B 1 46 ? -4.293 -3.346 -6.66 1 98.51 46 LEU B N 1
ATOM 2852 C CA . LEU B 1 46 ? -4.492 -4.676 -6.093 1 98.51 46 LEU B CA 1
ATOM 2853 C C . LEU B 1 46 ? -5.753 -5.324 -6.656 1 98.51 46 LEU B C 1
ATOM 2855 O O . LEU B 1 46 ? -5.749 -6.511 -6.99 1 98.51 46 LEU B O 1
ATOM 2859 N N . ARG B 1 47 ? -6.831 -4.506 -6.804 1 98.17 47 ARG B N 1
ATOM 2860 C CA . ARG B 1 47 ? -8.083 -5.004 -7.365 1 98.17 47 ARG B CA 1
ATOM 2861 C C . ARG B 1 47 ? -7.901 -5.431 -8.818 1 98.17 47 ARG B C 1
ATOM 2863 O O . ARG B 1 47 ? -8.449 -6.448 -9.245 1 98.17 47 ARG B O 1
ATOM 2870 N N . ASN B 1 48 ? -7.183 -4.634 -9.533 1 98.14 48 ASN B N 1
ATOM 2871 C CA . ASN B 1 48 ? -6.92 -4.962 -10.931 1 98.14 48 ASN B CA 1
ATOM 2872 C C . ASN B 1 48 ? -6.119 -6.254 -11.063 1 98.14 48 ASN B C 1
ATOM 2874 O O . ASN B 1 48 ? -6.37 -7.055 -11.965 1 98.14 48 ASN B O 1
ATOM 2878 N N . LEU B 1 49 ? -5.17 -6.407 -10.221 1 98.25 49 LEU B N 1
ATOM 2879 C CA . LEU B 1 49 ? -4.363 -7.622 -10.223 1 98.25 49 LEU B CA 1
ATOM 2880 C C . LEU B 1 49 ? -5.221 -8.846 -9.92 1 98.25 49 LEU B C 1
ATOM 2882 O O . LEU B 1 49 ? -5.087 -9.881 -10.576 1 98.25 49 LEU B O 1
ATOM 2886 N N . GLN B 1 50 ? -6.078 -8.78 -8.926 1 97.94 50 GLN B N 1
ATOM 2887 C CA . GLN B 1 50 ? -6.997 -9.861 -8.586 1 97.94 50 GLN B CA 1
ATOM 2888 C C . GLN B 1 50 ? -7.87 -10.237 -9.78 1 97.94 50 GLN B C 1
ATOM 2890 O O . GLN B 1 50 ? -8.027 -11.419 -10.093 1 97.94 50 GLN B O 1
ATOM 2895 N N . LYS B 1 51 ? -8.469 -9.235 -10.462 1 96.92 51 LYS B N 1
ATOM 2896 C CA . LYS B 1 51 ? -9.37 -9.454 -11.589 1 96.92 51 LYS B CA 1
ATOM 2897 C C . LYS B 1 51 ? -8.638 -10.103 -12.76 1 96.92 51 LYS B C 1
ATOM 2899 O O . LYS B 1 51 ? -9.211 -10.925 -13.478 1 96.92 51 LYS B O 1
ATOM 2904 N N . LYS B 1 52 ? -7.424 -9.701 -12.952 1 97.02 52 LYS B N 1
ATOM 2905 C CA . LYS B 1 52 ? -6.622 -10.207 -14.061 1 97.02 52 LYS B CA 1
ATOM 2906 C C . LYS B 1 52 ? -6.392 -11.71 -13.932 1 97.02 52 LYS B C 1
ATOM 2908 O O . LYS B 1 52 ? -6.407 -12.434 -14.93 1 97.02 52 LYS B O 1
ATOM 2913 N N . TYR B 1 53 ? -6.25 -12.259 -12.71 1 97 53 TYR B N 1
ATOM 2914 C CA . TYR B 1 53 ? -5.835 -13.645 -12.531 1 97 53 TYR B CA 1
ATOM 2915 C C . TYR B 1 53 ? -7.012 -14.516 -12.108 1 97 53 TYR B C 1
ATOM 2917 O O . TYR B 1 53 ? -6.914 -15.746 -12.108 1 97 53 TYR B O 1
ATOM 2925 N N . LEU B 1 54 ? -8.066 -13.841 -11.732 1 92.86 54 LEU B N 1
ATOM 2926 C CA . LEU B 1 54 ? -9.276 -14.604 -11.445 1 92.86 54 LEU B CA 1
ATOM 2927 C C . LEU B 1 54 ? -9.921 -15.104 -12.734 1 92.86 54 LEU B C 1
ATOM 2929 O O . LEU B 1 54 ? -10.249 -14.309 -13.618 1 92.86 54 LEU B O 1
ATOM 2933 N N . PRO B 1 55 ? -9.987 -16.347 -12.899 1 86.97 55 PRO B N 1
ATOM 2934 C CA . PRO B 1 55 ? -10.595 -16.867 -14.126 1 86.97 55 PRO B CA 1
ATOM 2935 C C . PRO B 1 55 ? -12.072 -16.5 -14.254 1 86.97 55 PRO B C 1
ATOM 2937 O O . PRO B 1 55 ? -12.795 -16.481 -13.255 1 86.97 55 PRO B O 1
ATOM 2940 N N . LYS B 1 56 ? -12.377 -16.12 -15.468 1 84.12 56 LYS B N 1
ATOM 2941 C CA . LYS B 1 56 ? -13.774 -15.789 -15.732 1 84.12 56 LYS B CA 1
ATOM 2942 C C . LYS B 1 56 ? -14.674 -17.007 -15.538 1 84.12 56 LYS B C 1
ATOM 2944 O O . LYS B 1 56 ? -15.78 -16.889 -15.006 1 84.12 56 LYS B O 1
ATOM 2949 N N . ARG B 1 57 ? -14.217 -18.301 -15.911 1 84.74 57 ARG B N 1
ATOM 2950 C CA . ARG B 1 57 ? -14.94 -19.556 -15.73 1 84.74 57 ARG B CA 1
ATOM 2951 C C . ARG B 1 57 ? -14.036 -20.627 -15.128 1 84.74 57 ARG B C 1
ATOM 2953 O O . ARG B 1 57 ? -12.973 -20.927 -15.674 1 84.74 57 ARG B O 1
ATOM 2960 N N . VAL B 1 58 ? -14.48 -21.056 -13.936 1 84.37 58 VAL B N 1
ATOM 2961 C CA . VAL B 1 58 ? -13.735 -22.122 -13.275 1 84.37 58 VAL B CA 1
ATOM 2962 C C . VAL B 1 58 ? -14.356 -23.475 -13.614 1 84.37 58 VAL B C 1
ATOM 2964 O O . VAL B 1 58 ? -15.545 -23.697 -13.374 1 84.37 58 VAL B O 1
ATOM 2967 N N . THR B 1 59 ? -13.562 -24.298 -14.205 1 88.88 59 THR B N 1
ATOM 2968 C CA . THR B 1 59 ? -14.057 -25.616 -14.589 1 88.88 59 THR B CA 1
ATOM 2969 C C . THR B 1 59 ? -14.168 -26.528 -13.371 1 88.88 59 THR B C 1
ATOM 2971 O O . THR B 1 59 ? -13.501 -26.303 -12.358 1 88.88 59 THR B O 1
ATOM 2974 N N . GLU B 1 60 ? -15.027 -27.469 -13.502 1 87.81 60 GLU B N 1
ATOM 2975 C CA . GLU B 1 60 ? -15.199 -28.434 -12.42 1 87.81 60 GLU B CA 1
ATOM 2976 C C . GLU B 1 60 ? -13.899 -29.178 -12.131 1 87.81 60 GLU B C 1
ATOM 2978 O O . GLU B 1 60 ? -13.62 -29.528 -10.983 1 87.81 60 GLU B O 1
ATOM 2983 N N . GLU B 1 61 ? -13.13 -29.376 -13.125 1 88.89 61 GLU B N 1
ATOM 2984 C CA . GLU B 1 61 ? -11.845 -30.05 -12.963 1 88.89 61 GLU B CA 1
ATOM 2985 C C . GLU B 1 61 ? -10.882 -29.209 -12.129 1 88.89 61 GLU B C 1
ATOM 2987 O O . GLU B 1 61 ? -10.25 -29.717 -11.201 1 88.89 61 GLU B O 1
ATOM 2992 N N . GLU B 1 62 ? -10.843 -28.045 -12.454 1 89.67 62 GLU B N 1
ATOM 2993 C CA . GLU B 1 62 ? -9.943 -27.151 -11.732 1 89.67 62 GLU B CA 1
ATOM 2994 C C . GLU B 1 62 ? -10.322 -27.06 -10.257 1 89.67 62 GLU B C 1
ATOM 2996 O O . GLU B 1 62 ? -9.448 -26.989 -9.389 1 89.67 62 GLU B O 1
ATOM 3001 N N . LYS B 1 63 ? -11.568 -27.165 -9.909 1 89.92 63 LYS B N 1
ATOM 3002 C CA . LYS B 1 63 ? -12.064 -27.067 -8.54 1 89.92 63 LYS B CA 1
ATOM 3003 C C . LYS B 1 63 ? -11.69 -28.304 -7.729 1 89.92 63 LYS B C 1
ATOM 3005 O O . LYS B 1 63 ? -11.691 -28.269 -6.497 1 89.92 63 LYS B O 1
ATOM 3010 N N . SER B 1 64 ? -11.426 -29.232 -8.463 1 94.8 64 SER B N 1
ATOM 3011 C CA . SER B 1 64 ? -11.17 -30.495 -7.778 1 94.8 64 SER B CA 1
ATOM 3012 C C . SER B 1 64 ? -9.739 -30.561 -7.256 1 94.8 64 SER B C 1
ATOM 3014 O O . SER B 1 64 ? -9.427 -31.377 -6.386 1 94.8 64 SER B O 1
ATOM 3016 N N . TYR B 1 65 ? -8.889 -29.805 -7.78 1 96.76 65 TYR B N 1
ATOM 3017 C CA . TYR B 1 65 ? -7.493 -29.816 -7.359 1 96.76 65 TYR B CA 1
ATOM 3018 C C . TYR B 1 65 ? -7.271 -28.873 -6.182 1 96.76 65 TYR B C 1
ATOM 3020 O O . TYR B 1 65 ? -7.716 -27.723 -6.208 1 96.76 65 TYR B O 1
ATOM 3028 N N . THR B 1 66 ? -6.614 -29.304 -5.153 1 97.92 66 THR B N 1
ATOM 3029 C CA . THR B 1 66 ? -6.355 -28.506 -3.96 1 97.92 66 THR B CA 1
ATOM 3030 C C . THR B 1 66 ? -5.45 -27.322 -4.287 1 97.92 66 THR B C 1
ATOM 3032 O O . THR B 1 66 ? -5.571 -26.255 -3.682 1 97.92 66 THR B O 1
ATOM 3035 N N . SER B 1 67 ? -4.512 -27.484 -5.199 1 97.15 67 SER B N 1
ATOM 3036 C CA . SER B 1 67 ? -3.618 -26.403 -5.603 1 97.15 67 SER B CA 1
ATOM 3037 C C . SER B 1 67 ? -4.394 -25.249 -6.228 1 97.15 67 SER B C 1
ATOM 3039 O O . SER B 1 67 ? -4.133 -24.083 -5.925 1 97.15 67 SER B O 1
ATOM 3041 N N . CYS B 1 68 ? -5.364 -25.538 -7.051 1 96.32 68 CYS B N 1
ATOM 3042 C CA . CYS B 1 68 ? -6.178 -24.506 -7.685 1 96.32 68 CYS B CA 1
ATOM 3043 C C . CYS B 1 68 ? -7.042 -23.785 -6.658 1 96.32 68 CYS B C 1
ATOM 3045 O O . CYS B 1 68 ? -7.143 -22.557 -6.677 1 96.32 68 CYS B O 1
ATOM 3047 N N . ARG B 1 69 ? -7.628 -24.577 -5.772 1 96.76 69 ARG B N 1
ATOM 3048 C CA . ARG B 1 69 ? -8.455 -23.981 -4.728 1 96.76 69 ARG B CA 1
ATOM 3049 C C . ARG B 1 69 ? -7.642 -23.02 -3.867 1 96.76 69 ARG B C 1
ATOM 3051 O O . ARG B 1 69 ? -8.131 -21.956 -3.482 1 96.76 69 ARG B O 1
ATOM 3058 N N . ALA B 1 70 ? -6.466 -23.452 -3.584 1 98.07 70 ALA B N 1
ATOM 3059 C CA . ALA B 1 70 ? -5.596 -22.602 -2.775 1 98.07 70 ALA B CA 1
ATOM 3060 C C . ALA B 1 70 ? -5.267 -21.303 -3.504 1 98.07 70 ALA B C 1
ATOM 3062 O O . ALA B 1 70 ? -5.278 -20.226 -2.903 1 98.07 70 ALA B O 1
ATOM 3063 N N . PHE B 1 71 ? -5.001 -21.365 -4.747 1 97.54 71 PHE B N 1
ATOM 3064 C CA . PHE B 1 71 ? -4.685 -20.175 -5.529 1 97.54 71 PHE B CA 1
ATOM 3065 C C . PHE B 1 71 ? -5.893 -19.251 -5.621 1 97.54 71 PHE B C 1
ATOM 3067 O O . PHE B 1 71 ? -5.767 -18.037 -5.451 1 97.54 71 PHE B O 1
ATOM 3074 N N . PHE B 1 72 ? -7.058 -19.826 -5.834 1 96.64 72 PHE B N 1
ATOM 3075 C CA . PHE B 1 72 ? -8.277 -19.028 -5.898 1 96.64 72 PHE B CA 1
ATOM 3076 C C . PHE B 1 72 ? -8.545 -18.343 -4.563 1 96.64 72 PHE B C 1
ATOM 3078 O O . PHE B 1 72 ? -8.941 -17.176 -4.526 1 96.64 72 PHE B O 1
ATOM 3085 N N . ALA B 1 73 ? -8.309 -19.096 -3.503 1 97.1 73 ALA B N 1
ATOM 3086 C CA . ALA B 1 73 ? -8.467 -18.511 -2.174 1 97.1 73 ALA B CA 1
ATOM 3087 C C . ALA B 1 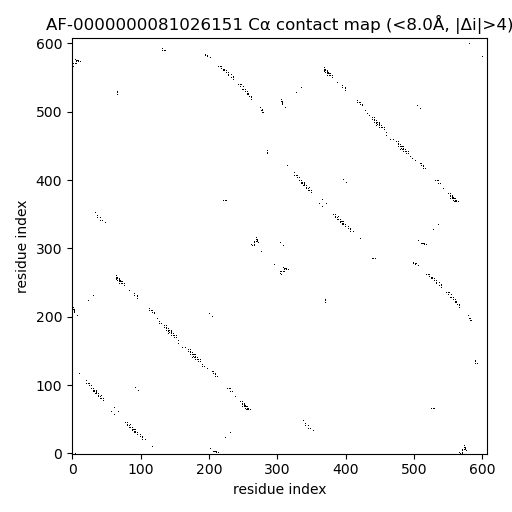73 ? -7.516 -17.334 -1.975 1 97.1 73 ALA B C 1
ATOM 3089 O O . ALA B 1 73 ? -7.891 -16.319 -1.384 1 97.1 73 ALA B O 1
ATOM 3090 N N . THR B 1 74 ? -6.319 -17.481 -2.47 1 97.94 74 THR B N 1
ATOM 3091 C CA . THR B 1 74 ? -5.334 -16.408 -2.395 1 97.94 74 THR B CA 1
ATOM 3092 C C . THR B 1 74 ? -5.823 -15.172 -3.144 1 97.94 74 THR B C 1
ATOM 3094 O O . THR B 1 74 ? -5.719 -14.052 -2.638 1 97.94 74 THR B O 1
ATOM 3097 N N . LEU B 1 75 ? -6.386 -15.341 -4.3 1 97.82 75 LEU B N 1
ATOM 3098 C CA . LEU B 1 75 ? -6.892 -14.232 -5.101 1 97.82 75 LEU B CA 1
ATOM 3099 C C . LEU B 1 75 ? -8.076 -13.561 -4.414 1 97.82 75 LEU B C 1
ATOM 3101 O O . LEU B 1 75 ? -8.196 -12.333 -4.433 1 97.82 75 LEU B O 1
ATOM 3105 N N . HIS B 1 76 ? -8.872 -14.391 -3.794 1 97.44 76 HIS B N 1
ATOM 3106 C CA . HIS B 1 76 ? -9.997 -13.832 -3.051 1 97.44 76 HIS B CA 1
ATOM 3107 C C . HIS B 1 76 ? -9.515 -12.98 -1.882 1 97.44 76 HIS B C 1
ATOM 3109 O O . HIS B 1 76 ? -10.049 -11.896 -1.637 1 97.44 76 HIS B O 1
ATOM 3115 N N . GLN B 1 77 ? -8.552 -13.488 -1.219 1 98.31 77 GLN B N 1
ATOM 3116 C CA . GLN B 1 77 ? -8.008 -12.739 -0.091 1 98.31 77 GLN B CA 1
ATOM 3117 C C . GLN B 1 77 ? -7.323 -11.458 -0.56 1 98.31 77 GLN B C 1
ATOM 3119 O O . GLN B 1 77 ? -7.34 -10.446 0.144 1 98.31 77 GLN B O 1
ATOM 3124 N N . LEU B 1 78 ? -6.739 -11.499 -1.731 1 97.87 78 LEU B N 1
ATOM 3125 C CA . LEU B 1 78 ? -6.174 -10.283 -2.306 1 97.87 78 LEU B CA 1
ATOM 3126 C C . LEU B 1 78 ? -7.255 -9.226 -2.511 1 97.87 78 LEU B C 1
ATOM 3128 O O . LEU B 1 78 ? -7.01 -8.035 -2.31 1 97.87 78 LEU B O 1
ATOM 3132 N N . GLY B 1 79 ? -8.421 -9.677 -2.892 1 97.88 79 GLY B N 1
ATOM 3133 C CA . GLY B 1 79 ? -9.548 -8.767 -3.018 1 97.88 79 GLY B CA 1
ATOM 3134 C C . GLY B 1 79 ? -9.947 -8.126 -1.702 1 97.88 79 GLY B C 1
ATOM 3135 O O . GLY B 1 79 ? -10.204 -6.921 -1.646 1 97.88 79 GLY B O 1
ATOM 3136 N N . GLU B 1 80 ? -10.024 -8.915 -0.686 1 98.38 80 GLU B N 1
ATOM 3137 C CA . GLU B 1 80 ? -10.317 -8.395 0.646 1 98.38 80 GLU B CA 1
ATOM 3138 C C . GLU B 1 80 ? -9.231 -7.431 1.114 1 98.38 80 GLU B C 1
ATOM 3140 O O . GLU B 1 80 ? -9.528 -6.396 1.715 1 98.38 80 GLU B O 1
ATOM 3145 N N . TYR B 1 81 ? -8.035 -7.873 0.864 1 97.94 81 TYR B N 1
ATOM 3146 C CA . TYR B 1 81 ? -6.869 -7.044 1.149 1 97.94 81 TYR B CA 1
ATOM 3147 C C . TYR B 1 81 ? -7.004 -5.671 0.502 1 97.94 81 TYR B C 1
ATOM 3149 O O . TYR B 1 81 ? -6.805 -4.646 1.158 1 97.94 81 TYR B O 1
ATOM 3157 N N . ALA B 1 82 ? -7.384 -5.605 -0.741 1 98.23 82 ALA B N 1
ATOM 3158 C CA . ALA B 1 82 ? -7.619 -4.357 -1.461 1 98.23 82 ALA B CA 1
ATOM 3159 C C . ALA B 1 82 ? -8.756 -3.562 -0.824 1 98.23 82 ALA B C 1
ATOM 3161 O O . ALA B 1 82 ? -8.676 -2.337 -0.707 1 98.23 82 ALA B O 1
ATOM 3162 N N . GLY B 1 83 ? -9.786 -4.223 -0.401 1 98.44 83 GLY B N 1
ATOM 3163 C CA . GLY B 1 83 ? -10.923 -3.583 0.241 1 98.44 83 GLY B CA 1
ATOM 3164 C C . GLY B 1 83 ? -10.554 -2.852 1.518 1 98.44 83 GLY B C 1
ATOM 3165 O O . GLY B 1 83 ? -11.068 -1.765 1.789 1 98.44 83 GLY B O 1
ATOM 3166 N N . HIS B 1 84 ? -9.671 -3.4 2.29 1 98.14 84 HIS B N 1
ATOM 3167 C CA . HIS B 1 84 ? -9.224 -2.762 3.523 1 98.14 84 HIS B CA 1
ATOM 3168 C C . HIS B 1 84 ? -8.457 -1.477 3.232 1 98.14 84 HIS B C 1
ATOM 3170 O O . HIS B 1 84 ? -8.602 -0.486 3.951 1 98.14 84 HIS B O 1
ATOM 3176 N N . HIS B 1 85 ? -7.644 -1.458 2.186 1 97.82 85 HIS B N 1
ATOM 3177 C CA . HIS B 1 85 ? -6.919 -0.252 1.8 1 97.82 85 HIS B CA 1
ATOM 3178 C C . HIS B 1 85 ? -7.866 0.806 1.244 1 97.82 85 HIS B C 1
ATOM 3180 O O . HIS B 1 85 ? -7.653 2.003 1.446 1 97.82 85 HIS B O 1
ATOM 3186 N N . GLU B 1 86 ? -8.926 0.385 0.562 1 97.87 86 GLU B N 1
ATOM 3187 C CA . GLU B 1 86 ? -9.953 1.316 0.105 1 97.87 86 GLU B CA 1
ATOM 3188 C C . GLU B 1 86 ? -10.649 1.992 1.283 1 97.87 86 GLU B C 1
ATOM 3190 O O . GLU B 1 86 ? -10.865 3.206 1.27 1 97.87 86 GLU B O 1
ATOM 3195 N N . GLN B 1 87 ? -11.022 1.182 2.204 1 97.77 87 GLN B N 1
ATOM 3196 C CA . GLN B 1 87 ? -11.682 1.708 3.395 1 97.77 87 GLN B CA 1
ATOM 3197 C C . GLN B 1 87 ? -10.777 2.687 4.138 1 97.77 87 GLN B C 1
ATOM 3199 O O . GLN B 1 87 ? -11.246 3.701 4.658 1 97.77 87 GLN B O 1
ATOM 3204 N N . LEU B 1 88 ? -9.51 2.374 4.244 1 97.96 88 LEU B N 1
ATOM 3205 C CA . LEU B 1 88 ? -8.546 3.274 4.868 1 97.96 88 LEU B CA 1
ATOM 3206 C C . LEU B 1 88 ? -8.493 4.609 4.133 1 97.96 88 LEU B C 1
ATOM 3208 O O . LEU B 1 88 ? -8.537 5.67 4.76 1 97.96 88 LEU B O 1
ATOM 3212 N N . ALA B 1 89 ? -8.408 4.563 2.797 1 97.87 89 ALA B N 1
ATOM 3213 C CA . ALA B 1 89 ? -8.386 5.782 1.992 1 97.87 89 ALA B CA 1
ATOM 3214 C C . ALA B 1 89 ? -9.625 6.634 2.253 1 97.87 89 ALA B C 1
ATOM 3216 O O . ALA B 1 89 ? -9.523 7.85 2.428 1 97.87 89 ALA B O 1
ATOM 3217 N N . ASP B 1 90 ? -10.735 6.021 2.393 1 97.18 90 ASP B N 1
ATOM 3218 C CA . ASP B 1 90 ? -11.995 6.716 2.636 1 97.18 90 ASP B CA 1
ATOM 3219 C C . ASP B 1 90 ? -12.017 7.342 4.029 1 97.18 90 ASP B C 1
ATOM 3221 O O . ASP B 1 90 ? -12.487 8.469 4.201 1 97.18 90 ASP B O 1
ATOM 3225 N N . THR B 1 91 ? -11.566 6.559 4.953 1 97.02 91 THR B N 1
ATOM 3226 C CA . THR B 1 91 ? -11.535 7.049 6.326 1 97.02 91 THR B CA 1
ATOM 3227 C C . THR B 1 91 ? -10.634 8.275 6.443 1 97.02 91 THR B C 1
ATOM 3229 O O . THR B 1 91 ? -10.997 9.26 7.09 1 97.02 91 THR B O 1
ATOM 3232 N N . LEU B 1 92 ? -9.438 8.267 5.827 1 97.2 92 LEU B N 1
ATOM 3233 C CA . LEU B 1 92 ? -8.515 9.397 5.844 1 97.2 92 LEU B CA 1
ATOM 3234 C C . LEU B 1 92 ? -9.13 10.612 5.158 1 97.2 92 LEU B C 1
ATOM 3236 O O . LEU B 1 92 ? -9.054 11.728 5.677 1 97.2 92 LEU B O 1
ATOM 3240 N N . ALA B 1 93 ? -9.806 10.426 4.047 1 95.04 93 ALA B N 1
ATOM 3241 C CA . ALA B 1 93 ? -10.391 11.517 3.272 1 95.04 93 ALA B CA 1
ATOM 3242 C C . ALA B 1 93 ? -11.557 12.157 4.02 1 95.04 93 ALA B C 1
ATOM 3244 O O . ALA B 1 93 ? -11.632 13.382 4.136 1 95.04 93 ALA B O 1
ATOM 3245 N N . ASP B 1 94 ? -12.364 11.334 4.596 1 92.52 94 ASP B N 1
ATOM 3246 C CA . ASP B 1 94 ? -13.604 11.84 5.176 1 92.52 94 ASP B CA 1
ATOM 3247 C C . ASP B 1 94 ? -13.392 12.285 6.621 1 92.52 94 ASP B C 1
ATOM 3249 O O . ASP B 1 94 ? -13.723 13.416 6.983 1 92.52 94 ASP B O 1
ATOM 3253 N N . ARG B 1 95 ? -12.805 11.447 7.436 1 89.82 95 ARG B N 1
ATOM 3254 C CA . ARG B 1 95 ? -12.775 11.686 8.875 1 89.82 95 ARG B CA 1
ATOM 3255 C C . ARG B 1 95 ? -11.611 12.594 9.255 1 89.82 95 ARG B C 1
ATOM 3257 O O . ARG B 1 95 ? -11.672 13.303 10.262 1 89.82 95 ARG B O 1
ATOM 3264 N N . VAL B 1 96 ? -10.624 12.619 8.422 1 93.03 96 VAL B N 1
ATOM 3265 C CA . VAL B 1 96 ? -9.476 13.438 8.797 1 93.03 96 VAL B CA 1
ATOM 3266 C C . VAL B 1 96 ? -9.449 14.709 7.951 1 93.03 96 VAL B C 1
ATOM 3268 O O . VAL B 1 96 ? -9.618 15.814 8.473 1 93.03 96 VAL B O 1
ATOM 3271 N N . VAL B 1 97 ? -9.43 14.575 6.652 1 93.41 97 VAL B N 1
ATOM 3272 C CA . VAL B 1 97 ? -9.314 15.721 5.757 1 93.41 97 VAL B CA 1
ATOM 3273 C C . VAL B 1 97 ? -10.583 16.568 5.835 1 93.41 97 VAL B C 1
ATOM 3275 O O . VAL B 1 97 ? -10.512 17.793 5.955 1 93.41 97 VAL B O 1
ATOM 3278 N N . GLY B 1 98 ? -11.756 15.895 5.778 1 93.08 98 GLY B N 1
ATOM 3279 C CA . GLY B 1 98 ? -13.009 16.629 5.856 1 93.08 98 GLY B CA 1
ATOM 3280 C C . GLY B 1 98 ? -13.166 17.405 7.15 1 93.08 98 GLY B C 1
ATOM 3281 O O . GLY B 1 98 ? -13.561 18.572 7.136 1 93.08 98 GLY B O 1
ATOM 3282 N N . SER B 1 99 ? -12.788 16.824 8.271 1 92.29 99 SER B N 1
ATOM 3283 C CA . SER B 1 99 ? -12.888 17.465 9.578 1 92.29 99 SER B CA 1
ATOM 3284 C C . SER B 1 99 ? -11.88 18.601 9.714 1 92.29 99 SER B C 1
ATOM 3286 O O . SER B 1 99 ? -12.186 19.643 10.297 1 92.29 99 SER B O 1
ATOM 3288 N N . LEU B 1 100 ? -10.721 18.411 9.189 1 92.71 100 LEU B N 1
ATOM 3289 C CA . LEU B 1 100 ? -9.676 19.428 9.229 1 92.71 100 LEU B CA 1
ATOM 3290 C C . LEU B 1 100 ? -10.075 20.651 8.411 1 92.71 100 LEU B C 1
ATOM 3292 O O . LEU B 1 100 ? -9.8 21.786 8.807 1 92.71 100 LEU B O 1
ATOM 3296 N N . ALA B 1 101 ? -10.743 20.459 7.292 1 91.8 101 ALA B N 1
ATOM 3297 C CA . ALA B 1 101 ? -11.189 21.549 6.429 1 91.8 101 ALA B CA 1
ATOM 3298 C C . ALA B 1 101 ? -12.255 22.395 7.12 1 91.8 101 ALA B C 1
ATOM 3300 O O . ALA B 1 101 ? -12.249 23.623 7.008 1 91.8 101 ALA B O 1
ATOM 3301 N N . ARG B 1 102 ? -13.146 21.773 7.825 1 93.78 102 ARG B N 1
ATOM 3302 C CA . ARG B 1 102 ? -14.187 22.484 8.558 1 93.78 102 ARG B CA 1
ATOM 3303 C C . ARG B 1 102 ? -13.587 23.345 9.664 1 93.78 102 ARG B C 1
ATOM 3305 O O . ARG B 1 102 ? -13.939 24.519 9.805 1 93.78 102 ARG B O 1
ATOM 3312 N N . TYR B 1 103 ? -12.72 22.767 10.367 1 95.92 103 TYR B N 1
ATOM 3313 C CA . TYR B 1 103 ? -12.082 23.526 11.436 1 95.92 103 TYR B CA 1
ATOM 3314 C C . TYR B 1 103 ? -11.252 24.673 10.87 1 95.92 103 TYR B C 1
ATOM 3316 O O . TYR B 1 103 ? -11.219 25.765 11.443 1 95.92 103 TYR B O 1
ATOM 3324 N N . HIS B 1 104 ? -10.512 24.404 9.801 1 95.08 104 HIS B N 1
ATOM 3325 C CA . HIS B 1 104 ? -9.691 25.431 9.17 1 95.08 104 HIS B CA 1
ATOM 3326 C C . HIS B 1 104 ? -10.518 26.667 8.832 1 95.08 104 HIS B C 1
ATOM 3328 O O . HIS B 1 104 ? -10.082 27.796 9.068 1 95.08 104 HIS B O 1
ATOM 3334 N N . ALA B 1 105 ? -11.699 26.483 8.305 1 95.29 105 ALA B N 1
ATOM 3335 C CA . ALA B 1 105 ? -12.59 27.586 7.954 1 95.29 105 ALA B CA 1
ATOM 3336 C C . ALA B 1 105 ? -13.014 28.365 9.195 1 95.29 105 ALA B C 1
ATOM 3338 O O . ALA B 1 105 ? -13.055 29.598 9.179 1 95.29 105 ALA B O 1
ATOM 3339 N N . GLU B 1 106 ? -13.261 27.618 10.226 1 96.17 106 GLU B N 1
ATOM 3340 C CA . GLU B 1 106 ? -13.667 28.242 11.482 1 96.17 106 GLU B CA 1
ATOM 3341 C C . GLU B 1 106 ? -12.526 29.05 12.092 1 96.17 106 GLU B C 1
ATOM 3343 O O . GLU B 1 106 ? -12.732 30.172 12.558 1 96.17 106 GLU B O 1
ATOM 3348 N N . ALA B 1 107 ? -11.371 28.491 12.106 1 96.08 107 ALA B N 1
ATOM 3349 C CA . ALA B 1 107 ? -10.196 29.151 12.67 1 96.08 107 ALA B CA 1
ATOM 3350 C C . ALA B 1 107 ? -9.833 30.4 11.872 1 96.08 107 ALA B C 1
ATOM 3352 O O . ALA B 1 107 ? -9.414 31.409 12.444 1 96.08 107 ALA B O 1
ATOM 3353 N N . LYS B 1 108 ? -10.02 30.35 10.562 1 96.72 108 LYS B N 1
ATOM 3354 C CA . LYS B 1 108 ? -9.744 31.489 9.691 1 96.72 108 LYS B CA 1
ATOM 3355 C C . LYS B 1 108 ? -10.671 32.659 10.006 1 96.72 108 LYS B C 1
ATOM 3357 O O . LYS B 1 108 ? -10.229 33.808 10.074 1 96.72 108 LYS B O 1
ATOM 3362 N N . GLN B 1 109 ? -11.94 32.394 10.265 1 97.66 109 GLN B N 1
ATOM 3363 C CA . GLN B 1 109 ? -12.923 33.424 10.584 1 97.66 109 GLN B CA 1
ATOM 3364 C C . GLN B 1 109 ? -12.647 34.043 11.952 1 97.66 109 GLN B C 1
ATOM 3366 O O . GLN B 1 109 ? -12.756 35.259 12.123 1 97.66 109 GLN B O 1
ATOM 3371 N N . GLN B 1 110 ? -12.303 33.212 12.881 1 97.69 110 GLN B N 1
ATOM 3372 C CA . GLN B 1 110 ? -11.978 33.698 14.217 1 97.69 110 GLN B CA 1
ATOM 3373 C C . GLN B 1 110 ? -10.753 34.608 14.188 1 97.69 110 GLN B C 1
ATOM 3375 O O . GLN B 1 110 ? -10.746 35.668 14.818 1 97.69 110 GLN B O 1
ATOM 3380 N N . ARG B 1 111 ? -9.726 34.207 13.504 1 98.04 111 ARG B N 1
ATOM 3381 C CA . ARG B 1 111 ? -8.51 35.004 13.377 1 98.04 111 ARG B CA 1
ATOM 3382 C C . ARG B 1 111 ? -8.807 36.358 12.741 1 98.04 111 ARG B C 1
ATOM 3384 O O . ARG B 1 111 ? -8.32 37.39 13.209 1 98.04 111 ARG B O 1
ATOM 3391 N N . LYS B 1 112 ? -9.601 36.381 11.677 1 97.97 112 LYS B N 1
ATOM 3392 C CA . LYS B 1 112 ? -9.957 37.618 10.988 1 97.97 112 LYS B CA 1
ATOM 3393 C C . LYS B 1 112 ? -10.652 38.593 11.934 1 97.97 112 LYS B C 1
ATOM 3395 O O . LYS B 1 112 ? -10.362 39.792 11.92 1 97.97 112 LYS B O 1
ATOM 3400 N N . ALA B 1 113 ? -11.554 38.087 12.75 1 97.99 113 ALA B N 1
ATOM 3401 C CA . ALA B 1 113 ? -12.29 38.92 13.699 1 97.99 113 ALA B CA 1
ATOM 3402 C C . ALA B 1 113 ? -11.353 39.524 14.741 1 97.99 113 ALA B C 1
ATOM 3404 O O . ALA B 1 113 ? -11.46 40.708 15.068 1 97.99 113 ALA B O 1
ATOM 3405 N N . LEU B 1 114 ? -10.459 38.767 15.259 1 97.69 114 LEU B N 1
ATOM 3406 C CA . LEU B 1 114 ? -9.537 39.226 16.292 1 97.69 114 LEU B CA 1
ATOM 3407 C C . LEU B 1 114 ? -8.553 40.246 15.728 1 97.69 114 LEU B C 1
ATOM 3409 O O . LEU B 1 114 ? -8.241 41.242 16.385 1 97.69 114 LEU B O 1
ATOM 3413 N N . LEU B 1 115 ? -8.068 40.007 14.505 1 97.65 115 LEU B N 1
ATOM 3414 C CA . LEU B 1 115 ? -7.138 40.938 13.875 1 97.65 115 LEU B CA 1
ATOM 3415 C C . LEU B 1 115 ? -7.826 42.262 13.558 1 97.65 115 LEU B C 1
ATOM 3417 O O . LEU B 1 115 ? -7.204 43.324 13.636 1 97.65 115 LEU B O 1
ATOM 3421 N N . PHE B 1 116 ? -9.135 42.142 13.204 1 97.91 116 PHE B N 1
ATOM 3422 C CA . PHE B 1 116 ? -9.906 43.355 12.956 1 97.91 116 PHE B CA 1
ATOM 3423 C C . PHE B 1 116 ? -10.005 44.201 14.219 1 97.91 116 PHE B C 1
ATOM 3425 O O . PHE B 1 116 ? -9.81 45.418 14.175 1 97.91 116 PHE B O 1
ATOM 3432 N N . GLU B 1 117 ? -10.238 43.56 15.306 1 97.06 117 GLU B N 1
ATOM 3433 C CA . GLU B 1 117 ? -10.313 44.249 16.591 1 97.06 117 GLU B CA 1
ATOM 3434 C C . GLU B 1 117 ? -8.966 44.855 16.972 1 97.06 117 GLU B C 1
ATOM 3436 O O . GLU B 1 117 ? -8.908 45.961 17.513 1 97.06 117 GLU B O 1
ATOM 3441 N N . GLY B 1 118 ? -7.894 44.09 16.734 1 96.41 118 GLY B N 1
ATOM 3442 C CA . GLY B 1 118 ? -6.564 44.599 17.026 1 96.41 118 GLY B CA 1
ATOM 3443 C C . GLY B 1 118 ? -6.203 45.827 16.212 1 96.41 118 GLY B C 1
ATOM 3444 O O . GLY B 1 118 ? -5.676 46.803 16.751 1 96.41 118 GLY B O 1
ATOM 3445 N N . ARG B 1 119 ? -6.534 45.927 14.949 1 96.8 119 ARG B N 1
ATOM 3446 C CA . ARG B 1 119 ? -6.26 47.063 14.075 1 96.8 119 ARG B CA 1
ATOM 3447 C C . ARG B 1 119 ? -7.095 48.275 14.474 1 96.8 119 ARG B C 1
ATOM 3449 O O . ARG B 1 119 ? -6.631 49.413 14.382 1 96.8 119 ARG B O 1
ATOM 3456 N N . ARG B 1 120 ? -8.298 47.961 14.834 1 97.18 120 ARG B N 1
ATOM 3457 C CA . ARG B 1 120 ? -9.179 49.03 15.292 1 97.18 120 ARG B CA 1
ATOM 3458 C C . ARG B 1 120 ? -8.613 49.711 16.534 1 97.18 120 ARG B C 1
ATOM 3460 O O . ARG B 1 120 ? -8.634 50.939 16.639 1 97.18 120 ARG B O 1
ATOM 3467 N N . ALA B 1 121 ? -8.136 48.897 17.464 1 96.17 121 ALA B N 1
ATOM 3468 C CA . ALA B 1 121 ? -7.558 49.428 18.695 1 96.17 121 ALA B CA 1
ATOM 3469 C C . ALA B 1 121 ? -6.31 50.256 18.402 1 96.17 121 ALA B C 1
ATOM 3471 O O . ALA B 1 121 ? -6.1 51.309 19.008 1 96.17 121 ALA B O 1
ATOM 3472 N N . GLN B 1 122 ? -5.506 49.808 17.495 1 94.43 122 GLN B N 1
ATOM 3473 C CA . GLN B 1 122 ? -4.295 50.527 17.114 1 94.43 122 GLN B CA 1
ATOM 3474 C C . GLN B 1 122 ? -4.632 51.859 16.45 1 94.43 122 GLN B C 1
ATOM 3476 O O . GLN B 1 122 ? -4.028 52.887 16.766 1 94.43 122 GLN B O 1
ATOM 3481 N N . ARG B 1 123 ? -5.596 51.92 15.575 1 96.03 123 ARG B N 1
ATOM 3482 C CA . ARG B 1 123 ? -6.012 53.134 14.881 1 96.03 123 ARG B CA 1
ATOM 3483 C C . ARG B 1 123 ? -6.596 54.15 15.857 1 96.03 123 ARG B C 1
ATOM 3485 O O . ARG B 1 123 ? -6.38 55.355 15.711 1 96.03 123 ARG B O 1
ATOM 3492 N N . HIS B 1 124 ? -7.367 53.626 16.807 1 96.02 124 HIS B N 1
ATOM 3493 C CA . HIS B 1 124 ? -7.954 54.499 17.817 1 96.02 124 HIS B CA 1
ATOM 3494 C C . HIS B 1 124 ? -6.874 55.225 18.613 1 96.02 124 HIS B C 1
ATOM 3496 O O . HIS B 1 124 ? -6.961 56.437 18.823 1 96.02 124 HIS B O 1
ATOM 3502 N N . LEU B 1 125 ? -5.899 54.514 19.065 1 93.95 125 LEU B N 1
ATOM 3503 C CA . LEU B 1 125 ? -4.814 55.124 19.826 1 93.95 125 LEU B CA 1
ATOM 3504 C C . LEU B 1 125 ? -4.068 56.152 18.982 1 93.95 125 LEU B C 1
ATOM 3506 O O . LEU B 1 125 ? -3.717 57.227 19.473 1 93.95 125 LEU B O 1
ATOM 3510 N N . ASP B 1 126 ? -3.853 55.855 17.721 1 94.64 126 ASP B N 1
ATOM 3511 C CA . ASP B 1 126 ? -3.201 56.777 16.796 1 94.64 126 ASP B CA 1
ATOM 3512 C C . ASP B 1 126 ? -4.012 58.061 16.637 1 94.64 126 ASP B C 1
ATOM 3514 O O . ASP B 1 126 ? -3.446 59.155 16.571 1 94.64 126 ASP B O 1
ATOM 3518 N N . THR B 1 127 ? -5.309 57.889 16.546 1 96.56 127 THR B N 1
ATOM 3519 C CA . THR B 1 127 ? -6.192 59.041 16.406 1 96.56 127 THR B CA 1
ATOM 3520 C C . THR B 1 127 ? -6.112 59.937 17.638 1 96.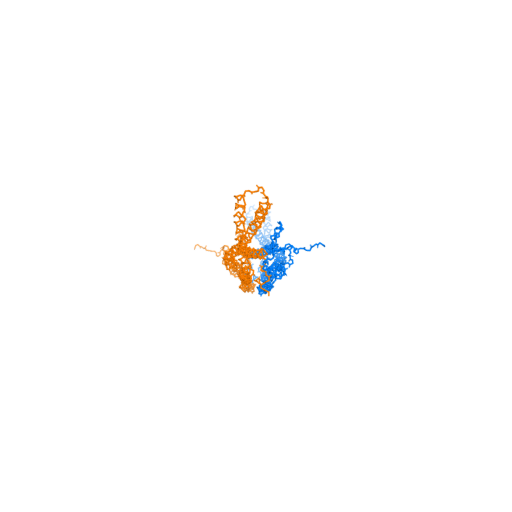56 127 THR B C 1
ATOM 3522 O O . THR B 1 127 ? -6.075 61.163 17.519 1 96.56 127 THR B O 1
ATOM 3525 N N . CYS B 1 128 ? -6.054 59.341 18.815 1 94.57 128 CYS B N 1
ATOM 3526 C CA . CYS B 1 128 ? -5.932 60.09 20.061 1 94.57 128 CYS B CA 1
ATOM 3527 C C . CYS B 1 128 ? -4.61 60.847 20.115 1 94.57 128 CYS B C 1
ATOM 3529 O O . CYS B 1 128 ? -4.567 61.998 20.553 1 94.57 128 CYS B O 1
ATOM 3531 N N . TRP B 1 129 ? -3.613 60.205 19.625 1 93.83 129 TRP B N 1
ATOM 3532 C CA . TRP B 1 129 ? -2.297 60.835 19.599 1 93.83 129 TRP B CA 1
ATOM 3533 C C . TRP B 1 129 ? -2.287 62.034 18.656 1 93.83 129 TRP B C 1
ATOM 3535 O O . TRP B 1 129 ? -1.751 63.093 18.994 1 93.83 129 TRP B O 1
ATOM 3545 N N . LYS B 1 130 ? -2.872 61.955 17.533 1 95.71 130 LYS B N 1
ATOM 3546 C CA . LYS B 1 130 ? -2.941 63.038 16.557 1 95.71 130 LYS B CA 1
ATOM 3547 C C . LYS B 1 130 ? -3.697 64.238 17.119 1 95.71 130 LYS B C 1
ATOM 3549 O O . LYS B 1 130 ? -3.348 65.386 16.837 1 95.71 130 LYS B O 1
ATOM 3554 N N . GLN B 1 131 ? -4.683 63.997 17.943 1 95.64 131 GLN B N 1
ATOM 3555 C CA . GLN B 1 131 ? -5.458 65.063 18.568 1 95.64 131 GLN B CA 1
ATOM 3556 C C . GLN B 1 131 ? -4.614 65.841 19.574 1 95.64 131 GLN B C 1
ATOM 3558 O O . GLN B 1 131 ? -4.724 67.065 19.67 1 95.64 131 GLN B O 1
ATOM 3563 N N . VAL B 1 132 ? -3.79 65.07 20.233 1 94.05 132 VAL B N 1
ATOM 3564 C CA . VAL B 1 132 ? -2.891 65.716 21.184 1 94.05 132 VAL B CA 1
ATOM 3565 C C . VAL B 1 132 ? -1.894 66.598 20.437 1 94.05 132 VAL B C 1
ATOM 3567 O O . VAL B 1 132 ? -1.647 67.739 20.832 1 94.05 132 VAL B O 1
ATOM 3570 N N . GLU B 1 133 ? -1.401 66.092 19.388 1 93.04 133 GLU B N 1
ATOM 3571 C CA . GLU B 1 133 ? -0.429 66.834 18.591 1 93.04 133 GLU B CA 1
ATOM 3572 C C . GLU B 1 133 ? -1.046 68.099 18.004 1 93.04 133 GLU B C 1
ATOM 3574 O O . GLU B 1 133 ? -0.42 69.161 18.007 1 93.04 133 GLU B O 1
ATOM 3579 N N . GLU B 1 134 ? -2.223 68.054 17.55 1 95.49 134 GLU B N 1
ATOM 3580 C CA . GLU B 1 134 ? -2.924 69.199 16.976 1 95.49 134 GLU B CA 1
ATOM 3581 C C . GLU B 1 134 ? -3.212 70.258 18.036 1 95.49 134 GLU B C 1
ATOM 3583 O O . GLU B 1 134 ? -3.048 71.454 17.787 1 95.49 134 GLU B O 1
ATOM 3588 N N . SER B 1 135 ? -3.67 69.81 19.182 1 95.39 135 SER B N 1
ATOM 3589 C CA . SER B 1 135 ? -3.96 70.736 20.272 1 95.39 135 SER B CA 1
ATOM 3590 C C . SER B 1 135 ? -2.688 71.409 20.779 1 95.39 135 SER B C 1
ATOM 3592 O O . SER B 1 135 ? -2.712 72.576 21.173 1 95.39 135 SER B O 1
ATOM 3594 N N . LYS B 1 136 ? -1.634 70.629 20.812 1 92.93 136 LYS B N 1
ATOM 3595 C CA . LYS B 1 136 ? -0.345 71.188 21.21 1 92.93 136 LYS B CA 1
ATOM 3596 C C . LYS B 1 136 ? 0.1 72.284 20.247 1 92.93 136 LYS B C 1
ATOM 3598 O O . LYS B 1 136 ? 0.535 73.355 20.675 1 92.93 136 LYS B O 1
ATOM 3603 N N . ARG B 1 137 ? -0.027 72.092 19 1 95.16 137 ARG B N 1
ATOM 3604 C CA . ARG B 1 137 ? 0.343 73.076 17.987 1 95.16 137 ARG B CA 1
ATOM 3605 C C . ARG B 1 137 ? -0.502 74.338 18.114 1 95.16 137 ARG B C 1
ATOM 3607 O O . ARG B 1 137 ? 0.01 75.451 17.975 1 95.16 137 ARG B O 1
ATOM 3614 N N . LYS B 1 138 ? -1.732 74.18 18.403 1 96.01 138 LYS B N 1
ATOM 3615 C CA . LYS B 1 138 ? -2.632 75.316 18.584 1 96.01 138 LYS B CA 1
ATOM 3616 C C . LYS B 1 138 ? -2.261 76.119 19.827 1 96.01 138 LYS B C 1
ATOM 3618 O O . LYS B 1 138 ? -2.252 77.351 19.797 1 96.01 138 LYS B O 1
ATOM 3623 N N . CYS B 1 139 ? -2.016 75.401 20.862 1 94.52 139 CYS B N 1
ATOM 3624 C CA . CYS B 1 139 ? -1.61 76.042 22.107 1 94.52 139 CYS B CA 1
ATOM 3625 C C . CYS B 1 139 ? -0.33 76.846 21.915 1 94.52 139 CYS B C 1
ATOM 3627 O O . CYS B 1 139 ? -0.238 77.991 22.359 1 94.52 139 CYS B O 1
ATOM 3629 N N . GLU B 1 140 ? 0.587 76.273 21.197 1 93.63 140 GLU B N 1
ATOM 3630 C CA . GLU B 1 140 ? 1.847 76.958 20.923 1 93.63 140 GLU B CA 1
ATOM 3631 C C . GLU B 1 140 ? 1.625 78.199 20.063 1 93.63 140 GLU B C 1
ATOM 3633 O O . GLU B 1 140 ? 2.207 79.254 20.325 1 93.63 140 GLU B O 1
ATOM 3638 N N . ARG B 1 141 ? 0.832 78.125 19.161 1 95.79 141 ARG B N 1
ATOM 3639 C CA . ARG B 1 141 ? 0.506 79.247 18.288 1 95.79 141 ARG B CA 1
ATOM 3640 C C . ARG B 1 141 ? -0.182 80.364 19.065 1 95.79 141 ARG B C 1
ATOM 3642 O O . ARG B 1 141 ? 0.203 81.53 18.958 1 95.79 141 ARG B O 1
ATOM 3649 N N . ASP B 1 142 ? -1.134 79.973 19.872 1 96.09 142 ASP B N 1
ATOM 3650 C CA . ASP B 1 142 ? -1.902 80.96 20.626 1 96.09 142 ASP B CA 1
ATOM 3651 C C . ASP B 1 142 ? -1.037 81.631 21.691 1 96.09 142 ASP B C 1
ATOM 3653 O O . ASP B 1 142 ? -1.228 82.808 22.002 1 96.09 142 ASP B O 1
ATOM 3657 N N . THR B 1 143 ? -0.115 80.883 22.225 1 94.35 143 THR B N 1
ATOM 3658 C CA . THR B 1 143 ? 0.81 81.455 23.197 1 94.35 143 THR B CA 1
ATOM 3659 C C . THR B 1 143 ? 1.739 82.465 22.53 1 94.35 143 THR B C 1
ATOM 3661 O O . THR B 1 143 ? 1.987 83.543 23.074 1 94.35 143 THR B O 1
ATOM 3664 N N . ARG B 1 144 ? 2.144 82.188 21.374 1 95.97 144 ARG B N 1
ATOM 3665 C CA . ARG B 1 144 ? 2.99 83.114 20.627 1 95.97 144 ARG B CA 1
ATOM 3666 C C . ARG B 1 144 ? 2.22 84.374 20.248 1 95.97 144 ARG B C 1
ATOM 3668 O O . ARG B 1 144 ? 2.749 85.484 20.346 1 95.97 144 ARG B O 1
ATOM 3675 N N . GLU B 1 145 ? 1.019 84.171 19.911 1 95.97 145 GLU B N 1
ATOM 3676 C CA . GLU B 1 145 ? 0.173 85.299 19.534 1 95.97 145 GLU B CA 1
ATOM 3677 C C . GLU B 1 145 ? -0.159 86.169 20.743 1 95.97 145 GLU B C 1
ATOM 3679 O O . GLU B 1 145 ? -0.242 87.394 20.629 1 95.97 145 GLU B O 1
ATOM 3684 N N . SER B 1 146 ? -0.356 85.536 21.825 1 95.4 146 SER B N 1
ATOM 3685 C CA . SER B 1 146 ? -0.604 86.271 23.06 1 95.4 146 SER B CA 1
ATOM 3686 C C . SER B 1 146 ? 0.609 87.102 23.463 1 95.4 146 SER B C 1
ATOM 3688 O O . SER B 1 146 ? 0.469 88.254 23.878 1 95.4 146 SER B O 1
ATOM 3690 N N . ASP B 1 147 ? 1.754 86.528 23.288 1 95.13 147 ASP B N 1
ATOM 3691 C CA . ASP B 1 147 ? 2.991 87.24 23.593 1 95.13 147 ASP B CA 1
ATOM 3692 C C . ASP B 1 147 ? 3.192 88.422 22.648 1 95.13 147 ASP B C 1
ATOM 3694 O O . ASP B 1 147 ? 3.585 89.508 23.079 1 95.13 147 ASP B O 1
ATOM 3698 N N . ARG B 1 148 ? 2.865 88.227 21.471 1 95.78 148 ARG B N 1
ATOM 3699 C CA . ARG B 1 148 ? 2.978 89.296 20.484 1 95.78 148 ARG B CA 1
ATOM 3700 C C . ARG B 1 148 ? 2.001 90.427 20.786 1 95.78 148 ARG B C 1
ATOM 3702 O O . ARG B 1 148 ? 2.344 91.603 20.654 1 95.78 148 ARG B O 1
ATOM 3709 N N . ALA B 1 149 ? 0.781 90.082 21.206 1 95.83 149 ALA B N 1
ATOM 3710 C CA . ALA B 1 149 ? -0.238 91.076 21.533 1 95.83 149 ALA B CA 1
ATOM 3711 C C . ALA B 1 149 ? 0.146 91.866 22.781 1 95.83 149 ALA B C 1
ATOM 3713 O O . ALA B 1 149 ? -0.12 93.067 22.87 1 95.83 149 ALA B O 1
ATOM 3714 N N . ARG B 1 150 ? 0.764 91.229 23.696 1 94.23 150 ARG B N 1
ATOM 3715 C CA . ARG B 1 150 ? 1.24 91.879 24.912 1 94.23 150 ARG B CA 1
ATOM 3716 C C . ARG B 1 150 ? 2.365 92.861 24.604 1 94.23 150 ARG B C 1
ATOM 3718 O O . ARG B 1 150 ? 2.396 93.968 25.146 1 94.23 150 ARG B O 1
ATOM 3725 N N . GLN B 1 151 ? 3.193 92.511 23.69 1 94.99 151 GLN B N 1
ATOM 3726 C CA . GLN B 1 151 ? 4.281 93.395 23.287 1 94.99 151 GLN B CA 1
ATOM 3727 C C . GLN B 1 151 ? 3.75 94.621 22.55 1 94.99 151 GLN B C 1
ATOM 3729 O O . GLN B 1 151 ? 4.221 95.738 22.774 1 94.99 151 GLN B O 1
ATOM 3734 N N . THR B 1 152 ? 2.771 94.366 21.757 1 94.89 152 THR B N 1
ATOM 3735 C CA . THR B 1 152 ? 2.143 95.458 21.022 1 94.89 152 THR B CA 1
ATOM 3736 C C . THR B 1 152 ? 1.455 96.428 21.978 1 94.89 152 THR B C 1
ATOM 3738 O O . THR B 1 152 ? 1.542 97.646 21.805 1 94.89 152 THR B O 1
ATOM 3741 N N . MET B 1 153 ? 0.817 95.97 22.972 1 94.96 153 MET B N 1
ATOM 3742 C CA . MET B 1 153 ? 0.147 96.78 23.986 1 94.96 153 MET B CA 1
ATOM 3743 C C . MET B 1 153 ? 1.155 97.611 24.772 1 94.96 153 MET B C 1
ATOM 3745 O O . MET B 1 153 ? 0.925 98.794 25.028 1 94.96 153 MET B O 1
ATOM 3749 N N . GLN B 1 154 ? 2.299 96.987 25.044 1 93.44 154 GLN B N 1
ATOM 3750 C CA . GLN B 1 154 ? 3.343 97.678 25.794 1 93.44 154 GLN B CA 1
ATOM 3751 C C . GLN B 1 154 ? 3.972 98.791 24.961 1 93.44 154 GLN B C 1
ATOM 3753 O O . GLN B 1 154 ? 4.292 99.86 25.485 1 93.44 154 GLN B O 1
ATOM 3758 N N . ARG B 1 155 ? 4.067 98.574 23.697 1 93.46 155 ARG B N 1
ATOM 3759 C CA . ARG B 1 155 ? 4.634 99.576 22.8 1 93.46 155 ARG B CA 1
ATOM 3760 C C . ARG B 1 155 ? 3.737 100.806 22.714 1 93.46 155 ARG B C 1
ATOM 3762 O O . ARG B 1 155 ? 4.224 101.938 22.716 1 93.46 155 ARG B O 1
ATOM 3769 N N . HIS B 1 156 ? 2.438 100.634 22.696 1 92.67 156 HIS B N 1
ATOM 3770 C CA . HIS B 1 156 ? 1.481 101.732 22.632 1 92.67 156 HIS B CA 1
ATOM 3771 C C . HIS B 1 156 ? 1.394 102.466 23.965 1 92.67 156 HIS B C 1
ATOM 3773 O O . HIS B 1 156 ? 1.213 103.685 23.997 1 92.67 156 HIS B O 1
ATOM 3779 N N . ASP B 1 157 ? 1.575 101.759 25.02 1 89.19 157 ASP B N 1
ATOM 3780 C CA . ASP B 1 157 ? 1.47 102.34 26.356 1 89.19 157 ASP B CA 1
ATOM 3781 C C . ASP B 1 157 ? 2.67 103.232 26.662 1 89.19 157 ASP B C 1
ATOM 3783 O O . ASP B 1 157 ? 2.552 104.205 27.41 1 89.19 157 ASP B O 1
ATOM 3787 N N . CYS B 1 158 ? 3.799 102.905 26.072 1 89.58 158 CYS B N 1
ATOM 3788 C CA . CYS B 1 158 ? 5.015 103.656 26.363 1 89.58 158 CYS B CA 1
ATOM 3789 C C . CYS B 1 158 ? 5.227 104.768 25.343 1 89.58 158 CYS B C 1
ATOM 3791 O O . CYS B 1 158 ? 6.086 105.632 25.528 1 89.58 158 CYS B O 1
ATOM 3793 N N . ASP B 1 159 ? 4.414 104.7 24.27 1 90.07 159 ASP B N 1
ATOM 3794 C CA . ASP B 1 159 ? 4.557 105.705 23.222 1 90.07 159 ASP B CA 1
ATOM 3795 C C . ASP B 1 159 ? 3.724 106.946 23.534 1 90.07 159 ASP B C 1
ATOM 3797 O O . ASP B 1 159 ? 2.493 106.891 23.532 1 90.07 159 ASP B O 1
ATOM 3801 N N . PRO B 1 160 ? 4.335 108.085 23.857 1 89.96 160 PRO B N 1
ATOM 3802 C CA . PRO B 1 160 ? 3.592 109.307 24.172 1 89.96 160 PRO B CA 1
ATOM 3803 C C . PRO B 1 160 ? 2.76 109.812 22.996 1 89.96 160 PRO B C 1
ATOM 3805 O O . PRO B 1 160 ? 1.833 110.604 23.185 1 89.96 160 PRO B O 1
ATOM 3808 N N . ASN B 1 161 ? 3.103 109.427 21.75 1 92.16 161 ASN B N 1
ATOM 3809 C CA . ASN B 1 161 ? 2.383 109.881 20.565 1 92.16 161 ASN B CA 1
ATOM 3810 C C . ASN B 1 161 ? 1.19 108.982 20.254 1 92.16 161 ASN B C 1
ATOM 3812 O O . ASN B 1 161 ? 0.424 109.257 19.329 1 92.16 161 ASN B O 1
ATOM 3816 N N . SER B 1 162 ? 0.979 108.132 21.174 1 89.47 162 SER B N 1
ATOM 3817 C CA . SER B 1 162 ? -0.141 107.23 20.929 1 89.47 162 SER B CA 1
ATOM 3818 C C . SER B 1 162 ? -1.45 107.823 21.438 1 89.47 162 SER B C 1
ATOM 3820 O O . SER B 1 162 ? -1.487 108.433 22.509 1 89.47 162 SER B O 1
ATOM 3822 N N . SER B 1 163 ? -2.496 107.636 20.651 1 93.22 163 SER B N 1
ATOM 3823 C CA . SER B 1 163 ? -3.806 108.129 21.064 1 93.22 163 SER B CA 1
ATOM 3824 C C . SER B 1 163 ? -4.414 107.242 22.146 1 93.22 163 SER B C 1
ATOM 3826 O O . SER B 1 163 ? -4.057 106.068 22.268 1 93.22 163 SER B O 1
ATOM 3828 N N . ARG B 1 164 ? -5.258 107.753 23.03 1 92.52 164 ARG B N 1
ATOM 3829 C CA . ARG B 1 164 ? -5.943 106.968 24.052 1 92.52 164 ARG B CA 1
ATOM 3830 C C . ARG B 1 164 ? -6.711 105.808 23.428 1 92.52 164 ARG B C 1
ATOM 3832 O O . ARG B 1 164 ? -6.778 104.72 24.003 1 92.52 164 ARG B O 1
ATOM 3839 N N . ALA B 1 165 ? -7.259 106.065 22.152 1 91.49 165 ALA B N 1
ATOM 3840 C CA . ALA B 1 165 ? -8.034 105.056 21.434 1 91.49 165 ALA B CA 1
ATOM 3841 C C . ALA B 1 165 ? -7.148 103.893 20.998 1 91.49 165 ALA B C 1
ATOM 3843 O O . ALA B 1 165 ? -7.568 102.734 21.042 1 91.49 165 ALA B O 1
ATOM 3844 N N . ASP B 1 166 ? -5.902 104.165 20.642 1 91.99 166 ASP B N 1
ATOM 3845 C CA . ASP B 1 166 ? -4.96 103.133 20.22 1 91.99 166 ASP B CA 1
ATOM 3846 C C . ASP B 1 166 ? -4.52 102.275 21.404 1 91.99 166 ASP B C 1
ATOM 3848 O O . ASP B 1 166 ? -4.365 101.059 21.272 1 91.99 166 ASP B O 1
ATOM 3852 N N . VAL B 1 167 ? -4.387 102.902 22.532 1 91.63 167 VAL B N 1
ATOM 3853 C CA . VAL B 1 167 ? -3.97 102.195 23.739 1 91.63 167 VAL B CA 1
ATOM 3854 C C . VAL B 1 167 ? -5.092 101.274 24.212 1 91.63 167 VAL B C 1
ATOM 3856 O O . VAL B 1 167 ? -4.845 100.124 24.583 1 91.63 167 VAL B O 1
ATOM 3859 N N . GLU B 1 168 ? -6.335 101.747 24.099 1 92.34 168 GLU B N 1
ATOM 3860 C CA . GLU B 1 168 ? -7.475 100.946 24.534 1 92.34 168 GLU B CA 1
ATOM 3861 C C . GLU B 1 168 ? -7.706 99.762 23.598 1 92.34 168 GLU B C 1
ATOM 3863 O O . GLU B 1 168 ? -8.074 98.674 24.045 1 92.34 168 GLU B O 1
ATOM 3868 N N . LYS B 1 169 ? -7.433 99.933 22.36 1 93.6 169 LYS B N 1
ATOM 3869 C CA . LYS B 1 169 ? -7.576 98.864 21.376 1 93.6 169 LYS B CA 1
ATOM 3870 C C . LYS B 1 169 ? -6.514 97.787 21.577 1 93.6 169 LYS B C 1
ATOM 3872 O O . LYS B 1 169 ? -6.81 96.593 21.496 1 93.6 169 LYS B O 1
ATOM 3877 N N . ALA B 1 170 ? -5.34 98.103 21.876 1 92.87 170 ALA B N 1
ATOM 3878 C CA . ALA B 1 170 ? -4.244 97.169 22.121 1 92.87 170 ALA B CA 1
ATOM 3879 C C . ALA B 1 170 ? -4.467 96.389 23.414 1 92.87 170 ALA B C 1
ATOM 3881 O O . ALA B 1 170 ? -4.136 95.204 23.496 1 92.87 170 ALA B O 1
ATOM 3882 N N . ARG B 1 171 ? -5.042 97.049 24.409 1 93.83 171 ARG B N 1
ATOM 3883 C CA . ARG B 1 171 ? -5.334 96.402 25.685 1 93.83 171 ARG B CA 1
ATOM 3884 C C . ARG B 1 171 ? -6.415 95.338 25.525 1 93.83 171 ARG B C 1
ATOM 3886 O O . ARG B 1 171 ? -6.301 94.242 26.078 1 93.83 171 ARG B O 1
ATOM 3893 N N . THR B 1 172 ? -7.439 95.696 24.713 1 95.12 172 THR B N 1
ATOM 3894 C CA . THR B 1 172 ? -8.531 94.759 24.472 1 95.12 172 THR B CA 1
ATOM 3895 C C . THR B 1 172 ? -8.05 93.567 23.651 1 95.12 172 THR B C 1
ATOM 3897 O O . THR B 1 172 ? -8.43 92.426 23.922 1 95.12 172 THR B O 1
ATOM 3900 N N . ALA B 1 173 ? -7.172 93.814 22.729 1 93.44 173 ALA B N 1
ATOM 3901 C CA . ALA B 1 173 ? -6.623 92.749 21.894 1 93.44 173 ALA B CA 1
ATOM 3902 C C . ALA B 1 173 ? -5.727 91.82 22.709 1 93.44 173 ALA B C 1
ATOM 3904 O O . ALA B 1 173 ? -5.774 90.599 22.542 1 93.44 173 ALA B O 1
ATOM 3905 N N . ALA B 1 174 ? -4.954 92.293 23.57 1 92.85 174 ALA B N 1
ATOM 3906 C CA . ALA B 1 174 ? -4.066 91.501 24.418 1 92.85 174 ALA B CA 1
ATOM 3907 C C . ALA B 1 174 ? -4.864 90.63 25.384 1 92.85 174 ALA B C 1
ATOM 3909 O O . ALA B 1 174 ? -4.492 89.484 25.647 1 92.85 174 ALA B O 1
ATOM 3910 N N . ALA B 1 175 ? -5.926 91.243 25.86 1 94.14 175 ALA B N 1
ATOM 3911 C CA . ALA B 1 175 ? -6.779 90.491 26.776 1 94.14 175 ALA B CA 1
ATOM 3912 C C . ALA B 1 175 ? -7.471 89.336 26.058 1 94.14 175 ALA B C 1
ATOM 3914 O O . ALA B 1 175 ? -7.616 88.246 26.617 1 94.14 175 ALA B O 1
ATOM 3915 N N . ALA B 1 176 ? -7.827 89.6 24.843 1 95.66 176 ALA B N 1
ATOM 3916 C CA . ALA B 1 176 ? -8.508 88.576 24.055 1 95.66 176 ALA B CA 1
ATOM 3917 C C . ALA B 1 176 ? -7.56 87.434 23.702 1 95.66 176 ALA B C 1
ATOM 3919 O O . ALA B 1 176 ? -7.938 86.262 23.769 1 95.66 176 ALA B O 1
ATOM 3920 N N . ARG B 1 177 ? -6.334 87.775 23.347 1 95.42 177 ARG B N 1
ATOM 3921 C CA . ARG B 1 177 ? -5.355 86.756 22.982 1 95.42 177 ARG B CA 1
ATOM 3922 C C . ARG B 1 177 ? -4.907 85.964 24.206 1 95.42 177 ARG B C 1
ATOM 3924 O O . ARG B 1 177 ? -4.617 84.77 24.107 1 95.42 177 ARG B O 1
ATOM 3931 N N . LYS B 1 178 ? -4.843 86.626 25.285 1 92.87 178 LYS B N 1
ATOM 3932 C CA . LYS B 1 178 ? -4.508 85.933 26.526 1 92.87 178 LYS B CA 1
ATOM 3933 C C . LYS B 1 178 ? -5.566 84.89 26.877 1 92.87 178 LYS B C 1
ATOM 3935 O O . LYS B 1 178 ? -5.234 83.771 27.273 1 92.87 178 LYS B O 1
ATOM 3940 N N . ARG B 1 179 ? -6.824 85.305 26.724 1 95.98 179 ARG B N 1
ATOM 3941 C CA . ARG B 1 179 ? -7.919 84.378 26.988 1 95.98 179 ARG B CA 1
ATOM 3942 C C . ARG B 1 179 ? -7.883 83.198 26.023 1 95.98 179 ARG B C 1
ATOM 3944 O O . ARG B 1 179 ? -8.111 82.054 26.423 1 95.98 179 ARG B O 1
ATOM 3951 N N . ALA B 1 180 ? -7.531 83.455 24.813 1 94.45 180 ALA B N 1
ATOM 3952 C CA . ALA B 1 180 ? -7.444 82.402 23.804 1 94.45 180 ALA B CA 1
ATOM 3953 C C . ALA B 1 180 ? -6.316 81.426 24.125 1 94.45 180 ALA B C 1
ATOM 3955 O O . ALA B 1 180 ? -6.459 80.217 23.93 1 94.45 180 ALA B O 1
ATOM 3956 N N . ALA B 1 181 ? -5.241 81.895 24.548 1 94.22 181 ALA B N 1
ATOM 3957 C CA . ALA B 1 181 ? -4.102 81.06 24.92 1 94.22 181 ALA B CA 1
ATOM 3958 C C . ALA B 1 181 ? -4.432 80.189 26.128 1 94.22 181 ALA B C 1
ATOM 3960 O O . ALA B 1 181 ? -4.018 79.029 26.197 1 94.22 181 ALA B O 1
ATOM 3961 N N . GLU B 1 182 ? -5.224 80.797 27.045 1 94.74 182 GLU B N 1
ATOM 3962 C CA . GLU B 1 182 ? -5.635 80.035 28.221 1 94.74 182 GLU B CA 1
ATOM 3963 C C . GLU B 1 182 ? -6.604 78.918 27.843 1 94.74 182 GLU B C 1
ATOM 3965 O O . GLU B 1 182 ? -6.519 77.809 28.376 1 94.74 182 GLU B O 1
ATOM 3970 N N . ASP B 1 183 ? -7.441 79.225 26.911 1 95.26 183 ASP B N 1
ATOM 3971 C CA . ASP B 1 183 ? -8.399 78.225 26.449 1 95.26 183 ASP B CA 1
ATOM 3972 C C . ASP B 1 183 ? -7.693 77.089 25.712 1 95.26 183 ASP B C 1
ATOM 3974 O O . ASP B 1 183 ? -8.022 75.917 25.906 1 95.26 183 ASP B O 1
ATOM 3978 N N . SER B 1 184 ? -6.749 77.422 24.918 1 95.02 184 SER B N 1
ATOM 3979 C CA . SER B 1 184 ? -6.021 76.409 24.16 1 95.02 184 SER B CA 1
ATOM 3980 C C . SER B 1 184 ? -5.156 75.549 25.075 1 95.02 184 SER B C 1
ATOM 3982 O O . SER B 1 184 ? -4.981 74.354 24.829 1 95.02 184 SER B O 1
ATOM 3984 N N . ARG B 1 185 ? -4.631 76.135 26.052 1 93.34 185 ARG B N 1
ATOM 3985 C CA . ARG B 1 185 ? -3.856 75.38 27.031 1 93.34 185 ARG B CA 1
ATOM 3986 C C . ARG B 1 185 ? -4.737 74.384 27.777 1 93.34 185 ARG B C 1
ATOM 3988 O O . ARG B 1 185 ? -4.336 73.24 28.004 1 93.34 185 ARG B O 1
ATOM 3995 N N . ALA B 1 186 ? -5.946 74.928 28.174 1 93.42 186 ALA B N 1
ATOM 3996 C CA . ALA B 1 186 ? -6.894 74.048 28.853 1 93.42 186 ALA B CA 1
ATOM 3997 C C . ALA B 1 186 ? -7.292 72.877 27.958 1 93.42 186 ALA B C 1
ATOM 3999 O O . ALA B 1 186 ? -7.434 71.747 28.431 1 93.42 186 ALA B O 1
ATOM 4000 N N . ASP B 1 187 ? -7.401 73.179 26.727 1 94.26 187 ASP B N 1
ATOM 4001 C CA . ASP B 1 187 ? -7.751 72.14 25.763 1 94.26 187 ASP B CA 1
ATOM 4002 C C . ASP B 1 187 ? -6.618 71.128 25.609 1 94.26 187 ASP B C 1
ATOM 4004 O O . ASP B 1 187 ? -6.861 69.921 25.543 1 94.26 187 ASP B O 1
ATOM 4008 N N . PHE B 1 188 ? -5.436 71.571 25.463 1 92.91 188 PHE B N 1
ATOM 4009 C CA . PHE B 1 188 ? -4.268 70.706 25.342 1 92.91 188 PHE B CA 1
ATOM 4010 C C . PHE B 1 188 ? -4.147 69.788 26.553 1 92.91 188 PHE B C 1
ATOM 4012 O O . PHE B 1 188 ? -3.916 68.586 26.406 1 92.91 188 PHE B O 1
ATOM 4019 N N . VAL B 1 189 ? -4.353 70.327 27.784 1 92.26 189 VAL B N 1
ATOM 4020 C CA . VAL B 1 189 ? -4.268 69.543 29.012 1 92.26 189 VAL B CA 1
ATOM 4021 C C . VAL B 1 189 ? -5.348 68.465 29.013 1 92.26 189 VAL B C 1
ATOM 4023 O O . VAL B 1 189 ? -5.094 67.323 29.404 1 92.26 189 VAL B O 1
ATOM 4026 N N . GLY B 1 190 ? -6.512 68.89 28.566 1 93.37 190 GLY B N 1
ATOM 4027 C CA . GLY B 1 190 ? -7.595 67.923 28.471 1 93.37 190 GLY B CA 1
ATOM 4028 C C . GLY B 1 190 ? -7.3 66.791 27.505 1 93.37 190 GLY B C 1
ATOM 4029 O O . GLY B 1 190 ? -7.561 65.625 27.809 1 93.37 190 GLY B O 1
ATOM 4030 N N . GLN B 1 191 ? -6.762 67.1 26.333 1 93.94 191 GLN B N 1
ATOM 4031 C CA . GLN B 1 191 ? -6.426 66.094 25.331 1 93.94 191 GLN B CA 1
ATOM 4032 C C . GLN B 1 191 ? -5.291 65.195 25.813 1 93.94 191 GLN B C 1
ATOM 4034 O O . GLN B 1 191 ? -5.303 63.986 25.57 1 93.94 191 GLN B O 1
ATOM 4039 N N . ARG B 1 192 ? -4.326 65.729 26.382 1 91.96 192 ARG B N 1
ATOM 4040 C CA . ARG B 1 192 ? -3.195 64.977 26.916 1 91.96 192 ARG B CA 1
ATOM 4041 C C . ARG B 1 192 ? -3.654 63.967 27.962 1 91.96 192 ARG B C 1
ATOM 4043 O O . ARG B 1 192 ? -3.256 62.801 27.923 1 91.96 192 ARG B O 1
ATOM 4050 N N . ASP B 1 193 ? -4.468 64.476 28.969 1 93.86 193 ASP B N 1
ATOM 4051 C CA . ASP B 1 193 ? -4.978 63.59 30.012 1 93.86 193 ASP B CA 1
ATOM 4052 C C . ASP B 1 193 ? -5.837 62.478 29.415 1 93.86 193 ASP B C 1
ATOM 4054 O O . ASP B 1 193 ? -5.803 61.339 29.886 1 93.86 193 ASP B O 1
ATOM 4058 N N . GLY B 1 194 ? -6.588 62.896 28.403 1 94.92 194 GLY B N 1
ATOM 4059 C CA . GLY B 1 194 ? -7.372 61.892 27.702 1 94.92 194 GLY B CA 1
ATOM 4060 C C . GLY B 1 194 ? -6.519 60.848 27.006 1 94.92 194 GLY B C 1
ATOM 4061 O O . GLY B 1 194 ? -6.824 59.655 27.057 1 94.92 194 GLY B O 1
ATOM 4062 N N . PHE B 1 195 ? -5.489 61.204 26.394 1 95.02 195 PHE B N 1
ATOM 4063 C CA . PHE B 1 195 ? -4.578 60.291 25.714 1 95.02 195 PHE B CA 1
ATOM 4064 C C . PHE B 1 195 ? -3.905 59.356 26.711 1 95.02 195 PHE B C 1
ATOM 4066 O O . PHE B 1 195 ? -3.758 58.161 26.448 1 95.02 195 PHE B O 1
ATOM 4073 N N . ASN B 1 196 ? -3.439 59.9 27.843 1 93.96 196 ASN B N 1
ATOM 4074 C CA . ASN B 1 196 ? -2.792 59.077 28.86 1 93.96 196 ASN B CA 1
ATOM 4075 C C . ASN B 1 196 ? -3.714 57.962 29.347 1 93.96 196 ASN B C 1
ATOM 4077 O O . ASN B 1 196 ? -3.267 56.837 29.575 1 93.96 196 ASN B O 1
ATOM 4081 N N . ARG B 1 197 ? -4.952 58.236 29.468 1 95.65 197 ARG B N 1
ATOM 4082 C CA . ARG B 1 197 ? -5.923 57.222 29.867 1 95.65 197 ARG B CA 1
ATOM 4083 C C . ARG B 1 197 ? -6.087 56.163 28.783 1 95.65 197 ARG B C 1
ATOM 4085 O O . ARG B 1 197 ? -6.104 54.965 29.076 1 95.65 197 ARG B O 1
ATOM 4092 N N . GLU B 1 198 ? -6.196 56.626 27.552 1 94.79 198 GLU B N 1
ATOM 4093 C CA . GLU B 1 198 ? -6.374 55.706 26.433 1 94.79 198 GLU B CA 1
ATOM 4094 C C . GLU B 1 198 ? -5.142 54.828 26.238 1 94.79 198 GLU B C 1
ATOM 4096 O O . GLU B 1 198 ? -5.259 53.658 25.867 1 94.79 198 GLU B O 1
ATOM 4101 N N . GLN B 1 199 ? -4.015 55.427 26.4 1 94.22 199 GLN B N 1
ATOM 4102 C CA . GLN B 1 199 ? -2.766 54.682 26.285 1 94.22 199 GLN B CA 1
ATOM 4103 C C . GLN B 1 199 ? -2.68 53.585 27.342 1 94.22 199 GLN B C 1
ATOM 4105 O O . GLN B 1 199 ? -2.31 52.449 27.038 1 94.22 199 GLN B O 1
ATOM 4110 N N . ALA B 1 200 ? -3 53.939 28.608 1 93.08 200 ALA B N 1
ATOM 4111 C CA . ALA B 1 200 ? -3.012 52.948 29.681 1 93.08 200 ALA B CA 1
ATOM 4112 C C . ALA B 1 200 ? -3.998 51.823 29.378 1 93.08 200 ALA B C 1
ATOM 4114 O O . ALA B 1 200 ? -3.68 50.645 29.559 1 93.08 200 ALA B O 1
ATOM 4115 N N . ASP B 1 201 ? -5.182 52.209 28.888 1 94.76 201 ASP B N 1
ATOM 4116 C CA . ASP B 1 201 ? -6.193 51.213 28.547 1 94.76 201 ASP B CA 1
ATOM 4117 C C . ASP B 1 201 ? -5.713 50.308 27.415 1 94.76 201 ASP B C 1
ATOM 4119 O O . ASP B 1 201 ? -5.923 49.094 27.453 1 94.76 201 ASP B O 1
ATOM 4123 N N . HIS B 1 202 ? -5.122 50.92 26.49 1 94.28 202 HIS B N 1
ATOM 4124 C CA . HIS B 1 202 ? -4.633 50.178 25.332 1 94.28 202 HIS B CA 1
ATOM 4125 C C . HIS B 1 202 ? -3.608 49.127 25.744 1 94.28 202 HIS B C 1
ATOM 4127 O O . HIS B 1 202 ? -3.755 47.948 25.415 1 94.28 202 HIS B O 1
ATOM 4133 N N . PHE B 1 203 ? -2.628 49.445 26.499 1 93.14 203 PHE B N 1
ATOM 4134 C CA . PHE B 1 203 ? -1.477 48.581 26.732 1 93.14 203 PHE B CA 1
ATOM 4135 C C . PHE B 1 203 ? -1.71 47.682 27.941 1 93.14 203 PHE B C 1
ATOM 4137 O O . PHE B 1 203 ? -1.065 46.641 28.08 1 93.14 203 PHE B O 1
ATOM 4144 N N . TYR B 1 204 ? -2.707 47.99 28.823 1 92.91 204 TYR B N 1
ATOM 4145 C CA . TYR B 1 204 ? -2.879 47.206 30.041 1 92.91 204 TYR B CA 1
ATOM 4146 C C . TYR B 1 204 ? -4.192 46.434 30.011 1 92.91 204 TYR B C 1
ATOM 4148 O O . TYR B 1 204 ? -4.397 45.514 30.807 1 92.91 204 TYR B O 1
ATOM 4156 N N . SER B 1 205 ? -5.108 46.766 29.055 1 94.23 205 SER B N 1
ATOM 4157 C CA . SER B 1 205 ? -6.404 46.097 29.064 1 94.23 205 SER B CA 1
ATOM 4158 C C . SER B 1 205 ? -6.766 45.573 27.678 1 94.23 205 SER B C 1
ATOM 4160 O O . SER B 1 205 ? -6.846 44.361 27.468 1 94.23 205 SER B O 1
ATOM 4162 N N . VAL B 1 206 ? -6.803 46.446 26.678 1 95 206 VAL B N 1
ATOM 4163 C CA . VAL B 1 206 ? -7.35 46.093 25.372 1 95 206 VAL B CA 1
ATOM 4164 C C . VAL B 1 206 ? -6.426 45.096 24.677 1 95 206 VAL B C 1
ATOM 4166 O O . VAL B 1 206 ? -6.858 44.009 24.284 1 95 206 VAL B O 1
ATOM 4169 N N . MET B 1 207 ? -5.138 45.471 24.58 1 94.41 207 MET B N 1
ATOM 4170 C CA . MET B 1 207 ? -4.207 44.62 23.844 1 94.41 207 MET B CA 1
ATOM 4171 C C . MET B 1 207 ? -3.944 43.321 24.6 1 94.41 207 MET B C 1
ATOM 4173 O O . MET B 1 207 ? -3.947 42.241 24.007 1 94.41 207 MET B O 1
ATOM 4177 N N . PRO B 1 208 ? -3.749 43.353 25.899 1 94.64 208 PRO B N 1
ATOM 4178 C CA . PRO B 1 208 ? -3.567 42.099 26.635 1 94.64 208 PRO B CA 1
ATOM 4179 C C . PRO B 1 208 ? -4.758 41.154 26.495 1 94.64 208 PRO B C 1
ATOM 4181 O O . PRO B 1 208 ? -4.577 39.942 26.355 1 94.64 208 PRO B O 1
ATOM 4184 N N . ALA B 1 209 ? -5.996 41.671 26.517 1 95.69 209 ALA B N 1
ATOM 4185 C CA . ALA B 1 209 ? -7.185 40.842 26.341 1 95.69 209 ALA B CA 1
ATOM 4186 C C . ALA B 1 209 ? -7.218 40.219 24.948 1 95.69 209 ALA B C 1
ATOM 4188 O O . ALA B 1 209 ? -7.581 39.051 24.792 1 95.69 209 ALA B O 1
ATOM 4189 N N . LEU B 1 210 ? -6.887 41.019 23.981 1 96.99 210 LEU B N 1
ATOM 4190 C CA . LEU B 1 210 ? -6.836 40.535 22.606 1 96.99 210 LEU B CA 1
ATOM 4191 C C . LEU B 1 210 ? -5.801 39.424 22.459 1 96.99 210 LEU B C 1
ATOM 4193 O O . LEU B 1 210 ? -6.07 38.398 21.83 1 96.99 210 LEU B O 1
ATOM 4197 N N . PHE B 1 211 ? -4.625 39.581 23.037 1 97.23 211 PHE B N 1
ATOM 4198 C CA . PHE B 1 211 ? -3.552 38.599 22.939 1 97.23 211 PHE B CA 1
ATOM 4199 C C . PHE B 1 211 ? -3.926 37.314 23.669 1 97.23 211 PHE B C 1
ATOM 4201 O O . PHE B 1 211 ? -3.531 36.222 23.257 1 97.23 211 PHE B O 1
ATOM 4208 N N . HIS B 1 212 ? -4.679 37.471 24.764 1 96.43 212 HIS B N 1
ATOM 4209 C CA . HIS B 1 212 ? -5.176 36.281 25.446 1 96.43 212 HIS B CA 1
ATOM 4210 C C . HIS B 1 212 ? -6.09 35.466 24.537 1 96.43 212 HIS B C 1
ATOM 4212 O O . HIS B 1 212 ? -5.992 34.238 24.49 1 96.43 212 HIS B O 1
ATOM 4218 N N . GLU B 1 213 ? -6.948 36.111 23.821 1 97.12 213 GLU B N 1
ATOM 4219 C CA . GLU B 1 213 ? -7.854 35.427 22.903 1 97.12 213 GLU B CA 1
ATOM 4220 C C . GLU B 1 213 ? -7.09 34.784 21.75 1 97.12 213 GLU B C 1
ATOM 4222 O O . GLU B 1 213 ? -7.416 33.673 21.325 1 97.12 213 GLU B O 1
ATOM 4227 N N . LEU B 1 214 ? -6.111 35.488 21.26 1 97.61 214 LEU B N 1
ATOM 4228 C CA . LEU B 1 214 ? -5.292 34.946 20.181 1 97.61 214 LEU B CA 1
ATOM 4229 C C . LEU B 1 214 ? -4.509 33.726 20.653 1 97.61 214 LEU B C 1
ATOM 4231 O O . LEU B 1 214 ? -4.342 32.762 19.903 1 97.61 214 LEU B O 1
ATOM 4235 N N . GLU B 1 215 ? -3.998 33.804 21.834 1 97.5 215 GLU B N 1
ATOM 4236 C CA . GLU B 1 215 ? -3.292 32.672 22.427 1 97.5 215 GLU B CA 1
ATOM 4237 C C . GLU B 1 215 ? -4.211 31.461 22.566 1 97.5 215 GLU B C 1
ATOM 4239 O O . GLU B 1 215 ? -3.799 30.33 22.303 1 97.5 215 GLU B O 1
ATOM 4244 N N . GLU B 1 216 ? -5.46 31.696 23.014 1 97.1 216 GLU B N 1
ATOM 4245 C CA . GLU B 1 216 ? -6.435 30.615 23.13 1 97.1 216 GLU B CA 1
ATOM 4246 C C . GLU B 1 216 ? -6.738 29.998 21.767 1 97.1 216 GLU B C 1
ATOM 4248 O O . GLU B 1 216 ? -6.87 28.778 21.648 1 97.1 216 GLU B O 1
ATOM 4253 N N . MET B 1 217 ? -6.902 30.794 20.788 1 97.04 217 MET B N 1
ATOM 4254 C CA . MET B 1 217 ? -7.128 30.303 19.432 1 97.04 217 MET B CA 1
ATOM 4255 C C . MET B 1 217 ? -5.97 29.425 18.971 1 97.04 217 MET B C 1
ATOM 4257 O O . MET B 1 217 ? -6.186 28.362 18.386 1 97.04 217 MET B O 1
ATOM 4261 N N . GLU B 1 218 ? -4.76 29.902 19.256 1 97 218 GLU B N 1
ATOM 4262 C CA . GLU B 1 218 ? -3.565 29.15 18.885 1 97 218 GLU B CA 1
ATOM 4263 C C . GLU B 1 218 ? -3.5 27.817 19.624 1 97 218 GLU B C 1
ATOM 4265 O O . GLU B 1 218 ? -3.17 26.788 19.031 1 97 218 GLU B O 1
ATOM 4270 N N . ALA B 1 219 ? -3.743 27.844 20.907 1 97.15 219 ALA B N 1
ATOM 4271 C CA . ALA B 1 219 ? -3.756 26.614 21.694 1 97.15 219 ALA B CA 1
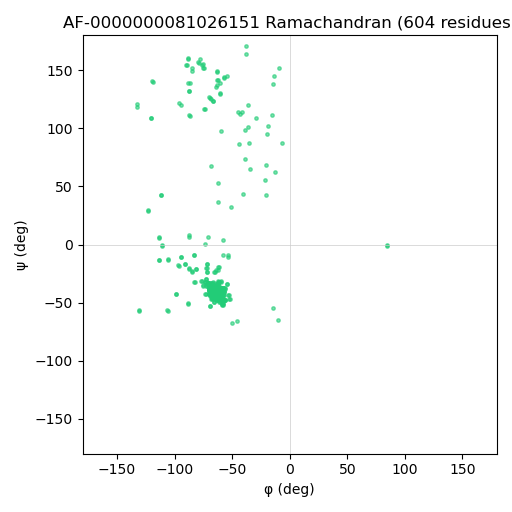ATOM 4272 C C . ALA B 1 219 ? -4.774 25.62 21.142 1 97.15 219 ALA B C 1
ATOM 4274 O O . ALA B 1 219 ? -4.515 24.415 21.1 1 97.15 219 ALA B O 1
ATOM 4275 N N . CYS B 1 220 ? -5.925 26.114 20.76 1 97.22 220 CYS B N 1
ATOM 4276 C CA . CYS B 1 220 ? -6.953 25.26 20.175 1 97.22 220 CYS B CA 1
ATOM 4277 C C . CYS B 1 220 ? -6.478 24.661 18.856 1 97.22 220 CYS B C 1
ATOM 4279 O O . CYS B 1 220 ? -6.686 23.474 18.599 1 97.22 220 CYS B O 1
ATOM 4281 N N . ARG B 1 221 ? -5.892 25.489 18.038 1 96.96 221 ARG B N 1
ATOM 4282 C CA . ARG B 1 221 ? -5.371 25.009 16.762 1 96.96 221 ARG B CA 1
ATOM 4283 C C . ARG B 1 221 ? -4.354 23.892 16.97 1 96.96 221 ARG B C 1
ATOM 4285 O O . ARG B 1 221 ? -4.388 22.876 16.273 1 96.96 221 ARG B O 1
ATOM 4292 N N . LEU B 1 222 ? -3.473 24.058 17.912 1 97.72 222 LEU B N 1
ATOM 4293 C CA . LEU B 1 222 ? -2.446 23.065 18.207 1 97.72 222 LEU B CA 1
ATOM 4294 C C . LEU B 1 222 ? -3.072 21.769 18.711 1 97.72 222 LEU B C 1
ATOM 4296 O O . LEU B 1 222 ? -2.622 20.678 18.353 1 97.72 222 LEU B O 1
ATOM 4300 N N . SER B 1 223 ? -4.099 21.914 19.549 1 97.09 223 SER B N 1
ATOM 4301 C CA . SER B 1 223 ? -4.821 20.736 20.017 1 97.09 223 SER B CA 1
ATOM 4302 C C . SER B 1 223 ? -5.448 19.973 18.855 1 97.09 223 SER B C 1
ATOM 4304 O O . SER B 1 223 ? -5.473 18.741 18.855 1 97.09 223 SER B O 1
ATOM 4306 N N . LYS B 1 224 ? -5.966 20.699 17.927 1 96.18 224 LYS B N 1
ATOM 4307 C CA . LYS B 1 224 ? -6.568 20.068 16.755 1 96.18 224 LYS B CA 1
ATOM 4308 C C . LYS B 1 224 ? -5.512 19.366 15.906 1 96.18 224 LYS B C 1
ATOM 4310 O O . LYS B 1 224 ? -5.765 18.292 15.355 1 96.18 224 LYS B O 1
ATOM 4315 N N . VAL B 1 225 ? -4.361 19.971 15.747 1 96.44 225 VAL B N 1
ATOM 4316 C CA . VAL B 1 225 ? -3.266 19.323 15.033 1 96.44 225 VAL B CA 1
ATOM 4317 C C . VAL B 1 225 ? -2.936 17.987 15.694 1 96.44 225 VAL B C 1
ATOM 4319 O O . VAL B 1 225 ? -2.764 16.975 15.01 1 96.44 225 VAL B O 1
ATOM 4322 N N . ARG B 1 226 ? -2.808 17.996 17.032 1 97.75 226 ARG B N 1
ATOM 4323 C CA . ARG B 1 226 ? -2.563 16.767 17.78 1 97.75 226 ARG B CA 1
ATOM 4324 C C . ARG B 1 226 ? -3.643 15.729 17.496 1 97.75 226 ARG B C 1
ATOM 4326 O O . ARG B 1 226 ? -3.337 14.567 17.219 1 97.75 226 ARG B O 1
ATOM 4333 N N . GLU B 1 227 ? -4.852 16.165 17.558 1 96.84 227 GLU B N 1
ATOM 4334 C CA . GLU B 1 227 ? -5.998 15.281 17.364 1 96.84 227 GLU B CA 1
ATOM 4335 C C . GLU B 1 227 ? -5.979 14.648 15.976 1 96.84 227 GLU B C 1
ATOM 4337 O O . GLU B 1 227 ? -6.154 13.436 15.838 1 96.84 227 GLU B O 1
ATOM 4342 N N . TYR B 1 228 ? -5.758 15.443 15.001 1 95.72 228 TYR B N 1
ATOM 4343 C CA . TYR B 1 228 ? -5.876 14.949 13.633 1 95.72 228 TYR B CA 1
ATOM 4344 C C . TYR B 1 228 ? -4.68 14.081 13.261 1 95.72 228 TYR B C 1
ATOM 4346 O O . TYR B 1 228 ? -4.818 13.109 12.515 1 95.72 228 TYR B O 1
ATOM 4354 N N . LEU B 1 229 ? -3.47 14.393 13.733 1 96.19 229 LEU B N 1
ATOM 4355 C CA . LEU B 1 229 ? -2.321 13.517 13.531 1 96.19 229 LEU B CA 1
ATOM 4356 C C . LEU B 1 229 ? -2.54 12.168 14.208 1 96.19 229 LEU B C 1
ATOM 4358 O O . LEU B 1 229 ? -2.173 11.127 13.659 1 96.19 229 LEU B O 1
ATOM 4362 N N . ARG B 1 230 ? -3.188 12.269 15.396 1 97.35 230 ARG B N 1
ATOM 4363 C CA . ARG B 1 230 ? -3.504 11.035 16.108 1 97.35 230 ARG B CA 1
ATOM 4364 C C . ARG B 1 230 ? -4.53 10.208 15.341 1 97.35 230 ARG B C 1
ATOM 4366 O O . ARG B 1 230 ? -4.402 8.985 15.244 1 97.35 230 ARG B O 1
ATOM 4373 N N . ARG B 1 231 ? -5.528 10.859 14.838 1 96.68 231 ARG B N 1
ATOM 4374 C CA . ARG B 1 231 ? -6.549 10.172 14.054 1 96.68 231 ARG B CA 1
ATOM 4375 C C . ARG B 1 231 ? -5.946 9.542 12.803 1 96.68 231 ARG B C 1
ATOM 4377 O O . ARG B 1 231 ? -6.367 8.463 12.38 1 96.68 231 ARG B O 1
ATOM 4384 N N . TYR B 1 232 ? -5.027 10.251 12.235 1 96.89 232 TYR B N 1
ATOM 4385 C CA . TYR B 1 232 ? -4.305 9.728 11.081 1 96.89 232 TYR B CA 1
ATOM 4386 C C . TYR B 1 232 ? -3.606 8.418 11.423 1 96.89 232 TYR B C 1
ATOM 4388 O O . TYR B 1 232 ? -3.772 7.417 10.721 1 96.89 232 TYR B O 1
ATOM 4396 N N . ALA B 1 233 ? -2.823 8.355 12.473 1 97.41 233 ALA B N 1
ATOM 4397 C CA . ALA B 1 233 ? -2.11 7.153 12.897 1 97.41 233 ALA B CA 1
ATOM 4398 C C . ALA B 1 233 ? -3.085 6.038 13.265 1 97.41 233 ALA B C 1
ATOM 4400 O O . ALA B 1 233 ? -2.896 4.885 12.871 1 97.41 233 ALA B O 1
ATOM 4401 N N . ASP B 1 234 ? -4.147 6.395 13.931 1 97.08 234 ASP B N 1
ATOM 4402 C CA . ASP B 1 234 ? -5.112 5.411 14.413 1 97.08 234 ASP B CA 1
ATOM 4403 C C . ASP B 1 234 ? -5.858 4.76 13.251 1 97.08 234 ASP B C 1
ATOM 4405 O O . ASP B 1 234 ? -6.195 3.575 13.309 1 97.08 234 ASP B O 1
ATOM 4409 N N . ALA B 1 235 ? -6.195 5.551 12.286 1 96.6 235 ALA B N 1
ATOM 4410 C CA . ALA B 1 235 ? -6.892 5.012 11.121 1 96.6 235 ALA B CA 1
ATOM 4411 C C . ALA B 1 235 ? -6.079 3.903 10.459 1 96.6 235 ALA B C 1
ATOM 4413 O O . ALA B 1 235 ? -6.63 2.872 10.064 1 96.6 235 ALA B O 1
ATOM 4414 N N . GLU B 1 236 ? -4.794 4.062 10.345 1 96.27 236 GLU B N 1
ATOM 4415 C CA . GLU B 1 236 ? -3.92 3.067 9.73 1 96.27 236 GLU B CA 1
ATOM 4416 C C . GLU B 1 236 ? -3.737 1.856 10.64 1 96.27 236 GLU B C 1
ATOM 4418 O O . GLU B 1 236 ? -3.747 0.715 10.173 1 96.27 236 GLU B O 1
ATOM 4423 N N . LEU B 1 237 ? -3.545 2.104 11.938 1 97.16 237 LEU B N 1
ATOM 4424 C CA . LEU B 1 237 ? -3.328 1.032 12.904 1 97.16 237 LEU B CA 1
ATOM 4425 C C . LEU B 1 237 ? -4.535 0.102 12.964 1 97.16 237 LEU B C 1
ATOM 4427 O O . LEU B 1 237 ? -4.384 -1.107 13.155 1 97.16 237 LEU B O 1
ATOM 4431 N N . LYS B 1 238 ? -5.691 0.609 12.761 1 95.92 238 LYS B N 1
ATOM 4432 C CA . LYS B 1 238 ? -6.93 -0.155 12.886 1 95.92 238 LYS B CA 1
ATOM 4433 C C . LYS B 1 238 ? -7.08 -1.15 11.739 1 95.92 238 LYS B C 1
ATOM 4435 O O . LYS B 1 238 ? -7.766 -2.165 11.877 1 95.92 238 LYS B O 1
ATOM 4440 N N . VAL B 1 239 ? -6.452 -0.907 10.651 1 96.15 239 VAL B N 1
ATOM 4441 C CA . VAL B 1 239 ? -6.619 -1.733 9.46 1 96.15 239 VAL B CA 1
ATOM 4442 C C . VAL B 1 239 ? -5.64 -2.905 9.503 1 96.15 239 VAL B C 1
ATOM 4444 O O . VAL B 1 239 ? -5.856 -3.926 8.846 1 96.15 239 VAL B O 1
ATOM 4447 N N . LEU B 1 240 ? -4.523 -2.859 10.285 1 96.46 240 LEU B N 1
ATOM 4448 C CA . LEU B 1 240 ? -3.414 -3.807 10.264 1 96.46 240 LEU B CA 1
ATOM 4449 C C . LEU B 1 240 ? -3.881 -5.199 10.677 1 96.46 240 LEU B C 1
ATOM 4451 O O . LEU B 1 240 ? -3.545 -6.19 10.024 1 96.46 240 LEU B O 1
ATOM 4455 N N . PRO B 1 241 ? -4.765 -5.326 11.701 1 96.61 241 PRO B N 1
ATOM 4456 C CA . PRO B 1 241 ? -5.224 -6.67 12.059 1 96.61 241 PRO B CA 1
ATOM 4457 C C . PRO B 1 241 ? -6.038 -7.331 10.949 1 96.61 241 PRO B C 1
ATOM 4459 O O . PRO B 1 241 ? -5.926 -8.54 10.733 1 96.61 241 PRO B O 1
ATOM 4462 N N . ALA B 1 242 ? -6.857 -6.6 10.249 1 97.57 242 ALA B N 1
ATOM 4463 C CA . ALA B 1 242 ? -7.643 -7.146 9.146 1 97.57 242 ALA B CA 1
ATOM 4464 C C . ALA B 1 242 ? -6.741 -7.616 8.009 1 97.57 242 ALA B C 1
ATOM 4466 O O . ALA B 1 242 ? -6.978 -8.67 7.414 1 97.57 242 ALA B O 1
ATOM 4467 N N . ILE B 1 243 ? -5.749 -6.886 7.729 1 96.99 243 ILE B N 1
ATOM 4468 C CA . ILE B 1 243 ? -4.771 -7.249 6.709 1 96.99 243 ILE B CA 1
ATOM 4469 C C . ILE B 1 243 ? -4.046 -8.528 7.122 1 96.99 243 ILE B C 1
ATOM 4471 O O . ILE B 1 243 ? -3.877 -9.443 6.313 1 96.99 243 ILE B O 1
ATOM 4475 N N . GLY B 1 244 ? -3.597 -8.533 8.404 1 97.04 244 GLY B N 1
ATOM 4476 C CA . GLY B 1 244 ? -2.969 -9.739 8.919 1 97.04 244 GLY B CA 1
ATOM 4477 C C . GLY B 1 244 ? -3.851 -10.967 8.803 1 97.04 244 GLY B C 1
ATOM 4478 O O . GLY B 1 244 ? -3.369 -12.056 8.483 1 97.04 244 GLY B O 1
ATOM 4479 N N . GLY B 1 245 ? -5.168 -10.788 9.033 1 97.89 245 GLY B N 1
ATOM 4480 C CA . GLY B 1 245 ? -6.117 -11.88 8.891 1 97.89 245 GLY B CA 1
ATOM 4481 C C . GLY B 1 245 ? -6.203 -12.416 7.474 1 97.89 245 GLY B C 1
ATOM 4482 O O . GLY B 1 245 ? -6.281 -13.629 7.267 1 97.89 245 GLY B O 1
ATOM 4483 N N . CYS B 1 246 ? -6.203 -11.532 6.5 1 97.16 246 CYS B N 1
ATOM 4484 C CA . CYS B 1 246 ? -6.216 -11.938 5.099 1 97.16 246 CYS B CA 1
ATOM 4485 C C . CYS B 1 246 ? -4.988 -12.775 4.762 1 97.16 246 CYS B C 1
ATOM 4487 O O . CYS B 1 246 ? -5.096 -13.801 4.09 1 97.16 246 CYS B O 1
ATOM 4489 N N . LEU B 1 247 ? -3.839 -12.371 5.242 1 97.75 247 LEU B N 1
ATOM 4490 C CA . LEU B 1 247 ? -2.583 -13.048 4.939 1 97.75 247 LEU B CA 1
ATOM 4491 C C . LEU B 1 247 ? -2.51 -14.4 5.642 1 97.75 247 LEU B C 1
ATOM 4493 O O . LEU B 1 247 ? -1.966 -15.361 5.094 1 97.75 247 LEU B O 1
ATOM 4497 N N . ASP B 1 248 ? -3.106 -14.485 6.826 1 98.32 248 ASP B N 1
ATOM 4498 C CA . ASP B 1 248 ? -3.19 -15.763 7.525 1 98.32 248 ASP B CA 1
ATOM 4499 C C . ASP B 1 248 ? -4.038 -16.763 6.743 1 98.32 248 ASP B C 1
ATOM 4501 O O . ASP B 1 248 ? -3.72 -17.953 6.697 1 98.32 248 ASP B O 1
ATOM 4505 N N . GLU B 1 249 ? -5.119 -16.249 6.185 1 98.35 249 GLU B N 1
ATOM 4506 C CA . GLU B 1 249 ? -5.972 -17.111 5.372 1 98.35 249 GLU B CA 1
ATOM 4507 C C . GLU B 1 249 ? -5.23 -17.619 4.14 1 98.35 249 GLU B C 1
ATOM 4509 O O . GLU B 1 249 ? -5.438 -18.755 3.708 1 98.35 249 GLU B O 1
ATOM 4514 N N . VAL B 1 250 ? -4.401 -16.797 3.527 1 98.11 250 VAL B N 1
ATOM 4515 C CA . VAL B 1 250 ? -3.592 -17.223 2.39 1 98.11 250 VAL B CA 1
ATOM 4516 C C . VAL B 1 250 ? -2.629 -18.325 2.825 1 98.11 250 VAL B C 1
ATOM 4518 O O . VAL B 1 250 ? -2.463 -19.326 2.123 1 98.11 250 VAL B O 1
ATOM 4521 N N . ALA B 1 251 ? -1.948 -18.132 3.971 1 98.38 251 ALA B N 1
ATOM 4522 C CA . ALA B 1 251 ? -1.036 -19.143 4.5 1 98.38 251 ALA B CA 1
ATOM 4523 C C . ALA B 1 251 ? -1.762 -20.463 4.743 1 98.38 251 ALA B C 1
ATOM 4525 O O . ALA B 1 251 ? -1.244 -21.533 4.413 1 98.38 251 ALA B O 1
ATOM 4526 N N . ARG B 1 252 ? -2.976 -20.359 5.288 1 98.41 252 ARG B N 1
ATOM 4527 C CA . ARG B 1 252 ? -3.771 -21.556 5.539 1 98.41 252 ARG B CA 1
ATOM 4528 C C . ARG B 1 252 ? -4.144 -22.25 4.233 1 98.41 252 ARG B C 1
ATOM 4530 O O . ARG B 1 252 ? -4.15 -23.48 4.157 1 98.41 252 ARG B O 1
ATOM 4537 N N . ALA B 1 253 ? -4.533 -21.437 3.247 1 98.27 253 ALA B N 1
ATOM 4538 C CA . ALA B 1 253 ? -4.86 -21.995 1.937 1 98.27 253 ALA B CA 1
ATOM 4539 C C . ALA B 1 253 ? -3.661 -22.727 1.339 1 98.27 253 ALA B C 1
ATOM 4541 O O . ALA B 1 253 ? -3.805 -23.822 0.79 1 98.27 253 ALA B O 1
ATOM 4542 N N . ALA B 1 254 ? -2.46 -22.137 1.421 1 98.18 254 ALA B N 1
ATOM 4543 C CA . ALA B 1 254 ? -1.242 -22.78 0.935 1 98.18 254 ALA B CA 1
ATOM 4544 C C . ALA B 1 254 ? -1.015 -24.12 1.63 1 98.18 254 ALA B C 1
ATOM 4546 O O . ALA B 1 254 ? -0.7 -25.119 0.978 1 98.18 254 ALA B O 1
ATOM 4547 N N . ASP B 1 255 ? -1.241 -24.17 2.906 1 98.26 255 ASP B N 1
ATOM 4548 C CA . ASP B 1 255 ? -0.992 -25.363 3.711 1 98.26 255 ASP B CA 1
ATOM 4549 C C . ASP B 1 255 ? -2.014 -26.455 3.405 1 98.26 255 ASP B C 1
ATOM 4551 O O . ASP B 1 255 ? -1.805 -27.621 3.745 1 98.26 255 ASP B O 1
ATOM 4555 N N . SER B 1 256 ? -3.124 -26.096 2.77 1 98.15 256 SER B N 1
ATOM 4556 C CA . SER B 1 256 ? -4.189 -27.049 2.475 1 98.15 256 SER B CA 1
ATOM 4557 C C . SER B 1 256 ? -3.893 -27.832 1.2 1 98.15 256 SER B C 1
ATOM 4559 O O . SER B 1 256 ? -4.594 -28.793 0.879 1 98.15 256 SER B O 1
ATOM 4561 N N . ILE B 1 257 ? -2.847 -27.444 0.433 1 98.47 257 ILE B N 1
ATOM 4562 C CA . ILE B 1 257 ? -2.477 -28.151 -0.788 1 98.47 257 ILE B CA 1
ATOM 4563 C C . ILE B 1 257 ? -1.977 -29.551 -0.442 1 98.47 257 ILE B C 1
ATOM 4565 O O . ILE B 1 257 ? -1.086 -29.71 0.397 1 98.47 257 ILE B O 1
ATOM 4569 N N . ASN B 1 258 ? -2.607 -30.491 -1.02 1 98.1 258 ASN B N 1
ATOM 4570 C CA . ASN B 1 258 ? -2.291 -31.895 -0.784 1 98.1 258 ASN B CA 1
ATOM 4571 C C . ASN B 1 258 ? -1.882 -32.602 -2.074 1 98.1 258 ASN B C 1
ATOM 4573 O O . ASN B 1 258 ? -2.732 -32.928 -2.904 1 98.1 258 ASN B O 1
ATOM 4577 N N . GLU B 1 259 ? -0.589 -32.95 -2.237 1 96.55 259 GLU B N 1
ATOM 4578 C CA . GLU B 1 259 ? -0.029 -33.536 -3.451 1 96.55 259 GLU B CA 1
ATOM 4579 C C . GLU B 1 259 ? -0.657 -34.894 -3.748 1 96.55 259 GLU B C 1
ATOM 4581 O O . GLU B 1 259 ? -0.974 -35.199 -4.9 1 96.55 259 GLU B O 1
ATOM 4586 N N . ARG B 1 260 ? -0.871 -35.674 -2.716 1 95.97 260 ARG B N 1
ATOM 4587 C CA . ARG B 1 260 ? -1.419 -37.015 -2.889 1 95.97 260 ARG B CA 1
ATOM 4588 C C . ARG B 1 260 ? -2.864 -36.959 -3.373 1 95.97 260 ARG B C 1
ATOM 4590 O O . ARG B 1 260 ? -3.253 -37.709 -4.271 1 95.97 260 ARG B O 1
ATOM 4597 N N . GLN B 1 261 ? -3.576 -36.102 -2.742 1 96.87 261 GLN B N 1
ATOM 4598 C CA . GLN B 1 261 ? -4.973 -35.953 -3.135 1 96.87 261 GLN B CA 1
ATOM 4599 C C . GLN B 1 261 ? -5.091 -35.483 -4.582 1 96.87 261 GLN B C 1
ATOM 4601 O O . GLN B 1 261 ? -5.935 -35.975 -5.334 1 96.87 261 GLN B O 1
ATOM 4606 N N . ASP B 1 262 ? -4.277 -34.617 -5.041 1 97.55 262 ASP B N 1
ATOM 4607 C CA . ASP B 1 262 ? -4.329 -34.102 -6.406 1 97.55 262 ASP B CA 1
ATOM 4608 C C . ASP B 1 262 ? -3.905 -35.17 -7.412 1 97.55 262 ASP B C 1
ATOM 4610 O O . ASP B 1 262 ? -4.512 -35.302 -8.477 1 97.55 262 ASP B O 1
ATOM 4614 N N . CYS B 1 263 ? -2.846 -35.907 -7.069 1 96.61 263 CYS B N 1
ATOM 4615 C CA . CYS B 1 263 ? -2.431 -36.99 -7.953 1 96.61 263 CYS B CA 1
ATOM 4616 C C . CYS B 1 263 ? -3.527 -38.042 -8.079 1 96.61 263 CYS B C 1
ATOM 4618 O O . CYS B 1 263 ? -3.765 -38.57 -9.167 1 96.61 263 CYS B O 1
ATOM 4620 N N . HIS B 1 264 ? -4.224 -38.3 -6.955 1 96.25 264 HIS B N 1
ATOM 4621 C CA . HIS B 1 264 ? -5.334 -39.246 -6.968 1 96.25 264 HIS B CA 1
ATOM 4622 C C . HIS B 1 264 ? -6.473 -38.746 -7.85 1 96.25 264 HIS B C 1
ATOM 4624 O O . HIS B 1 264 ? -7.117 -39.534 -8.546 1 96.25 264 HIS B O 1
ATOM 4630 N N . THR B 1 265 ? -6.746 -37.448 -7.75 1 96.11 265 THR B N 1
ATOM 4631 C CA . THR B 1 265 ? -7.805 -36.851 -8.557 1 96.11 265 THR B CA 1
ATOM 4632 C C . THR B 1 265 ? -7.517 -37.03 -10.045 1 96.11 265 THR B C 1
ATOM 4634 O O . THR B 1 265 ? -8.43 -37.289 -10.832 1 96.11 265 THR B O 1
ATOM 4637 N N . VAL B 1 266 ? -6.246 -36.937 -10.483 1 96.17 266 VAL B N 1
ATOM 4638 C CA . VAL B 1 266 ? -5.865 -37.131 -11.878 1 96.17 266 VAL B CA 1
ATOM 4639 C C . VAL B 1 266 ? -6.176 -38.563 -12.305 1 96.17 266 VAL B C 1
ATOM 4641 O O . VAL B 1 266 ? -6.738 -38.789 -13.38 1 96.17 266 VAL B O 1
ATOM 4644 N N . ALA B 1 267 ? -5.765 -39.534 -11.428 1 95.82 267 ALA B N 1
ATOM 4645 C CA . ALA B 1 267 ? -6.023 -40.94 -11.73 1 95.82 267 ALA B CA 1
ATOM 4646 C C . ALA B 1 267 ? -7.519 -41.207 -11.862 1 95.82 267 ALA B C 1
ATOM 4648 O O . ALA B 1 267 ? -7.949 -41.937 -12.759 1 95.82 267 ALA B O 1
ATOM 4649 N N . ARG B 1 268 ? -8.292 -40.572 -11.027 1 93.67 268 ARG B N 1
ATOM 4650 C CA . ARG B 1 268 ? -9.739 -40.762 -11.026 1 93.67 268 ARG B CA 1
ATOM 4651 C C . ARG B 1 268 ? -10.37 -40.171 -12.282 1 93.67 268 ARG B C 1
ATOM 4653 O O . ARG B 1 268 ? -11.258 -40.78 -12.882 1 93.67 268 ARG B O 1
ATOM 4660 N N . LEU B 1 269 ? -9.928 -39.082 -12.706 1 92.96 269 LEU B N 1
ATOM 4661 C CA . LEU B 1 269 ? -10.533 -38.358 -13.819 1 92.96 269 LEU B CA 1
ATOM 4662 C C . LEU B 1 269 ? -10.176 -39.01 -15.15 1 92.96 269 LEU B C 1
ATOM 4664 O O . LEU B 1 269 ? -10.984 -39.012 -16.082 1 92.96 269 LEU B O 1
ATOM 4668 N N . TYR B 1 270 ? -8.939 -39.643 -15.241 1 93.03 270 TYR B N 1
ATOM 4669 C CA . TYR B 1 270 ? -8.481 -40.057 -16.563 1 93.03 270 TYR B CA 1
ATOM 4670 C C . TYR B 1 270 ? -8.468 -41.576 -16.684 1 93.03 270 TYR B C 1
ATOM 4672 O O . TYR B 1 270 ? -8.172 -42.118 -17.752 1 93.03 270 TYR B O 1
ATOM 4680 N N . ARG B 1 271 ? -8.846 -42.231 -15.629 1 92.88 271 ARG B N 1
ATOM 4681 C CA . ARG B 1 271 ? -8.895 -43.687 -15.716 1 92.88 271 ARG B CA 1
ATOM 4682 C C . ARG B 1 271 ? -9.874 -44.139 -16.795 1 92.88 271 ARG B C 1
ATOM 4684 O O . ARG B 1 271 ? -11.012 -43.666 -16.845 1 92.88 271 ARG B O 1
ATOM 4691 N N . SER B 1 272 ? -9.536 -44.972 -17.662 1 86.92 272 SER B N 1
ATOM 4692 C CA . SER B 1 272 ? -10.38 -45.445 -18.754 1 86.92 272 SER B CA 1
ATOM 4693 C C . SER B 1 272 ? -11.304 -46.567 -18.293 1 86.92 272 SER B C 1
ATOM 4695 O O . SER B 1 272 ? -12.404 -46.731 -18.823 1 86.92 272 SER B O 1
ATOM 4697 N N . GLY B 1 273 ? -10.894 -47.423 -17.322 1 83.7 273 GLY B N 1
ATOM 4698 C CA . GLY B 1 273 ? -11.641 -48.584 -16.866 1 83.7 273 GLY B CA 1
ATOM 4699 C C . GLY B 1 273 ? -11.414 -49.814 -17.724 1 83.7 273 GLY B C 1
ATOM 4700 O O . GLY B 1 273 ? -11.951 -50.886 -17.436 1 83.7 273 GLY B O 1
ATOM 4701 N N . TYR B 1 274 ? -10.573 -49.716 -18.806 1 84.04 274 TYR B N 1
ATOM 4702 C CA . TYR B 1 274 ? -10.311 -50.84 -19.699 1 84.04 274 TYR B CA 1
ATOM 4703 C C . TYR B 1 274 ? -9.292 -51.794 -19.089 1 84.04 274 TYR B C 1
ATOM 4705 O O . TYR B 1 274 ? -8.532 -51.414 -18.195 1 84.04 274 TYR B O 1
ATOM 4713 N N . GLU B 1 275 ? -9.336 -53.006 -19.55 1 84.99 275 GLU B N 1
ATOM 4714 C CA . GLU B 1 275 ? -8.332 -53.989 -19.154 1 84.99 275 GLU B CA 1
ATOM 4715 C C . GLU B 1 275 ? -7.14 -53.974 -20.106 1 84.99 275 GLU B C 1
ATOM 4717 O O . GLU B 1 275 ? -7.272 -53.588 -21.269 1 84.99 275 GLU B O 1
ATOM 4722 N N . ARG B 1 276 ? -5.965 -54.4 -19.611 1 89.1 276 ARG B N 1
ATOM 4723 C CA . ARG B 1 276 ? -4.754 -54.471 -20.422 1 89.1 276 ARG B CA 1
ATOM 4724 C C . ARG B 1 276 ? -4.916 -55.471 -21.562 1 89.1 276 ARG B C 1
ATOM 4726 O O . ARG B 1 276 ? -5.611 -56.479 -21.416 1 89.1 276 ARG B O 1
ATOM 4733 N N . PRO B 1 277 ? -4.362 -55.078 -22.677 1 85.49 277 PRO B N 1
ATOM 4734 C CA . PRO B 1 277 ? -4.532 -55.935 -23.853 1 85.49 277 PRO B CA 1
ATOM 4735 C C . PRO B 1 277 ? -4.027 -57.358 -23.624 1 85.49 277 PRO B C 1
ATOM 4737 O O . PRO B 1 277 ? -3.017 -57.556 -22.944 1 85.49 277 PRO B O 1
ATOM 4740 N N . ARG B 1 278 ? -4.734 -58.417 -24.214 1 84.52 278 ARG B N 1
ATOM 4741 C CA . ARG B 1 278 ? -4.376 -59.829 -24.129 1 84.52 278 ARG B CA 1
ATOM 4742 C C . ARG B 1 278 ? -3.418 -60.219 -25.25 1 84.52 278 ARG B C 1
ATOM 4744 O O . ARG B 1 278 ? -3.283 -59.495 -26.238 1 84.52 278 ARG B O 1
ATOM 4751 N N . ASP B 1 279 ? -2.733 -61.349 -25.024 1 84.31 279 ASP B N 1
ATOM 4752 C CA . ASP B 1 279 ? -1.796 -61.868 -26.016 1 84.31 279 ASP B CA 1
ATOM 4753 C C . ASP B 1 279 ? -2.517 -62.242 -27.309 1 84.31 279 ASP B C 1
ATOM 4755 O O . ASP B 1 279 ? -3.699 -62.589 -27.289 1 84.31 279 ASP B O 1
ATOM 4759 N N . LEU B 1 280 ? -1.864 -62.106 -28.38 1 81.04 280 LEU B N 1
ATOM 4760 C CA . LEU B 1 280 ? -2.358 -62.563 -29.674 1 81.04 280 LEU B CA 1
ATOM 4761 C C . LEU B 1 280 ? -2.406 -64.086 -29.731 1 81.04 280 LEU B C 1
ATOM 4763 O O . LEU B 1 280 ? -1.502 -64.759 -29.23 1 81.04 280 LEU B O 1
ATOM 4767 N N . ASP B 1 281 ? -3.615 -64.787 -30.065 1 73.78 281 ASP B N 1
ATOM 4768 C CA . ASP B 1 281 ? -3.761 -66.237 -30.152 1 73.78 281 ASP B CA 1
ATOM 4769 C C . ASP B 1 281 ? -3.348 -66.749 -31.53 1 73.78 281 ASP B C 1
ATOM 4771 O O . ASP B 1 281 ? -3.299 -65.982 -32.494 1 73.78 281 ASP B O 1
ATOM 4775 N N . VAL B 1 282 ? -2.795 -68.031 -31.667 1 59.91 282 VAL B N 1
ATOM 4776 C CA . VAL B 1 282 ? -2.407 -68.75 -32.876 1 59.91 282 VAL B CA 1
ATOM 4777 C C . VAL B 1 282 ? -3.504 -68.618 -33.93 1 59.91 282 VAL B C 1
ATOM 4779 O O . VAL B 1 282 ? -3.216 -68.448 -35.117 1 59.91 282 VAL B O 1
ATOM 4782 N N . GLU B 1 283 ? -4.656 -69.162 -33.696 1 51.71 283 GLU B N 1
ATOM 4783 C CA . GLU B 1 283 ? -5.722 -69.252 -34.69 1 51.71 283 GLU B CA 1
ATOM 4784 C C . GLU B 1 283 ? -6.108 -67.87 -35.211 1 51.71 283 GLU B C 1
ATOM 4786 O O . GLU B 1 283 ? -7.011 -67.744 -36.041 1 51.71 283 GLU B O 1
ATOM 4791 N N . ASP B 1 284 ? -5.608 -66.85 -34.608 1 46.42 284 ASP B N 1
ATOM 4792 C CA . ASP B 1 284 ? -6.076 -65.543 -35.058 1 46.42 284 ASP B CA 1
ATOM 4793 C C . ASP B 1 284 ? -5.583 -65.24 -36.472 1 46.42 284 ASP B C 1
ATOM 4795 O O . ASP B 1 284 ? -4.38 -65.101 -36.698 1 46.42 284 ASP B O 1
ATOM 4799 N N . SER B 1 285 ? -6.015 -65.94 -37.659 1 44.02 285 SER B N 1
ATOM 4800 C CA . SER B 1 285 ? -5.94 -65.355 -38.994 1 44.02 285 SER B CA 1
ATOM 4801 C C . SER B 1 285 ? -5.7 -63.851 -38.925 1 44.02 285 SER B C 1
ATOM 4803 O O . SER B 1 285 ? -6.088 -63.199 -37.953 1 44.02 285 SER B O 1
ATOM 4805 N N . PRO B 1 286 ? -4.715 -63.354 -39.919 1 36.69 286 PRO B N 1
ATOM 4806 C CA . PRO B 1 286 ? -4.423 -61.919 -39.923 1 36.69 286 PRO B CA 1
ATOM 4807 C C . PRO B 1 286 ? -5.644 -61.068 -39.579 1 36.69 286 PRO B C 1
ATOM 4809 O O . PRO B 1 286 ? -6.653 -61.114 -40.287 1 36.69 286 PRO B O 1
ATOM 4812 N N . PRO B 1 287 ? -6.156 -61.115 -38.531 1 34.36 287 PRO B N 1
ATOM 4813 C CA . PRO B 1 287 ? -7.256 -60.151 -38.459 1 34.36 287 PRO B CA 1
ATOM 4814 C C . PRO B 1 287 ? -6.896 -58.798 -39.068 1 34.36 287 PRO B C 1
ATOM 4816 O O . PRO B 1 287 ? -5.717 -58.441 -39.134 1 34.36 287 PRO B O 1
ATOM 4819 N N . ARG B 1 288 ? -7.52 -58.4 -40.212 1 32.88 288 ARG B N 1
ATOM 4820 C CA . ARG B 1 288 ? -7.47 -57.022 -40.692 1 32.88 288 ARG B CA 1
ATOM 4821 C C . ARG B 1 288 ? -7.084 -56.065 -39.569 1 32.88 288 ARG B C 1
ATOM 4823 O O . ARG B 1 288 ? -7.677 -56.096 -38.489 1 32.88 288 ARG B O 1
ATOM 4830 N N . LEU B 1 289 ? -5.816 -55.759 -39.496 1 31.02 289 LEU B N 1
ATOM 4831 C CA . LEU B 1 289 ? -5.399 -54.667 -38.622 1 31.02 289 LEU B CA 1
ATOM 4832 C C . LEU B 1 289 ? -6.429 -53.542 -38.63 1 31.02 289 LEU B C 1
ATOM 4834 O O . LEU B 1 289 ? -6.885 -53.12 -39.695 1 31.02 289 LEU B O 1
ATOM 4838 N N . PRO B 1 290 ? -7.257 -53.392 -37.705 1 28.25 290 PRO B N 1
ATOM 4839 C CA . PRO B 1 290 ? -7.935 -52.094 -37.744 1 28.25 290 PRO B CA 1
ATOM 4840 C C . PRO B 1 290 ? -6.978 -50.937 -38.019 1 28.25 290 PRO B C 1
ATOM 4842 O O . PRO B 1 290 ? -5.823 -50.969 -37.584 1 28.25 290 PRO B O 1
ATOM 4845 N N . HIS B 1 291 ? -6.704 -50.625 -39.266 1 25.86 291 HIS B N 1
ATOM 4846 C CA . HIS B 1 291 ? -6.065 -49.37 -39.643 1 25.86 291 HIS B CA 1
ATOM 4847 C C . HIS B 1 291 ? -6.008 -48.404 -38.464 1 25.86 291 HIS B C 1
ATOM 4849 O O . HIS B 1 291 ? -5.302 -47.394 -38.517 1 25.86 291 HIS B O 1
ATOM 4855 N N . GLY B 1 292 ? -7.207 -48.038 -38.083 1 25.05 292 GLY B N 1
ATOM 4856 C CA . GLY B 1 292 ? -7.27 -46.821 -37.29 1 25.05 292 GLY B CA 1
ATOM 4857 C C . GLY B 1 292 ? -6.371 -46.857 -36.068 1 25.05 292 GLY B C 1
ATOM 4858 O O . GLY B 1 292 ? -5.817 -47.906 -35.73 1 25.05 292 GLY B O 1
ATOM 4859 N N . SER B 1 293 ? -5.747 -45.823 -35.592 1 27.19 293 SER B N 1
ATOM 4860 C CA . SER B 1 293 ? -5.381 -45.536 -34.209 1 27.19 293 SER B CA 1
ATOM 4861 C C . SER B 1 293 ? -6.089 -46.48 -33.243 1 27.19 293 SER B C 1
ATOM 4863 O O . SER B 1 293 ? -7.311 -46.419 -33.09 1 27.19 293 SER B O 1
ATOM 4865 N N . PRO B 1 294 ? -5.927 -47.597 -33.258 1 24.5 294 PRO B N 1
ATOM 4866 C CA . PRO B 1 294 ? -6.647 -48.221 -32.145 1 24.5 294 PRO B CA 1
ATOM 4867 C C . PRO B 1 294 ? -6.529 -47.426 -30.847 1 24.5 294 PRO B C 1
ATOM 4869 O O . PRO B 1 294 ? -5.431 -47.007 -30.472 1 24.5 294 PRO B O 1
ATOM 4872 N N . ALA B 1 295 ? -7.579 -46.872 -30.337 1 30.45 295 ALA B N 1
ATOM 4873 C CA . ALA B 1 295 ? -8.63 -47.258 -29.399 1 30.45 295 ALA B CA 1
ATOM 4874 C C . ALA B 1 295 ? -8.525 -48.737 -29.037 1 30.45 295 ALA B C 1
ATOM 4876 O O . ALA B 1 295 ? -8.452 -49.595 -29.919 1 30.45 295 ALA B O 1
ATOM 4877 N N . VAL B 1 296 ? -7.888 -49.233 -28.182 1 32.73 296 VAL B N 1
ATOM 4878 C CA . VAL B 1 296 ? -8.271 -50.545 -27.673 1 32.73 296 VAL B CA 1
ATOM 4879 C C . VAL B 1 296 ? -9.636 -50.938 -28.233 1 32.73 296 VAL B C 1
ATOM 4881 O O . VAL B 1 296 ? -10.388 -50.085 -28.71 1 32.73 296 VAL B O 1
ATOM 4884 N N . PRO B 1 297 ? -10.376 -51.824 -28.557 1 26.17 297 PRO B N 1
ATOM 4885 C CA . PRO B 1 297 ? -11.839 -51.759 -28.551 1 26.17 297 PRO B CA 1
ATOM 4886 C C . PRO B 1 297 ? -12.377 -50.67 -27.626 1 26.17 297 PRO B C 1
ATOM 4888 O O . PRO B 1 297 ? -12.453 -50.868 -26.411 1 26.17 297 PRO B O 1
ATOM 4891 N N . LEU B 1 298 ? -12.039 -49.512 -27.734 1 27.43 298 LEU B N 1
ATOM 4892 C CA . LEU B 1 298 ? -12.716 -48.246 -27.476 1 27.43 298 LEU B CA 1
ATOM 4893 C C . LEU B 1 298 ? -13.993 -48.134 -28.302 1 27.43 298 LEU B C 1
ATOM 4895 O O . LEU B 1 298 ? -14.592 -47.059 -28.384 1 27.43 298 LEU B O 1
ATOM 4899 N N . ARG B 1 299 ? -14.494 -49.139 -29.134 1 29.41 299 ARG B N 1
ATOM 4900 C CA . ARG B 1 299 ? -15.891 -49.309 -29.518 1 29.41 299 ARG B CA 1
ATOM 4901 C C . ARG B 1 299 ? -16.73 -49.782 -28.336 1 29.41 299 ARG B C 1
ATOM 4903 O O . ARG B 1 299 ? -17.768 -50.422 -28.521 1 29.41 299 ARG B O 1
ATOM 4910 N N . LEU B 1 300 ? -16.516 -49.942 -27.192 1 26.43 300 LEU B N 1
ATOM 4911 C CA . LEU B 1 300 ? -17.696 -49.928 -26.334 1 26.43 300 LEU B CA 1
ATOM 4912 C C . LEU B 1 300 ? -18.392 -48.572 -26.39 1 26.43 300 LEU B C 1
ATOM 4914 O O . LEU B 1 300 ? -18.299 -47.782 -25.448 1 26.43 300 LEU B O 1
ATOM 4918 N N . ARG B 1 301 ? -18.423 -47.982 -27.408 1 22.08 301 ARG B N 1
ATOM 4919 C CA . ARG B 1 301 ? -19.203 -46.78 -27.683 1 22.08 301 ARG B CA 1
ATOM 4920 C C . ARG B 1 301 ? -20.667 -47.123 -27.94 1 22.08 301 ARG B C 1
ATOM 4922 O O . ARG B 1 301 ? -20.97 -48.137 -28.573 1 22.08 301 ARG B O 1
ATOM 4929 N N . ALA B 1 302 ? -21.723 -46.025 -27.789 1 24.8 302 ALA B N 1
ATOM 4930 C CA . ALA B 1 302 ? -23.143 -45.697 -27.877 1 24.8 302 ALA B CA 1
ATOM 4931 C C . ALA B 1 302 ? -23.677 -45.947 -29.285 1 24.8 302 ALA B C 1
ATOM 4933 O O . ALA B 1 302 ? -23.095 -45.484 -30.268 1 24.8 302 ALA B O 1
ATOM 4934 N N . SER B 1 303 ? -24.334 -47.115 -29.552 1 18.15 303 SER B N 1
ATOM 4935 C CA . SER B 1 303 ? -25.51 -46.857 -30.376 1 18.15 303 SER B CA 1
ATOM 4936 C C . SER B 1 303 ? -26.195 -45.556 -29.97 1 18.15 303 SER B C 1
ATOM 4938 O O . SER B 1 303 ? -26.035 -45.09 -28.84 1 18.15 303 SER B O 1
ATOM 4940 N N . PRO B 1 304 ? -27.24 -45.025 -30.769 1 22.59 304 PRO B N 1
ATOM 4941 C CA . PRO B 1 304 ? -28.192 -44.265 -29.956 1 22.59 304 PRO B CA 1
ATOM 4942 C C . PRO B 1 304 ? -28.736 -45.07 -28.778 1 22.59 304 PRO B C 1
ATOM 4944 O O . PRO B 1 304 ? -28.815 -46.299 -28.849 1 22.59 304 PRO B O 1
#

Secondary structure (DSSP, 8-state):
--HHHH-TT-HHHHHHHHHHHHHHHHHHHHHHHHHHHHHHHHHHHHHHHHHHHS-SS--HHHHH-HHHHHHHHHHHHHHHHHHHHHHHHHHIIIIIIIHHHHHHHHHHHHHHHHHHHHHHHHHHHHHHHHHHHHHHHHHHHHHHHHHHHHHHHHHHHH-TT--HHHHHHHHHHHHHHHHHHHHHHHHHHHHHHHHHHHHHHIIIIIHHHHHHHHHHHHHHHHHHHHHHHHHHHHHHHHHHHHHHHHHHHHHHHHHT--HHHHHHHHHHHH---PPPPPPPPTT-------SS---SS-------/--HHHH-TT-HHHHHHHHHHHHHHHHHHHHHHHHHHHHHHHHHHHHHHHHHHHS-SS--HHHHH-HHHHHHHHHHHHHHHHHHHHHHHHHHIIIIIIIHHHHHHHHHHHHHHHHHHHHHHHHHHHHHHHHHHHHHHHHHHHHHHHHHHHHHHHHHHHH-TTS-HHHHHHHHHHHHHHHHHHHHHHHHHHHHHHHHHHHHHHIIIIIHHHHHHHHHHHHHHHHHHHHHHHHHHHHHHHHHHHHHHHHHHHHHHHHHT--HHHHHHHHHHHH---PPPPPPPPTT--------S---SS-------

Nearest PDB structures (foldseek):
  2efl-assembly1_A-2  TM=9.539E-01  e=6.822E-20  Homo sapiens
  2efk-assembly1_A-2  TM=9.628E-01  e=8.826E-17  Homo sapiens
  5c1f-assembly1_B  TM=7.472E-01  e=4.347E-07  Schizosaccharomyces pombe 972h-
  4bne-assembly1_B  TM=6.286E-01  e=3.018E-07  Gallus gallus
  5i6j-assembly1_A-2  TM=5.760E-01  e=1.491E-06  Homo sapiens

Sequence (608 aa):
MAWGVDLWDQFDAVERHTGWGLEFLERLSKFVRERADVEAAYAKQLRNLQKKYLPKRVTEEEKSYTSCRAFFATLHQLGEYAGHHEQLADTLADRVVGSLARYHAEAKQQRKALLFEGRRAQRHLDTCWKQVEESKRKCERDTRESDRARQTMQRHDCDPNSSRADVEKARTAAAARKRAAEDSRADFVGQRDGFNREQADHFYSVMPALFHELEEMEACRLSKVREYLRRYADAELKVLPAIGGCLDEVARAADSINERQDCHTVARLYRSGYERPRDLDVEDSPPRLPHGSPAVPLRLRASPMAWGVDLWDQFDAVERHTGWGLEFLERLSKFVRERADVEAAYAKQLRNLQKKYLPKRVTEEEKSYTSCRAFFATLHQLGEYAGHHEQLADTLADRVVGSLARYHAEAKQQRKALLFEGRRAQRHLDTCWKQVEESKRKCERDTRESDRARQTMQRHDCDPNSSRADVEKARTAAAARKRAAEDSRADFVGQRDGFNREQADHFYSVMPALFHELEEMEACRLSKVREYLRRYADAELKVLPAIGGCLDEVARAADSINERQDCHTVARLYRSGYERPRDLDVEDSPPRLPHGSPAVPLRLRASP

Radius of gyration: 54.52 Å; Cα contacts (8 Å, |Δi|>4): 594; chains: 2; bounding box: 56×199×104 Å

InterPro domains:
  IPR001060 FCH domain [PF00611] (10-87)
  IPR001060 FCH domain [SM00055] (1-92)
  IPR027267 AH/BAR domain superfamily [G3DSA:1.20.1270.60] (1-287)
  IPR027267 AH/BAR domain superfamily [SSF103657] (1-284)
  IPR031160 F-BAR domain [PS51741] (1-262)

Solvent-accessible surface area (backbone atoms only — not comparable to full-atom values): 31278 Å² total; per-residue (Å²): 125,46,43,27,75,51,33,50,84,33,63,69,61,50,50,54,49,57,50,52,50,51,52,49,51,50,52,52,36,52,51,47,39,52,50,19,50,54,34,37,52,47,18,50,53,41,42,50,53,30,58,72,71,47,68,93,72,80,51,75,68,52,63,67,27,39,61,49,45,24,50,52,48,37,39,52,32,40,40,52,45,18,48,53,35,38,51,44,18,47,46,39,40,50,67,41,30,49,49,48,52,55,49,50,56,51,53,52,53,53,50,52,52,53,52,50,52,52,51,49,53,53,50,51,54,53,52,42,49,52,51,31,53,52,32,38,53,48,22,53,51,30,43,51,49,20,53,51,29,46,50,52,28,52,53,39,68,70,34,85,87,48,53,73,70,57,38,53,51,29,50,53,49,21,52,51,30,43,51,49,21,51,50,30,42,53,48,28,52,52,37,46,57,50,33,39,51,50,51,49,42,40,58,70,43,54,40,16,53,51,30,42,54,52,48,50,51,50,34,50,52,44,49,49,51,26,49,47,44,32,49,54,26,47,54,56,59,66,46,48,62,59,46,52,51,35,38,49,51,30,33,51,30,20,69,58,41,43,41,67,60,36,54,33,50,52,34,65,72,57,39,78,86,73,76,80,85,77,71,82,66,83,84,66,56,81,57,80,68,72,79,63,73,80,52,66,84,70,69,82,62,83,70,133,126,47,42,26,74,50,33,50,84,32,63,68,62,50,50,52,48,56,51,50,51,52,52,48,53,50,52,53,36,50,50,48,40,50,49,18,50,54,34,38,53,48,18,50,52,40,41,50,52,32,58,71,71,48,68,94,73,80,50,75,67,51,65,66,27,39,61,49,46,22,50,52,48,38,40,52,31,41,40,52,46,19,47,53,36,38,51,44,19,48,46,39,40,50,67,41,32,47,50,48,53,56,48,49,55,52,52,52,52,52,51,53,53,52,51,50,52,52,52,49,53,54,50,51,54,52,52,42,50,52,50,31,54,52,32,40,53,49,22,51,51,31,44,51,48,19,52,52,30,45,52,52,29,50,52,38,69,71,35,86,87,48,50,72,68,58,38,52,51,30,49,52,49,20,52,52,30,44,52,50,21,50,52,31,42,53,48,28,52,51,37,44,56,50,36,39,51,51,50,50,40,40,58,70,43,54,40,16,53,50,31,43,52,52,49,51,52,50,34,50,51,45,50,48,51,27,50,47,44,31,48,54,25,48,54,56,59,65,45,49,61,59,46,52,50,35,38,49,51,31,32,51,30,19,68,59,40,43,42,66,60,36,56,35,50,51,35,65,72,56,40,78,85,73,78,80,86,77,71,82,62,85,84,59,59,78,62,78,67,74,77,61,80,71,56,67,92,62,69,85,60,82,68,134

Foldseek 3Di:
DACLPPVLPPLVVLLVVLVVLLVVLVVVLVVLLVVLVVLLVVLVVLLVVLVVPDDPDDDPLLVQALVSVLVNLLSVLSNVLSVLSNVLSVCSVCVQNVVSVVVSVVLVVLSVVLSVLVVVLVVVLVVLVVQLVVLVVQLVVLVVVLVVLVVLLVVLVPDPPHDPVSNVVSVVSSVVSVVSSVVSVVVSVVSVVVSVVSVCCSSNPRSSVSSNSSVVSSVVSVVSVVVSVVSSVVSVVVSVVVSVVSVVSSVVSVVSRDPVSNVVSVCVVPPPPDDDDDDDDDPPPVPPPPPDPVDVCPVPPDDD/DACLPPVLPPLVVLLVVLVVLLVVLVVVLVVLLVVLVVLLVVLVVLLVVLVVPDDPDDDPLLVQALVSVLVNLLSVLSNVLSVLSNVLSVCSVCVQNVVSVVVSVVLVVLSVVLSVLVVVLVVVLVVLVVQLVVLVVQLVVLVVVLVVLVVLLVVLVPDPPHDPVSNVVSVVSSVVSVVSSVVSVVVSVVSVVVSVVSVCCSSNPRSSVSSNSSVVSSVVSVVSVVVSVVSSVVSVVVSVVVSVVSVVSSVVSVVSRDPVSNVVSVCVVPPPPDDDDDDDDPPPDPPPPPPDPDPPCPVVDDDD

pLDDT: mean 90.14, std 17.2, range [18.15, 98.73]